Protein AF-A0A0R0J526-F1 (afdb_monomer)

Sequence (511 aa):
MEQKQQSIDPFKGKTRLPSFAIPERYELHLIPDLSACTFSVTVQISLTINASTEFLVLNALELVIQNTHFTNSQGQHIPHDVVVDNDDEILVLVFHEFSGILNEHPRGFYKCYMATDILFPEWNTWNKFLLVEIHHARSVIEIFYAVSYKKGSAVIRMLQGYLGDKSLSTYMRRYPAQNAKTEDLWNVLSQVSGVLFNIMMNTWTRKAGYPVIHVELKDSILEFKQSQFLLSGQHGKWVVPITLSIGSYERQKKFLLETSQGRVDISLINICELIQSIGDDLNSNEKKYEVNSQENIWVKVNDDQRGILDDGNALCQACEQSLSSLLMLKDVYRKEIDYVIVSKLIDVCYDVLKITTDAIPDSVNELKQYFISLLMCSAEQLGWDSISGEDHSISLLRGEVFQALATFDHAKTQQDALCRFQILLDGRNTSLLPANIRRVAYIAVMRNTTTENRTGLESLLSFYRSCIASSADPNVVIEVLNLLLSDAIPDQDIIYVLAGISNEGSETAWR

Nearest PDB structures (foldseek):
  3mdj-assembly1_A  TM=6.196E-01  e=5.704E-14  Homo sapiens
  6m8p-assembly1_A  TM=6.417E-01  e=3.015E-13  Homo sapiens
  7z28-assembly1_A  TM=6.368E-01  e=1.142E-12  Homo sapiens
  4jbs-assembly1_A  TM=6.033E-01  e=9.904E-13  Homo sapiens
  8jkt-assembly1_A  TM=7.278E-01  e=1.820E-09  Felis catus

Secondary structure (DSSP, 8-state):
--------TTTTT-SS--TTEEEEEEEEEEEEETTTTEEEEEEEEEEEE-S-EEEEEEE-SS-------EEETTEEE--SEEEEETTTTEEEEEEEEE----------S-HHHHHHHHH-GGG-GGG-------SSTTHHHHHT-HHHHHHHHHHHHHHHHHH-HHHHHHHHHHSTTS---HHHHHHHHHHHHSS-HHHHHHHHHHSSSEEEEEEEEETTEEEEEEEEE-TT-------EEEEEEESEEEEEEEEEE-SSEEEEESHHHHHHHHHHHHHHHTTS--------TTS---EEES--TTTHHHHHHHHHHTTSS-HHHHHHHHGGGTT---HHHHHHHHHHHHHHHHHHHHH-GGGHHHHHHHHHHHHHHHHHHH-SSPPTT--HHHHHHHHHHHHHHHHTT-HHHHHHHHHHHHHHHTTS-GGGS-HHHHHHHHHHHHHT--SS--HHHHHHHHH--TTTT--S-HHHHHHHHHHHTSTTS-HHHHHHHHTT--TTTHHHHH-

Organism: Glycine max (NCBI:txid3847)

Radius of gyration: 31.48 Å; Cα contacts (8 Å, |Δi|>4): 571; chains: 1; bounding box: 84×90×73 Å

Solvent-accessible surface area (backbone atoms only — not comparable to full-atom values): 30437 Å² total; per-residue (Å²): 139,80,81,77,76,82,71,67,68,92,55,64,89,53,95,61,74,66,82,38,57,42,79,76,47,79,48,78,50,77,49,77,37,81,89,76,74,47,68,49,72,50,77,48,75,44,65,48,56,78,48,80,50,42,65,49,69,44,83,33,73,97,62,84,82,87,81,83,82,46,73,58,98,92,44,79,48,72,62,79,41,81,44,76,39,76,89,73,28,28,31,40,34,32,42,76,90,50,81,71,84,83,83,91,77,97,81,80,89,68,62,71,63,54,48,46,37,68,77,40,55,89,67,59,67,86,82,75,79,83,88,72,93,72,95,46,82,77,51,55,60,64,68,70,32,68,64,55,55,54,51,50,49,53,53,52,49,53,47,36,72,74,69,37,66,67,40,58,53,50,42,55,71,71,49,65,97,49,92,72,55,76,65,57,55,32,53,42,42,18,68,72,68,74,46,75,36,60,69,32,49,47,36,68,72,73,43,85,64,48,79,41,79,47,77,46,82,53,98,61,28,40,39,37,38,56,42,36,47,48,96,83,64,62,89,62,81,52,50,40,81,42,40,37,23,52,66,40,86,84,44,65,51,75,52,72,38,72,51,63,53,47,77,46,67,54,70,56,52,66,53,59,48,54,52,50,54,49,66,68,44,75,82,56,83,93,73,88,80,78,78,71,92,73,69,77,76,47,76,42,71,58,87,45,88,72,48,52,64,57,52,40,49,52,34,29,76,62,69,75,38,52,66,67,60,46,53,60,58,50,63,77,50,28,79,49,75,53,44,72,55,49,52,50,52,50,52,52,50,51,55,50,49,62,53,34,48,76,77,42,54,92,49,43,67,63,49,28,54,50,53,43,64,41,46,46,55,35,48,68,73,55,49,93,66,89,59,91,89,61,56,69,57,56,54,51,37,38,21,53,50,50,31,50,32,27,75,49,63,36,66,69,54,28,52,54,24,40,52,45,44,51,42,43,74,69,70,74,45,68,82,75,51,47,81,60,45,39,62,26,23,46,38,22,33,20,54,67,26,36,87,90,43,49,68,42,55,59,55,32,70,78,75,54,67,47,43,64,24,28,15,60,33,52,67,51,36,52,52,44,53,53,39,60,77,35,90,83,42,58,78,89,49,45,64,49,22,62,72,25,48,24,81,73,21,44,67,60,72,71,105

Foldseek 3Di:
DDPPPPDPVVCPPDLDFDPQKAWFDKDKDWADDPVVRDIDMDIDTDIDGNDWDQKDKDFAEPDDDDDDWDADPVGIDDFPDWDQDNVSRMIIGGHPGDDDDDDDDDDGDDVVVVVCCVVCVVVVPPPDDADDRDPDPVCVVVCVDVVVVVLVVVVVVQLCLQQNDPQVVQLCVVAPVHHDDPVSSQVSNCVSPVDNVVQQVCLSNVDPFDWDWDWDDDPQKTKIAIAGDDLVGDGGDHFHWKWKDKLDPVQTDIDTPRDRMDMDRCVCSVVVVVVVVCVVCVVPDDDDDDDPPPSPTDMDISDDPLCPLVVLLSCCVSVVDPPVVSLVVLLVCLQPQQLSNVLSVLVSLVVVLLVCCVVPVVCNLVSLVSSLSSLVNNQVVLDQADDPPDDPSSLLSNLSSLQSCLLSPVPVSLVLLCVLVVCVVVVNDPNSQPPSNPLSSLLSLQCPDEPVRNVSLVVCLVPHLLQQQNYLHLVSNVVNVVCLVDPSDPVVRSVSNVVNHRSSNPVSVVD

InterPro domains:
  IPR014782 Peptidase M1, membrane alanine aminopeptidase [PF01433] (131-204)
  IPR024571 ERAP1-like C-terminal domain [PF11838] (304-510)
  IPR027268 Peptidase M4/M1, CTD superfamily [G3DSA:1.10.390.10] (115-213)
  IPR042097 Aminopeptidase N-like , N-terminal domain superfamliy [G3DSA:2.60.40.1730] (22-114)
  IPR042097 Aminopeptidase N-like , N-terminal domain superfamliy [SSF63737] (15-117)
  IPR045357 Aminopeptidase N-like , N-terminal domain [PF17900] (23-101)
  IPR050344 Peptidase M1 family aminopeptidases [PTHR11533] (113-510)

Mean predicted aligned error: 17.17 Å

pLDDT: mean 77.77, std 17.38, range [25.97, 97.88]

Structure (mmCIF, N/CA/C/O backbone):
data_AF-A0A0R0J526-F1
#
_entry.id   AF-A0A0R0J526-F1
#
loop_
_atom_site.group_PDB
_atom_site.id
_atom_site.type_symbol
_atom_site.label_atom_id
_atom_site.label_alt_id
_atom_site.label_comp_id
_atom_site.label_asym_id
_atom_site.label_entity_id
_atom_site.label_seq_id
_atom_site.pdbx_PDB_ins_code
_atom_site.Cartn_x
_atom_site.Cartn_y
_atom_site.Cartn_z
_atom_site.occupancy
_atom_site.B_iso_or_equiv
_atom_site.auth_seq_id
_atom_site.auth_comp_id
_atom_site.auth_asym_id
_atom_site.auth_atom_id
_atom_site.pdbx_PDB_model_num
ATOM 1 N N . MET A 1 1 ? 52.282 -49.436 -7.202 1.00 31.41 1 MET A N 1
ATOM 2 C CA . MET A 1 1 ? 50.812 -49.314 -7.140 1.00 31.41 1 MET A CA 1
ATOM 3 C C . MET A 1 1 ? 50.513 -48.061 -6.343 1.00 31.41 1 MET A C 1
ATOM 5 O O . MET A 1 1 ? 50.428 -48.136 -5.129 1.00 31.41 1 MET A O 1
ATOM 9 N N . GLU A 1 2 ? 50.459 -46.908 -7.001 1.00 29.14 2 GLU A N 1
ATOM 10 C CA . GLU A 1 2 ? 49.906 -45.698 -6.389 1.00 29.14 2 GLU A CA 1
ATOM 11 C C . GLU A 1 2 ? 48.419 -45.688 -6.735 1.00 29.14 2 GLU A C 1
ATOM 13 O O . GLU A 1 2 ? 48.050 -45.636 -7.910 1.00 29.14 2 GLU A O 1
ATOM 18 N N . GLN A 1 3 ? 47.569 -45.856 -5.722 1.00 30.56 3 GLN A N 1
ATOM 19 C CA . GLN A 1 3 ? 46.133 -45.645 -5.856 1.00 30.56 3 GLN A CA 1
ATOM 20 C C . GLN A 1 3 ? 45.932 -44.174 -6.228 1.00 30.56 3 GLN A C 1
ATOM 22 O O . GLN A 1 3 ? 46.185 -43.288 -5.416 1.00 30.56 3 GLN A O 1
ATOM 27 N N . LYS A 1 4 ? 45.521 -43.904 -7.471 1.00 34.00 4 LYS A N 1
ATOM 28 C CA . LYS A 1 4 ? 45.002 -42.590 -7.855 1.00 34.00 4 LYS A CA 1
ATOM 29 C C . LYS A 1 4 ? 43.767 -42.328 -6.991 1.00 34.00 4 LYS A C 1
ATOM 31 O O . LYS A 1 4 ? 42.704 -42.859 -7.292 1.00 34.00 4 LYS A O 1
ATOM 36 N N . GLN A 1 5 ? 43.911 -41.533 -5.935 1.00 40.28 5 GLN A N 1
ATOM 37 C CA . GLN A 1 5 ? 42.780 -40.855 -5.306 1.00 40.28 5 GLN A CA 1
ATOM 38 C C . GLN A 1 5 ? 42.069 -40.066 -6.408 1.00 40.28 5 GLN A C 1
ATOM 40 O O . GLN A 1 5 ? 42.640 -39.138 -6.985 1.00 40.28 5 GLN A O 1
ATOM 45 N N . GLN A 1 6 ? 40.871 -40.507 -6.794 1.00 51.69 6 GLN A N 1
ATOM 46 C CA . GLN A 1 6 ? 40.037 -39.772 -7.737 1.00 51.69 6 GLN A CA 1
ATOM 47 C C . GLN A 1 6 ? 39.638 -38.459 -7.056 1.00 51.69 6 GLN A C 1
ATOM 49 O O . GLN A 1 6 ? 38.950 -38.458 -6.041 1.00 51.69 6 GLN A O 1
ATOM 54 N N . SER A 1 7 ? 40.159 -37.349 -7.573 1.00 60.75 7 SER A N 1
ATOM 55 C CA . SER A 1 7 ? 40.008 -36.032 -6.961 1.00 60.75 7 SER A CA 1
ATOM 56 C C . SER A 1 7 ? 38.583 -35.491 -7.120 1.00 60.75 7 SER A C 1
ATOM 58 O O . SER A 1 7 ? 38.039 -35.497 -8.225 1.00 60.75 7 SER A O 1
ATOM 60 N N . ILE A 1 8 ? 38.006 -34.970 -6.031 1.00 71.06 8 ILE A N 1
ATOM 61 C CA . ILE A 1 8 ? 36.714 -34.255 -5.996 1.00 71.06 8 ILE A CA 1
ATOM 62 C C . ILE A 1 8 ? 36.763 -32.859 -6.653 1.00 71.06 8 ILE A C 1
ATOM 64 O O . ILE A 1 8 ? 35.737 -32.182 -6.735 1.00 71.06 8 ILE A O 1
ATOM 68 N N . ASP A 1 9 ? 37.925 -32.438 -7.170 1.00 74.56 9 ASP A N 1
ATOM 69 C CA . ASP A 1 9 ? 38.143 -31.145 -7.842 1.00 74.56 9 ASP A CA 1
ATOM 70 C C . ASP A 1 9 ? 37.068 -30.736 -8.871 1.00 74.56 9 ASP A C 1
ATOM 72 O O . ASP A 1 9 ? 36.768 -29.544 -8.950 1.00 74.56 9 ASP A O 1
ATOM 76 N N . PRO A 1 10 ? 36.433 -31.642 -9.652 1.00 79.44 10 PRO A N 1
ATOM 77 C CA . PRO A 1 10 ? 35.395 -31.246 -10.607 1.00 79.44 10 PRO A CA 1
ATOM 78 C C . PRO A 1 10 ? 34.154 -30.593 -9.979 1.00 79.44 10 PRO A C 1
ATOM 80 O O . PRO A 1 10 ? 33.361 -29.982 -10.714 1.00 79.44 10 PRO A O 1
ATOM 83 N N . PHE A 1 11 ? 33.960 -30.752 -8.667 1.00 79.62 11 PHE A N 1
ATOM 84 C CA . PHE A 1 11 ? 32.782 -30.293 -7.930 1.00 79.62 11 PHE A CA 1
ATOM 85 C C . PHE A 1 11 ? 33.061 -29.110 -6.996 1.00 79.62 11 PHE A C 1
ATOM 87 O O . PHE A 1 11 ? 32.110 -28.421 -6.634 1.00 79.62 11 PHE A O 1
ATOM 94 N N . LYS A 1 12 ? 34.330 -28.823 -6.670 1.00 76.88 12 LYS A N 1
ATOM 95 C CA . LYS A 1 12 ? 34.687 -27.712 -5.778 1.00 76.88 12 LYS A CA 1
ATOM 96 C C . LYS A 1 12 ? 34.257 -26.354 -6.333 1.00 76.88 12 LYS A C 1
ATOM 98 O O . LYS A 1 12 ? 34.403 -26.088 -7.531 1.00 76.88 12 LYS A O 1
ATOM 103 N N . GLY A 1 13 ? 33.730 -25.490 -5.467 1.00 76.12 13 GLY A N 1
ATOM 104 C CA . GLY A 1 13 ? 33.257 -24.147 -5.808 1.00 76.12 13 GLY A CA 1
ATOM 105 C C . GLY A 1 13 ? 32.035 -24.103 -6.732 1.00 76.12 13 GLY A C 1
ATOM 106 O O . GLY A 1 13 ? 31.696 -23.034 -7.251 1.00 76.12 13 GLY A O 1
ATOM 107 N N . LYS A 1 14 ? 31.369 -25.237 -6.994 1.00 72.75 14 LYS A N 1
ATOM 108 C CA . LYS A 1 14 ? 30.142 -25.265 -7.799 1.00 72.75 14 LYS A CA 1
ATOM 109 C C . LYS A 1 14 ? 28.917 -25.122 -6.910 1.00 72.75 14 LYS A C 1
ATOM 111 O O . LYS A 1 14 ? 28.613 -25.983 -6.102 1.00 72.75 14 LYS A O 1
ATOM 116 N N . THR A 1 15 ? 28.130 -24.085 -7.171 1.00 63.69 15 THR A N 1
ATOM 117 C CA . THR A 1 15 ? 26.903 -23.771 -6.418 1.00 63.69 15 THR A CA 1
ATOM 118 C C . THR A 1 15 ? 25.729 -24.715 -6.687 1.00 63.69 15 THR A C 1
ATOM 120 O O . THR A 1 15 ? 24.688 -24.610 -6.043 1.00 63.69 15 THR A O 1
ATOM 123 N N . ARG A 1 16 ? 25.839 -25.612 -7.675 1.00 68.25 16 ARG A N 1
ATOM 124 C CA . ARG A 1 16 ? 24.786 -26.569 -8.028 1.00 68.25 16 ARG A CA 1
ATOM 125 C C . ARG A 1 16 ? 25.336 -27.978 -8.084 1.00 68.25 16 ARG A C 1
ATOM 127 O O . ARG A 1 16 ? 26.367 -28.216 -8.715 1.00 68.25 16 ARG A O 1
ATOM 134 N N . LEU A 1 17 ? 24.556 -28.902 -7.528 1.00 77.69 17 LEU A N 1
ATOM 135 C CA . LEU A 1 17 ? 24.779 -30.325 -7.713 1.00 77.69 17 LEU A CA 1
ATOM 136 C C . LEU A 1 17 ? 24.746 -30.677 -9.211 1.00 77.69 17 LEU A C 1
ATOM 138 O O . LEU A 1 17 ? 23.978 -30.079 -9.977 1.00 77.69 17 LEU A O 1
ATOM 142 N N . PRO A 1 18 ? 25.570 -31.635 -9.655 1.00 81.31 18 PRO A N 1
ATOM 143 C CA . PRO A 1 18 ? 25.566 -32.083 -11.036 1.00 81.31 18 PRO A CA 1
ATOM 144 C C . PRO A 1 18 ? 24.205 -32.645 -11.457 1.00 81.31 18 PRO A C 1
ATOM 146 O O . PRO A 1 18 ? 23.564 -33.393 -10.726 1.00 81.31 18 PRO A O 1
ATOM 149 N N . SER A 1 19 ? 23.790 -32.356 -12.688 1.00 81.19 19 SER A N 1
ATOM 150 C CA . SER A 1 19 ? 22.477 -32.759 -13.208 1.00 81.19 19 SER A CA 1
ATOM 151 C C . SER A 1 19 ? 22.370 -34.238 -13.599 1.00 81.19 19 SER A C 1
ATOM 153 O O . SER A 1 19 ? 21.354 -34.642 -14.161 1.00 81.19 19 SER A O 1
ATOM 155 N N . PHE A 1 20 ? 23.416 -35.041 -13.385 1.00 82.88 20 PHE A N 1
ATOM 156 C CA . PHE A 1 20 ? 23.390 -36.465 -13.722 1.00 82.88 20 PHE A CA 1
ATOM 157 C C . PHE A 1 20 ? 22.536 -37.285 -12.751 1.00 82.88 20 PHE A C 1
ATOM 159 O O . PHE A 1 20 ? 22.096 -38.361 -13.137 1.00 82.88 20 PHE A O 1
ATOM 166 N N . ALA A 1 21 ? 22.270 -36.780 -11.541 1.00 83.12 21 ALA A N 1
ATOM 167 C CA . ALA A 1 21 ? 21.425 -37.422 -10.541 1.00 83.12 21 ALA A CA 1
ATOM 168 C C . ALA A 1 21 ? 20.282 -36.484 -10.152 1.00 83.12 21 ALA A C 1
ATOM 170 O O . ALA A 1 21 ? 20.510 -35.394 -9.630 1.00 83.12 21 ALA A O 1
ATOM 171 N N . ILE A 1 22 ? 19.050 -36.905 -10.420 1.00 83.44 22 ILE A N 1
ATOM 172 C CA . ILE A 1 22 ? 17.846 -36.121 -10.150 1.00 83.44 22 ILE A CA 1
ATOM 173 C C . ILE A 1 22 ? 17.092 -36.780 -8.994 1.00 83.44 22 ILE A C 1
ATOM 175 O O . ILE A 1 22 ? 16.621 -37.905 -9.159 1.00 83.44 22 ILE A O 1
ATOM 179 N N . PRO A 1 23 ? 16.965 -36.126 -7.829 1.00 83.75 23 PRO A N 1
ATOM 180 C CA . PRO A 1 23 ? 16.183 -36.667 -6.729 1.00 83.75 23 PRO A CA 1
ATOM 181 C C . PRO A 1 23 ? 14.684 -36.586 -7.044 1.00 83.75 23 PRO A C 1
ATOM 183 O O . PRO A 1 23 ? 14.177 -35.552 -7.473 1.00 83.75 23 PRO A O 1
ATOM 186 N N . GLU A 1 24 ? 13.968 -37.678 -6.799 1.00 84.06 24 GLU A N 1
ATOM 187 C CA . GLU A 1 24 ? 12.529 -37.808 -7.055 1.00 84.06 24 GLU A CA 1
ATOM 188 C C . GLU A 1 24 ? 11.702 -37.808 -5.769 1.00 84.06 24 GLU A C 1
ATOM 190 O O . GLU A 1 24 ? 10.579 -37.304 -5.742 1.00 84.06 24 GLU A O 1
ATOM 195 N N . ARG A 1 25 ? 12.245 -38.379 -4.687 1.00 80.81 25 ARG A N 1
ATOM 196 C CA . ARG A 1 25 ? 11.553 -38.484 -3.399 1.00 80.81 25 ARG A CA 1
ATOM 197 C C . ARG A 1 25 ? 12.541 -38.507 -2.246 1.00 80.81 25 ARG A C 1
ATOM 199 O O . ARG A 1 25 ? 13.545 -39.210 -2.305 1.00 80.81 25 ARG A O 1
ATOM 206 N N . TYR A 1 26 ? 12.191 -37.793 -1.182 1.00 85.69 26 TYR A N 1
ATOM 207 C CA . TYR A 1 26 ? 12.878 -37.836 0.102 1.00 85.69 26 TYR A CA 1
ATOM 208 C C . TYR A 1 26 ? 11.953 -38.437 1.155 1.00 85.69 26 TYR A C 1
ATOM 210 O O . TYR A 1 26 ? 10.789 -38.050 1.258 1.00 85.69 26 TYR A O 1
ATOM 218 N N . GLU A 1 27 ? 12.483 -39.348 1.959 1.00 81.62 27 GLU A N 1
ATOM 219 C CA . GLU A 1 27 ? 11.863 -39.809 3.198 1.00 81.62 27 GLU A CA 1
ATOM 220 C C . GLU A 1 27 ? 12.825 -39.501 4.339 1.00 81.62 27 GLU A C 1
ATOM 222 O O . GLU A 1 27 ? 13.971 -39.953 4.331 1.00 81.62 27 GLU A O 1
ATOM 227 N N . LEU A 1 28 ? 12.379 -38.675 5.286 1.00 85.19 28 LEU A N 1
ATOM 228 C CA . LEU A 1 28 ? 13.190 -38.228 6.412 1.00 85.19 28 LEU A CA 1
ATOM 229 C C . LEU A 1 28 ? 12.578 -38.723 7.717 1.00 85.19 28 LEU A C 1
ATOM 231 O O . LEU A 1 28 ? 11.384 -38.549 7.954 1.00 85.19 28 LEU A O 1
ATOM 235 N N . HIS A 1 29 ? 13.418 -39.278 8.584 1.00 79.62 29 HIS A N 1
ATOM 236 C CA . HIS A 1 29 ? 13.070 -39.601 9.960 1.00 79.62 29 HIS A CA 1
ATOM 237 C C . HIS A 1 29 ? 14.043 -38.884 10.899 1.00 79.62 29 HIS A C 1
ATOM 239 O O . HIS A 1 29 ? 15.215 -39.254 10.978 1.00 79.62 29 HIS A O 1
ATOM 245 N N . LEU A 1 30 ? 13.560 -37.836 11.569 1.00 82.38 30 LEU A N 1
ATOM 246 C CA . LEU A 1 30 ? 14.330 -36.941 12.438 1.00 82.38 30 LEU A CA 1
ATOM 247 C C . LEU A 1 30 ? 14.008 -37.222 13.910 1.00 82.38 30 LEU A C 1
ATOM 249 O O . LEU A 1 30 ? 12.841 -37.259 14.292 1.00 82.38 30 LEU A O 1
ATOM 253 N N . ILE A 1 31 ? 15.040 -37.369 14.736 1.00 83.12 31 ILE A N 1
ATOM 254 C CA . ILE A 1 31 ? 14.940 -37.509 16.191 1.00 83.12 31 ILE A CA 1
ATOM 255 C C . ILE A 1 31 ? 15.734 -36.354 16.820 1.00 83.12 31 ILE A C 1
ATOM 257 O O . ILE A 1 31 ? 16.966 -36.424 16.857 1.00 83.12 31 ILE A O 1
ATOM 261 N N . PRO A 1 32 ? 15.073 -35.269 17.261 1.00 81.56 32 PRO A N 1
ATOM 262 C CA . PRO A 1 32 ? 15.747 -34.139 17.891 1.00 81.56 32 PRO A CA 1
ATOM 263 C C . PRO A 1 32 ? 16.138 -34.448 19.344 1.00 81.56 32 PRO A C 1
ATOM 265 O O . PRO A 1 32 ? 15.354 -35.025 20.095 1.00 81.56 32 PRO A O 1
ATOM 268 N N . ASP A 1 33 ? 17.321 -33.993 19.757 1.00 83.94 33 ASP A N 1
ATOM 269 C CA . ASP A 1 33 ? 17.747 -33.887 21.154 1.00 83.94 33 ASP A CA 1
ATOM 270 C C . ASP A 1 33 ? 17.908 -32.404 21.505 1.00 83.94 33 ASP A C 1
ATOM 272 O O . ASP A 1 33 ? 18.915 -31.758 21.200 1.00 83.94 33 ASP A O 1
ATOM 276 N N . LEU A 1 34 ? 16.879 -31.860 22.155 1.00 79.75 34 LEU A N 1
ATOM 277 C CA . LEU A 1 34 ? 16.826 -30.450 22.538 1.00 79.75 34 LEU A CA 1
ATOM 278 C C . LEU A 1 34 ? 17.841 -30.095 23.629 1.00 79.75 34 LEU A C 1
ATOM 280 O O . LEU A 1 34 ? 18.225 -28.936 23.736 1.00 79.75 34 LEU A O 1
ATOM 284 N N . SER A 1 35 ? 18.276 -31.068 24.436 1.00 82.00 35 SER A N 1
ATOM 285 C CA . SER A 1 35 ? 19.247 -30.827 25.508 1.00 82.00 35 SER A CA 1
ATOM 286 C C . SER A 1 35 ? 20.665 -30.680 24.962 1.00 82.00 35 SER A C 1
ATOM 288 O O . SER A 1 35 ? 21.431 -29.846 25.439 1.00 82.00 35 SER A O 1
ATOM 290 N N . ALA A 1 36 ? 20.985 -31.448 23.920 1.00 83.69 36 ALA A N 1
ATOM 291 C CA . ALA A 1 36 ? 22.255 -31.367 23.214 1.00 83.69 36 ALA A CA 1
ATOM 292 C C . ALA A 1 36 ? 22.249 -30.341 22.066 1.00 83.69 36 ALA A C 1
ATOM 294 O O . ALA A 1 36 ? 23.304 -30.085 21.493 1.00 83.69 36 ALA A O 1
ATOM 295 N N . CYS A 1 37 ? 21.089 -29.775 21.709 1.00 81.50 37 CYS A N 1
ATOM 296 C CA . CYS A 1 37 ? 20.893 -28.989 20.485 1.00 81.50 37 CYS A CA 1
ATOM 297 C C . CYS A 1 37 ? 21.364 -29.738 19.221 1.00 81.50 37 CYS A C 1
ATOM 299 O O . CYS A 1 37 ? 21.958 -29.146 18.323 1.00 81.50 37 CYS A O 1
ATOM 301 N N . THR A 1 38 ? 21.106 -31.047 19.150 1.00 86.50 38 THR A N 1
ATOM 302 C CA . THR A 1 38 ? 21.464 -31.895 17.999 1.00 86.50 38 THR A CA 1
ATOM 303 C C . THR A 1 38 ? 20.253 -32.677 17.501 1.00 86.50 38 THR A C 1
ATOM 305 O O . THR A 1 38 ? 19.189 -32.678 18.119 1.00 86.50 38 THR A O 1
ATOM 308 N N . PHE A 1 39 ? 20.387 -33.346 16.360 1.00 83.38 39 PHE A N 1
ATOM 309 C CA . PHE A 1 39 ? 19.389 -34.291 15.877 1.00 83.38 39 PHE A CA 1
ATOM 310 C C . PHE A 1 39 ? 20.074 -35.505 15.255 1.00 83.38 39 PHE A C 1
ATOM 312 O O . PHE A 1 39 ? 21.156 -35.407 14.683 1.00 83.38 39 PHE A O 1
ATOM 319 N N . SER A 1 40 ? 19.418 -36.657 15.348 1.00 84.31 40 SER A N 1
ATOM 320 C CA . SER A 1 40 ? 19.757 -37.838 14.556 1.00 84.31 40 SER A CA 1
ATOM 321 C C . SER A 1 40 ? 18.771 -37.957 13.405 1.00 84.31 40 SER A C 1
ATOM 323 O O . SER A 1 40 ? 17.566 -37.806 13.607 1.00 84.31 40 SER A O 1
ATOM 325 N N . VAL A 1 41 ? 19.262 -38.220 12.195 1.00 84.25 41 VAL A N 1
ATOM 326 C CA . VAL A 1 41 ? 18.414 -38.324 11.005 1.00 84.25 41 VAL A CA 1
ATOM 327 C C . VAL A 1 41 ? 18.724 -39.577 10.205 1.00 84.25 41 VAL A C 1
ATOM 329 O O . VAL A 1 41 ? 19.880 -39.950 10.030 1.00 84.25 41 VAL A O 1
ATOM 332 N N . THR A 1 42 ? 17.680 -40.213 9.683 1.00 87.12 42 THR A N 1
ATOM 333 C CA . THR A 1 42 ? 17.792 -41.133 8.548 1.00 87.12 42 THR A CA 1
ATOM 334 C C . THR A 1 42 ? 17.124 -40.486 7.345 1.00 87.12 42 THR A C 1
ATOM 336 O O . THR A 1 42 ? 15.975 -40.053 7.438 1.00 87.12 42 THR A O 1
ATOM 339 N N . VAL A 1 43 ? 17.854 -40.395 6.233 1.00 85.19 43 VAL A N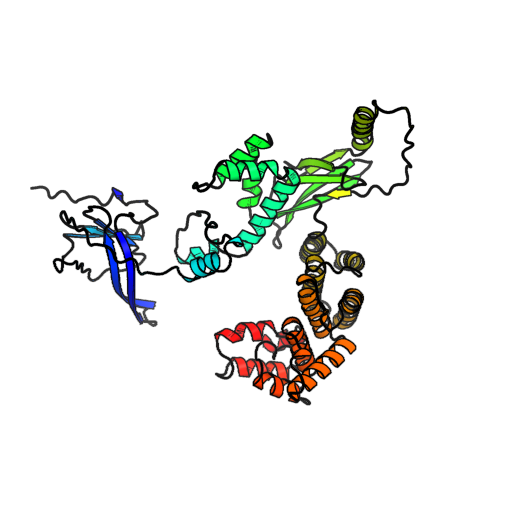 1
ATOM 340 C CA . VAL A 1 43 ? 17.361 -39.835 4.971 1.00 85.19 43 VAL A CA 1
ATOM 341 C C . VAL A 1 43 ? 17.449 -40.908 3.899 1.00 85.19 43 VAL A C 1
ATOM 343 O O . VAL A 1 43 ? 18.531 -41.422 3.622 1.00 85.19 43 VAL A O 1
ATOM 346 N N . GLN A 1 44 ? 16.319 -41.223 3.274 1.00 87.94 44 GLN A N 1
ATOM 347 C CA . GLN A 1 44 ? 16.260 -42.074 2.093 1.00 87.94 44 GLN A CA 1
ATOM 348 C C . GLN A 1 44 ? 15.895 -41.219 0.880 1.00 87.94 44 GLN A C 1
ATOM 350 O O . GLN A 1 44 ? 14.858 -40.556 0.861 1.00 87.94 44 GLN A O 1
ATOM 355 N N . ILE A 1 45 ? 16.765 -41.231 -0.130 1.00 86.69 45 ILE A N 1
ATOM 356 C CA . ILE A 1 45 ? 16.616 -40.436 -1.351 1.00 86.69 45 ILE A CA 1
ATOM 357 C C . ILE A 1 45 ? 16.398 -41.399 -2.514 1.00 86.69 45 ILE A C 1
ATOM 359 O O . ILE A 1 45 ? 17.281 -42.185 -2.848 1.00 86.69 45 ILE A O 1
ATOM 363 N N . SER A 1 46 ? 15.223 -41.339 -3.133 1.00 87.75 46 SER A N 1
ATOM 364 C CA . SER A 1 46 ? 14.987 -41.980 -4.429 1.00 87.75 46 SER A CA 1
ATOM 365 C C . SER A 1 46 ? 15.458 -41.026 -5.515 1.00 87.75 46 SER A C 1
ATOM 367 O O . SER A 1 46 ? 15.074 -39.856 -5.499 1.00 87.75 46 SER A O 1
ATOM 369 N N . LEU A 1 47 ? 16.303 -41.498 -6.425 1.00 85.88 47 LEU A N 1
ATOM 370 C CA . LEU A 1 47 ? 16.938 -40.668 -7.442 1.00 85.88 47 LEU A CA 1
ATOM 371 C C . LEU A 1 47 ? 17.041 -41.400 -8.776 1.00 85.88 47 LEU A C 1
ATOM 373 O O . LEU A 1 47 ? 17.203 -42.620 -8.813 1.00 85.88 47 LEU A O 1
ATOM 377 N N . THR A 1 48 ? 17.013 -40.624 -9.853 1.00 85.12 48 THR A N 1
ATOM 378 C CA . THR A 1 48 ? 17.170 -41.096 -11.227 1.00 85.12 48 THR A CA 1
ATOM 379 C C . THR A 1 48 ? 18.495 -40.606 -11.791 1.00 85.12 48 THR A C 1
ATOM 381 O O . THR A 1 48 ? 18.813 -39.416 -11.730 1.00 85.12 48 THR A O 1
ATOM 384 N N . ILE A 1 49 ? 19.278 -41.535 -12.339 1.00 84.69 49 ILE A N 1
ATOM 385 C CA . ILE A 1 49 ? 20.559 -41.244 -12.983 1.00 84.69 49 ILE A CA 1
ATOM 386 C C . ILE A 1 49 ? 20.339 -41.102 -14.492 1.00 84.69 49 ILE A C 1
ATOM 388 O O . ILE A 1 49 ? 19.990 -42.070 -15.162 1.00 84.69 49 ILE A O 1
ATOM 392 N N . ASN A 1 50 ? 20.555 -39.901 -15.030 1.00 84.25 50 ASN A N 1
ATOM 393 C CA . ASN A 1 50 ? 20.292 -39.577 -16.441 1.00 84.25 50 ASN A CA 1
ATOM 394 C C . ASN A 1 50 ? 21.541 -39.587 -17.332 1.00 84.25 50 ASN A C 1
ATOM 396 O O . ASN A 1 50 ? 21.431 -39.475 -18.553 1.00 84.25 50 ASN A O 1
ATOM 400 N N . ALA A 1 51 ? 22.731 -39.691 -16.745 1.00 80.31 51 ALA A N 1
ATOM 401 C CA . ALA A 1 51 ? 23.989 -39.788 -17.472 1.00 80.31 51 ALA A CA 1
ATOM 402 C C . ALA A 1 51 ? 24.956 -40.699 -16.713 1.00 80.31 51 ALA A C 1
ATOM 404 O O . ALA A 1 51 ? 24.955 -40.707 -15.483 1.00 80.31 51 ALA A O 1
ATOM 405 N N . SER A 1 52 ? 25.787 -41.444 -17.447 1.00 81.81 52 SER A N 1
ATOM 406 C CA . SER A 1 52 ? 26.829 -42.288 -16.853 1.00 81.81 52 SER A CA 1
ATOM 407 C C . SER A 1 52 ? 27.745 -41.440 -15.971 1.00 81.81 52 SER A C 1
ATOM 409 O O . SER A 1 52 ? 28.251 -40.409 -16.417 1.00 81.81 52 SER A O 1
ATOM 411 N N . THR A 1 53 ? 27.942 -41.860 -14.724 1.00 83.94 53 THR A N 1
ATOM 412 C CA . THR A 1 53 ? 28.725 -41.125 -13.726 1.00 83.94 53 THR A CA 1
ATOM 413 C C . THR A 1 53 ? 29.327 -42.094 -12.713 1.00 83.94 53 THR A C 1
ATOM 415 O O . THR A 1 53 ? 28.726 -43.115 -12.387 1.00 83.94 53 THR A O 1
ATOM 418 N N . GLU A 1 54 ? 30.508 -41.755 -12.204 1.00 84.38 54 GLU A N 1
ATOM 419 C CA . GLU A 1 54 ? 31.160 -42.442 -11.079 1.00 84.38 54 GLU A CA 1
ATOM 420 C C . GLU A 1 54 ? 30.853 -41.761 -9.736 1.00 84.38 54 GLU A C 1
ATOM 422 O O . GLU A 1 54 ? 31.255 -42.238 -8.681 1.00 84.38 54 GLU A O 1
ATOM 427 N N . PHE A 1 55 ? 30.135 -40.637 -9.759 1.00 87.38 55 PHE A N 1
ATOM 428 C CA . PHE A 1 55 ? 29.929 -39.786 -8.594 1.00 87.38 55 PHE A CA 1
ATOM 429 C C . PHE A 1 55 ? 28.446 -39.598 -8.310 1.00 87.38 55 PHE A C 1
ATOM 431 O O . PHE A 1 55 ? 27.656 -39.378 -9.231 1.00 87.38 55 PHE A O 1
ATOM 438 N N . LEU A 1 56 ? 28.090 -39.584 -7.028 1.00 87.56 56 LEU A N 1
ATOM 439 C CA . LEU A 1 56 ? 26.849 -39.002 -6.536 1.00 87.56 56 LEU A CA 1
ATOM 440 C C . LEU A 1 56 ? 27.206 -37.857 -5.592 1.00 87.56 56 LEU A C 1
ATOM 442 O O . LEU A 1 56 ? 27.846 -38.083 -4.570 1.00 87.56 56 LEU A O 1
ATOM 446 N N . VAL A 1 57 ? 26.804 -36.637 -5.942 1.00 88.94 57 VAL A N 1
ATOM 447 C CA . VAL A 1 57 ? 27.061 -35.449 -5.122 1.00 88.94 57 VAL A CA 1
ATOM 448 C C . VAL A 1 57 ? 25.752 -35.023 -4.472 1.00 88.94 57 VAL A C 1
ATOM 450 O O . VAL A 1 57 ? 24.733 -34.886 -5.149 1.00 88.94 57 VAL A O 1
ATOM 453 N N . LEU A 1 58 ? 25.785 -34.840 -3.161 1.00 86.50 58 LEU A N 1
ATOM 454 C CA . LEU A 1 58 ? 24.666 -34.466 -2.307 1.00 86.50 58 LEU A CA 1
ATOM 455 C C . LEU A 1 58 ? 25.070 -33.232 -1.499 1.00 86.50 58 LEU A C 1
ATOM 457 O O . LEU A 1 58 ? 26.249 -33.041 -1.224 1.00 86.50 58 LEU A O 1
ATOM 461 N N . ASN A 1 59 ? 24.108 -32.414 -1.081 1.00 83.31 59 ASN A N 1
ATOM 462 C CA . ASN A 1 59 ? 24.399 -31.340 -0.130 1.00 83.31 59 ASN A CA 1
ATOM 463 C C . ASN A 1 59 ? 24.536 -31.930 1.279 1.00 83.31 59 ASN A C 1
ATOM 465 O O . ASN A 1 59 ? 23.716 -32.758 1.685 1.00 83.31 59 ASN A O 1
ATOM 469 N N . ALA A 1 60 ? 25.539 -31.481 2.024 1.00 81.31 60 ALA A N 1
ATOM 470 C CA . ALA A 1 60 ? 25.796 -31.866 3.402 1.00 81.31 60 ALA A CA 1
ATOM 471 C C . ALA A 1 60 ? 26.356 -30.665 4.179 1.00 81.31 60 ALA A C 1
ATOM 473 O O . ALA A 1 60 ? 27.562 -30.452 4.231 1.00 81.31 60 ALA A O 1
ATOM 474 N N . LEU A 1 61 ? 25.461 -29.891 4.797 1.00 78.56 61 LEU A N 1
ATOM 475 C CA . LEU A 1 61 ? 25.814 -28.760 5.656 1.00 78.56 61 LEU A CA 1
ATOM 476 C C . LEU A 1 61 ? 25.710 -29.166 7.126 1.00 78.56 61 LEU A C 1
ATOM 478 O O . LEU A 1 61 ? 24.629 -29.542 7.573 1.00 78.56 61 LEU A O 1
ATOM 482 N N . GLU A 1 62 ? 26.822 -29.080 7.862 1.00 76.44 62 GLU A N 1
ATOM 483 C CA . GLU A 1 62 ? 26.897 -29.407 9.299 1.00 76.44 62 GLU A CA 1
ATOM 484 C C . GLU A 1 62 ? 26.404 -30.831 9.633 1.00 76.44 62 GLU A C 1
ATOM 486 O O . GLU A 1 62 ? 26.004 -31.132 10.758 1.00 76.44 62 GLU A O 1
ATOM 491 N N . LEU A 1 63 ? 26.442 -31.741 8.653 1.00 81.12 63 LEU A N 1
ATOM 492 C CA . LEU A 1 63 ? 26.022 -33.128 8.821 1.00 81.12 63 LEU A CA 1
ATOM 493 C C . LEU A 1 63 ? 27.229 -34.034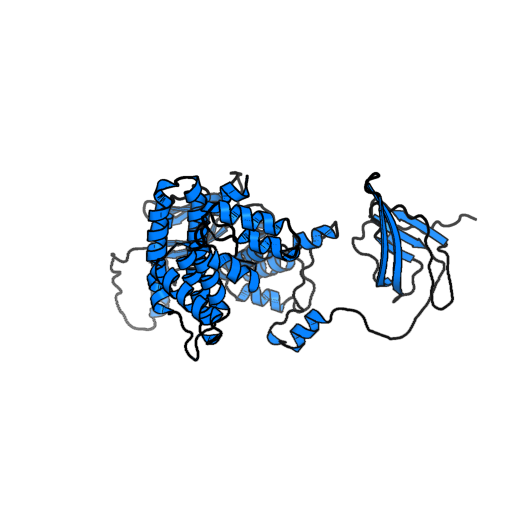 9.044 1.00 81.12 63 LEU A C 1
ATOM 495 O O . LEU A 1 63 ? 28.131 -34.119 8.213 1.00 81.12 63 LEU A O 1
ATOM 499 N N . VAL A 1 64 ? 27.194 -34.799 10.133 1.00 79.88 64 VAL A N 1
ATOM 500 C CA . VAL A 1 64 ? 28.122 -35.913 10.343 1.00 79.88 64 VAL A CA 1
ATOM 501 C C . VAL A 1 64 ? 27.504 -37.173 9.749 1.00 79.88 64 VAL A C 1
ATOM 503 O O . VAL A 1 64 ? 26.548 -37.735 10.285 1.00 79.88 64 VAL A O 1
ATOM 506 N N . ILE A 1 65 ? 28.047 -37.620 8.621 1.00 82.56 65 ILE A N 1
ATOM 507 C CA . ILE A 1 65 ? 27.543 -38.790 7.902 1.00 82.56 65 ILE A CA 1
ATOM 508 C C . ILE A 1 65 ? 28.070 -40.064 8.566 1.00 82.56 65 ILE A C 1
ATOM 510 O O . ILE A 1 65 ? 29.258 -40.361 8.495 1.00 82.56 65 ILE A O 1
ATOM 514 N N . GLN A 1 66 ? 27.184 -40.820 9.221 1.00 80.75 66 GLN A N 1
ATOM 515 C CA . GLN A 1 66 ? 27.560 -42.060 9.914 1.00 80.75 66 GLN A CA 1
ATOM 516 C C . GLN A 1 66 ? 27.629 -43.264 8.973 1.00 80.75 66 GLN A C 1
ATOM 518 O O . GLN A 1 66 ? 28.601 -44.008 9.001 1.00 80.75 66 GLN A O 1
ATOM 523 N N . ASN A 1 67 ? 26.595 -43.456 8.153 1.00 83.62 67 ASN A N 1
ATOM 524 C CA . ASN A 1 67 ? 26.471 -44.582 7.233 1.00 83.62 67 ASN A CA 1
ATOM 525 C C . ASN A 1 67 ? 25.844 -44.111 5.922 1.00 83.62 67 ASN A C 1
ATOM 527 O O . ASN A 1 67 ? 24.926 -43.291 5.922 1.00 83.62 67 ASN A O 1
ATOM 531 N N . THR A 1 68 ? 26.310 -44.671 4.808 1.00 84.56 68 THR A N 1
ATOM 532 C CA . THR A 1 68 ? 25.718 -44.466 3.484 1.00 84.56 68 THR A CA 1
ATOM 533 C C . THR A 1 68 ? 25.460 -45.818 2.835 1.00 84.56 68 THR A C 1
ATOM 535 O O . THR A 1 68 ? 26.271 -46.740 2.913 1.00 84.56 68 THR A O 1
ATOM 538 N N . HIS A 1 69 ? 24.298 -45.951 2.204 1.00 81.38 69 HIS A N 1
ATOM 539 C CA . HIS A 1 69 ? 23.921 -47.151 1.471 1.00 81.38 69 HIS A CA 1
ATOM 540 C C . HIS A 1 69 ? 23.307 -46.733 0.146 1.00 81.38 69 HIS A C 1
ATOM 542 O O . HIS A 1 69 ? 22.421 -45.880 0.113 1.00 81.38 69 HIS A O 1
ATOM 548 N N . PHE A 1 70 ? 23.762 -47.348 -0.939 1.00 85.31 70 PHE A N 1
ATOM 549 C CA . PHE A 1 70 ? 23.184 -47.150 -2.256 1.00 85.31 70 PHE A CA 1
ATOM 550 C C . PHE A 1 70 ? 22.522 -48.448 -2.708 1.00 85.31 70 PHE A C 1
ATOM 552 O O . PHE A 1 70 ? 23.071 -49.531 -2.528 1.00 85.31 70 PHE A O 1
ATOM 559 N N . THR A 1 71 ? 21.328 -48.362 -3.282 1.00 83.19 71 THR A N 1
ATOM 560 C CA . THR A 1 71 ? 20.634 -49.521 -3.854 1.00 83.19 71 THR A CA 1
ATOM 561 C C . THR A 1 71 ? 20.100 -49.143 -5.224 1.00 83.19 71 THR A C 1
ATOM 563 O O . THR A 1 71 ? 19.575 -48.049 -5.413 1.00 83.19 71 THR A O 1
ATOM 566 N N . ASN A 1 72 ? 20.257 -50.038 -6.193 1.00 82.44 72 ASN A N 1
ATOM 567 C CA . ASN A 1 72 ? 19.638 -49.928 -7.507 1.00 82.44 72 ASN A CA 1
ATOM 568 C C . ASN A 1 72 ? 18.898 -51.235 -7.837 1.00 82.44 72 ASN A C 1
ATOM 570 O O . ASN A 1 72 ? 18.801 -52.144 -7.013 1.00 82.44 72 ASN A O 1
ATOM 574 N N . SER A 1 73 ? 18.389 -51.350 -9.061 1.00 76.50 73 SER A N 1
ATOM 575 C CA . SER A 1 73 ? 17.688 -52.551 -9.536 1.00 76.50 73 SER A CA 1
ATOM 576 C C . SER A 1 73 ? 18.527 -53.832 -9.540 1.00 76.50 73 SER A C 1
ATOM 578 O O . SER A 1 73 ? 17.960 -54.921 -9.556 1.00 76.50 73 SER A O 1
ATOM 580 N N . GLN A 1 74 ? 19.858 -53.722 -9.532 1.00 75.19 74 GLN A N 1
ATOM 581 C CA . GLN A 1 74 ? 20.785 -54.854 -9.489 1.00 75.19 74 GLN A CA 1
ATOM 582 C C . GLN A 1 74 ? 21.160 -55.258 -8.055 1.00 75.19 74 GLN A C 1
ATOM 584 O O . GLN A 1 74 ? 21.794 -56.294 -7.867 1.00 75.19 74 GLN A O 1
ATOM 589 N N . GLY A 1 75 ? 20.770 -54.472 -7.047 1.00 78.31 75 GLY A N 1
ATOM 590 C CA . GLY A 1 75 ? 21.016 -54.757 -5.637 1.00 78.31 75 GLY A CA 1
ATOM 591 C C . GLY A 1 75 ? 21.662 -53.596 -4.886 1.00 78.31 75 GLY A C 1
ATOM 592 O O . GLY A 1 75 ? 21.616 -52.439 -5.308 1.00 78.31 75 GLY A O 1
ATOM 593 N N . GLN A 1 76 ? 22.235 -53.917 -3.728 1.00 82.19 76 GLN A N 1
ATOM 594 C CA . GLN A 1 76 ? 22.909 -52.960 -2.858 1.00 82.19 76 GLN A CA 1
ATOM 595 C C . GLN A 1 76 ? 24.374 -52.791 -3.263 1.00 82.19 76 GLN A C 1
ATOM 597 O O . GLN A 1 76 ? 25.079 -53.774 -3.475 1.00 82.19 76 GLN A O 1
ATOM 602 N N . HIS A 1 77 ? 24.831 -51.543 -3.310 1.00 79.50 77 HIS A N 1
ATOM 603 C CA . HIS A 1 77 ? 26.203 -51.155 -3.614 1.00 79.50 77 HIS A CA 1
ATOM 604 C C . HIS A 1 77 ? 26.758 -50.295 -2.485 1.00 79.50 77 HIS A C 1
ATOM 606 O O . HIS A 1 77 ? 26.042 -49.511 -1.856 1.00 79.50 77 HIS A O 1
ATOM 612 N N . ILE A 1 78 ? 28.053 -50.447 -2.239 1.00 79.50 78 ILE A N 1
ATOM 613 C CA . ILE A 1 78 ? 28.787 -49.666 -1.247 1.00 79.50 78 ILE A CA 1
ATOM 614 C C . ILE A 1 78 ? 29.690 -48.705 -2.026 1.00 79.50 78 ILE A C 1
ATOM 616 O O . ILE A 1 78 ? 30.405 -49.171 -2.919 1.00 79.50 78 ILE A O 1
ATOM 620 N N . PRO A 1 79 ? 29.649 -47.391 -1.742 1.00 82.75 79 PRO A N 1
ATOM 621 C CA . PRO A 1 79 ? 30.591 -46.449 -2.331 1.00 82.75 79 PRO A CA 1
ATOM 622 C C . PRO A 1 79 ? 32.030 -46.891 -2.051 1.00 82.75 79 PRO A C 1
ATOM 624 O O . PRO A 1 79 ? 32.351 -47.309 -0.940 1.00 82.75 79 PRO A O 1
ATOM 627 N N . HIS A 1 80 ? 32.895 -46.793 -3.056 1.00 79.44 80 HIS A N 1
ATOM 628 C CA . HIS A 1 80 ? 34.331 -46.999 -2.891 1.00 79.44 80 HIS A CA 1
ATOM 629 C C . HIS A 1 80 ? 34.931 -45.939 -1.960 1.00 79.44 80 HIS A C 1
ATOM 631 O O . HIS A 1 80 ? 35.824 -46.242 -1.174 1.00 79.44 80 HIS A O 1
ATOM 637 N N . ASP A 1 81 ? 34.443 -44.702 -2.059 1.00 82.94 81 ASP A N 1
ATOM 638 C CA . ASP A 1 81 ? 34.863 -43.601 -1.199 1.00 82.94 81 ASP A CA 1
ATOM 639 C C . ASP A 1 81 ? 33.673 -42.704 -0.835 1.00 82.94 81 ASP A C 1
ATOM 641 O O . ASP A 1 81 ? 32.693 -42.605 -1.582 1.00 82.94 81 ASP A O 1
ATOM 645 N N . VAL A 1 82 ? 33.762 -42.069 0.330 1.00 85.44 82 VAL A N 1
ATOM 646 C CA . VAL A 1 82 ? 32.745 -41.175 0.892 1.00 85.44 82 VAL A CA 1
ATOM 647 C C . VAL A 1 82 ? 33.465 -39.933 1.393 1.00 85.44 82 VAL A C 1
ATOM 649 O O . VAL A 1 82 ? 34.076 -39.943 2.460 1.00 85.44 82 VAL A O 1
ATOM 652 N N . VAL A 1 83 ? 33.395 -38.856 0.617 1.00 86.06 83 VAL A N 1
ATOM 653 C CA . VAL A 1 83 ? 34.120 -37.616 0.898 1.00 86.06 83 VAL A CA 1
ATOM 654 C C . VAL A 1 83 ? 33.131 -36.539 1.316 1.00 86.06 83 VAL A C 1
ATOM 656 O O . VAL A 1 83 ? 32.199 -36.235 0.576 1.00 86.06 83 VAL A O 1
ATOM 659 N N . VAL A 1 84 ? 33.333 -35.955 2.495 1.00 84.12 84 VAL A N 1
ATOM 660 C CA . VAL A 1 84 ? 32.580 -34.782 2.960 1.00 84.12 84 VAL A CA 1
ATOM 661 C C . VAL A 1 84 ? 33.480 -33.561 2.825 1.00 84.12 84 VAL A C 1
ATOM 663 O O . VAL A 1 84 ? 34.562 -33.524 3.411 1.00 84.12 84 VAL A O 1
ATOM 666 N N . ASP A 1 85 ? 33.034 -32.576 2.054 1.00 82.56 85 ASP A N 1
ATOM 667 C CA . ASP A 1 85 ? 33.670 -31.272 1.934 1.00 82.56 85 ASP A CA 1
ATOM 668 C C . ASP A 1 85 ? 32.817 -30.245 2.681 1.00 82.56 85 ASP A C 1
ATOM 670 O O . ASP A 1 85 ? 31.723 -29.891 2.243 1.00 82.56 85 ASP A O 1
ATOM 674 N N . ASN A 1 86 ? 33.304 -29.807 3.842 1.00 79.56 86 ASN A N 1
ATOM 675 C CA . ASN A 1 86 ? 32.587 -28.844 4.676 1.00 79.56 86 ASN A CA 1
ATOM 676 C C . ASN A 1 86 ? 32.694 -27.410 4.143 1.00 79.56 86 ASN A C 1
ATOM 678 O O . ASN A 1 86 ? 31.843 -26.598 4.487 1.00 79.56 86 ASN A O 1
ATOM 682 N N . ASP A 1 87 ? 33.712 -27.095 3.331 1.00 81.19 87 ASP A N 1
ATOM 683 C CA . ASP A 1 87 ? 33.885 -25.747 2.778 1.00 81.19 87 ASP A CA 1
ATOM 684 C C . ASP A 1 87 ? 32.879 -25.504 1.645 1.00 81.19 87 ASP A C 1
ATOM 686 O O . ASP A 1 87 ? 32.312 -24.418 1.533 1.00 81.19 87 ASP A O 1
ATOM 690 N N . ASP A 1 88 ? 32.642 -26.530 0.823 1.00 79.81 88 ASP A N 1
ATOM 691 C CA . ASP A 1 88 ? 31.653 -26.508 -0.262 1.00 79.81 88 ASP A CA 1
ATOM 692 C C . ASP A 1 88 ? 30.272 -27.057 0.162 1.00 79.81 88 ASP A C 1
ATOM 694 O O . ASP A 1 88 ? 29.345 -27.070 -0.646 1.00 79.81 88 ASP A O 1
ATOM 698 N N . GLU A 1 89 ? 30.116 -27.496 1.417 1.00 84.62 89 GLU A N 1
ATOM 699 C CA . GLU A 1 89 ? 28.878 -28.059 1.986 1.00 84.62 89 GLU A CA 1
ATOM 700 C C . GLU A 1 89 ? 28.326 -29.265 1.188 1.00 84.62 89 GLU A C 1
ATOM 702 O O . GLU A 1 89 ? 27.112 -29.409 0.990 1.00 84.62 89 GLU A O 1
ATOM 707 N N . ILE A 1 90 ? 29.209 -30.154 0.713 1.00 83.62 90 ILE A N 1
ATOM 708 C CA . ILE A 1 90 ? 28.856 -31.306 -0.135 1.00 83.62 90 ILE A CA 1
ATOM 709 C C . ILE A 1 90 ? 29.357 -32.647 0.410 1.00 83.62 90 ILE A C 1
ATOM 711 O O . ILE A 1 90 ? 30.422 -32.772 1.006 1.00 83.62 90 ILE A O 1
ATOM 715 N N . LEU A 1 91 ? 28.590 -33.692 0.118 1.00 85.06 91 LEU A N 1
ATOM 716 C CA . LEU A 1 91 ? 28.941 -35.098 0.271 1.00 85.06 91 LEU A CA 1
ATOM 717 C C . LEU A 1 91 ? 29.090 -35.715 -1.123 1.00 85.06 91 LEU A C 1
ATOM 719 O O . LEU A 1 91 ? 28.143 -35.714 -1.908 1.00 85.06 91 LEU A O 1
ATOM 723 N N . VAL A 1 92 ? 30.254 -36.284 -1.418 1.00 88.12 92 VAL A N 1
ATOM 724 C CA . VAL A 1 92 ? 30.549 -36.991 -2.668 1.00 88.12 92 VAL A CA 1
ATOM 725 C C . VAL A 1 92 ? 30.705 -38.481 -2.376 1.00 88.12 92 VAL A C 1
ATOM 727 O O . VAL A 1 92 ? 31.611 -38.894 -1.656 1.00 88.12 92 VAL A O 1
ATOM 730 N N . LEU A 1 93 ? 29.831 -39.297 -2.961 1.00 87.50 93 LEU A N 1
ATOM 731 C CA . LEU A 1 93 ? 29.966 -40.752 -2.985 1.00 87.50 93 LEU A CA 1
ATOM 732 C C . LEU A 1 93 ? 30.630 -41.158 -4.299 1.00 87.50 93 LEU A C 1
ATOM 734 O O . LEU A 1 93 ? 30.128 -40.812 -5.371 1.00 87.50 93 LEU A O 1
ATOM 738 N N . VAL A 1 94 ? 31.735 -41.893 -4.214 1.00 85.81 94 VAL A N 1
ATOM 739 C CA . VAL A 1 94 ? 32.507 -42.359 -5.373 1.00 85.81 94 VAL A CA 1
ATOM 740 C C . VAL A 1 94 ? 32.235 -43.843 -5.594 1.00 85.81 94 VAL A C 1
ATOM 742 O O . VAL A 1 94 ? 32.370 -44.647 -4.674 1.00 85.81 94 VAL A O 1
ATOM 745 N N . PHE A 1 95 ? 31.867 -44.221 -6.813 1.00 79.88 95 PHE A N 1
ATOM 746 C CA . PHE A 1 95 ? 31.595 -45.593 -7.240 1.00 79.88 95 PHE A CA 1
ATOM 747 C C . PHE A 1 95 ? 32.519 -45.973 -8.404 1.00 79.88 95 PHE A C 1
ATOM 749 O O . PHE A 1 95 ? 32.957 -45.113 -9.161 1.00 79.88 95 PHE A O 1
ATOM 756 N N . HIS A 1 96 ? 32.785 -47.266 -8.596 1.00 66.56 96 HIS A N 1
ATOM 757 C CA . HIS A 1 96 ? 33.367 -47.742 -9.857 1.00 66.56 96 HIS A CA 1
ATOM 758 C C . HIS A 1 96 ? 32.302 -47.781 -10.958 1.00 66.56 96 HIS A C 1
ATOM 760 O O . HIS A 1 96 ? 31.158 -48.095 -10.646 1.00 66.56 96 HIS A O 1
ATOM 766 N N . GLU A 1 97 ? 32.689 -47.467 -12.204 1.00 49.66 97 GLU A N 1
ATOM 767 C CA . GLU A 1 97 ? 31.867 -47.440 -13.432 1.00 49.66 97 GLU A CA 1
ATOM 768 C C . GLU A 1 97 ? 30.504 -48.161 -13.315 1.00 49.66 97 GLU A C 1
ATOM 770 O O . GLU A 1 97 ? 30.393 -49.378 -13.474 1.00 49.66 97 GLU A O 1
ATOM 775 N N . PHE A 1 98 ? 29.441 -47.388 -13.060 1.00 46.41 98 PHE A N 1
ATOM 776 C CA . PHE A 1 98 ? 28.059 -47.858 -13.122 1.00 46.41 98 PHE A CA 1
ATOM 777 C C . PHE A 1 98 ? 27.340 -47.190 -14.292 1.00 46.41 98 PHE A C 1
ATOM 779 O O . PHE A 1 98 ? 27.227 -45.967 -14.372 1.00 46.41 98 PHE A O 1
ATOM 786 N N . SER A 1 99 ? 26.803 -48.017 -15.188 1.00 36.41 99 SER A N 1
ATOM 787 C CA . SER A 1 99 ? 25.838 -47.602 -16.204 1.00 36.41 99 SER A CA 1
ATOM 788 C C . SER A 1 99 ? 24.499 -48.266 -15.895 1.00 36.41 99 SER A C 1
ATOM 790 O O . SER A 1 99 ? 24.394 -49.484 -15.759 1.00 36.41 99 SER A O 1
ATOM 792 N N . GLY A 1 100 ? 23.464 -47.452 -15.719 1.00 36.09 100 GLY A N 1
ATOM 793 C CA . GLY A 1 100 ? 22.113 -47.915 -15.440 1.00 36.09 100 GLY A CA 1
ATOM 794 C C . GLY A 1 100 ? 21.115 -46.975 -16.092 1.00 36.09 100 GLY A C 1
ATOM 795 O O . GLY A 1 100 ? 21.194 -45.766 -15.911 1.00 36.09 100 GLY A O 1
ATOM 796 N N . ILE A 1 101 ? 20.199 -47.544 -16.869 1.00 33.84 101 ILE A N 1
ATOM 797 C CA . ILE A 1 101 ? 19.068 -46.856 -17.490 1.00 33.84 101 ILE A CA 1
ATOM 798 C C . ILE A 1 101 ? 17.828 -47.607 -17.017 1.00 33.84 101 ILE A C 1
ATOM 800 O O . ILE A 1 101 ? 17.749 -48.822 -17.199 1.00 33.84 101 ILE A O 1
ATOM 804 N N . LEU A 1 102 ? 16.880 -46.909 -16.392 1.00 33.88 102 LEU A N 1
ATOM 805 C CA . LEU A 1 102 ? 15.600 -47.484 -15.978 1.00 33.88 102 LEU A CA 1
ATOM 806 C C . LEU A 1 102 ? 14.444 -46.528 -16.290 1.00 33.88 102 LEU A C 1
ATOM 808 O O . LEU A 1 102 ? 14.030 -45.703 -15.491 1.00 33.88 102 LEU A O 1
ATOM 812 N N . ASN A 1 103 ? 14.008 -46.654 -17.538 1.00 31.67 103 ASN A N 1
ATOM 813 C CA . ASN A 1 103 ? 12.647 -46.731 -18.066 1.00 31.67 103 ASN A CA 1
ATOM 814 C C . ASN A 1 103 ? 11.512 -46.021 -17.290 1.00 31.67 103 ASN A C 1
ATOM 816 O O . ASN A 1 103 ? 11.045 -46.480 -16.253 1.00 31.67 103 ASN A O 1
ATOM 820 N N . GLU A 1 104 ? 11.027 -44.956 -17.936 1.00 30.17 104 GLU A N 1
ATOM 821 C CA . GLU A 1 104 ? 9.685 -44.352 -17.980 1.00 30.17 104 GLU A CA 1
ATOM 822 C C . GLU A 1 104 ? 8.639 -44.730 -16.916 1.00 30.17 104 GLU A C 1
ATOM 824 O O . GLU A 1 104 ? 7.812 -45.602 -17.156 1.00 30.17 104 GLU A O 1
ATOM 829 N N . HIS A 1 105 ? 8.513 -43.922 -15.855 1.00 26.30 105 HIS A N 1
ATOM 830 C CA . HIS A 1 105 ? 7.211 -43.587 -15.251 1.00 26.30 105 HIS A CA 1
ATOM 831 C C . HIS A 1 105 ? 7.230 -42.169 -14.636 1.00 26.30 105 HIS A C 1
ATOM 833 O O . HIS A 1 105 ? 7.595 -41.998 -13.476 1.00 26.30 105 HIS A O 1
ATOM 839 N N . PRO A 1 106 ? 6.795 -41.128 -15.373 1.00 32.06 106 PRO A N 1
ATOM 840 C CA . PRO A 1 106 ? 6.759 -39.762 -14.863 1.00 32.06 106 PRO A CA 1
ATOM 841 C C . PRO A 1 106 ? 5.514 -39.566 -13.993 1.00 32.06 106 PRO A C 1
ATOM 843 O O . PRO A 1 106 ? 4.410 -39.354 -14.501 1.00 32.06 106 PRO A O 1
ATOM 846 N N . ARG A 1 107 ? 5.661 -39.642 -12.668 1.00 27.62 107 ARG A N 1
ATOM 847 C CA . ARG A 1 107 ? 4.613 -39.230 -11.719 1.00 27.62 107 ARG A CA 1
ATOM 848 C C . ARG A 1 107 ? 5.232 -38.595 -10.478 1.00 27.62 107 ARG A C 1
ATOM 850 O O . ARG A 1 107 ? 5.428 -39.261 -9.472 1.00 27.62 107 ARG A O 1
ATOM 857 N N . GLY A 1 108 ? 5.476 -37.288 -10.527 1.00 25.97 108 GLY A N 1
ATOM 858 C CA . GLY A 1 108 ? 5.939 -36.549 -9.354 1.00 25.97 108 GLY A CA 1
ATOM 859 C C . GLY A 1 108 ? 5.828 -35.039 -9.513 1.00 25.97 108 GLY A C 1
ATOM 860 O O . GLY A 1 108 ? 6.590 -34.446 -10.257 1.00 25.97 108 GLY A O 1
ATOM 861 N N . PHE A 1 109 ? 4.845 -34.469 -8.807 1.00 26.53 109 PHE A N 1
ATOM 862 C CA . PHE A 1 109 ? 4.792 -33.113 -8.245 1.00 26.53 109 PHE A CA 1
ATOM 863 C C . PHE A 1 109 ? 5.194 -31.914 -9.117 1.00 26.53 109 PHE A C 1
ATOM 865 O O . PHE A 1 109 ? 6.359 -31.589 -9.165 1.00 26.53 109 PHE A O 1
ATOM 872 N N . TYR A 1 110 ? 4.206 -31.199 -9.681 1.00 31.00 110 TYR A N 1
ATOM 873 C CA . TYR A 1 110 ? 4.076 -29.715 -9.691 1.00 31.00 110 TYR A CA 1
ATOM 874 C C . TYR A 1 110 ? 2.659 -29.308 -10.174 1.00 31.00 110 TYR A C 1
ATOM 876 O O . TYR A 1 110 ? 2.454 -28.366 -10.938 1.00 31.00 110 TYR A O 1
ATOM 884 N N . LYS A 1 111 ? 1.630 -30.068 -9.764 1.00 31.95 111 LYS A N 1
ATOM 885 C CA . LYS A 1 111 ? 0.285 -29.978 -10.359 1.00 31.95 111 LYS A CA 1
ATOM 886 C C . LYS A 1 111 ? -0.525 -28.746 -9.944 1.00 31.95 111 LYS A C 1
ATOM 888 O O . LYS A 1 111 ? -1.485 -28.436 -10.634 1.00 31.95 111 LYS A O 1
ATOM 893 N N . CYS A 1 112 ? -0.171 -28.039 -8.870 1.00 35.81 112 CYS A N 1
ATOM 894 C CA . CYS A 1 112 ? -0.918 -26.845 -8.458 1.00 35.81 112 CYS A CA 1
ATOM 895 C C . CYS A 1 112 ? -0.757 -25.693 -9.462 1.00 35.81 112 CYS A C 1
ATOM 897 O O . CYS A 1 112 ? -1.758 -25.121 -9.872 1.00 35.81 112 CYS A O 1
ATOM 899 N N . TYR A 1 113 ? 0.458 -25.422 -9.943 1.00 41.31 113 TYR A N 1
ATOM 900 C CA . TYR A 1 113 ? 0.692 -24.338 -10.906 1.00 41.31 113 TYR A CA 1
ATOM 901 C C . TYR A 1 113 ? 0.295 -24.715 -12.341 1.00 41.31 113 TYR A C 1
ATOM 903 O O . TYR A 1 113 ? -0.255 -23.883 -13.055 1.00 41.31 113 TYR A O 1
ATOM 911 N N . MET A 1 114 ? 0.452 -25.988 -12.739 1.00 37.78 114 MET A N 1
ATOM 912 C CA . MET A 1 114 ? -0.079 -26.474 -14.023 1.00 37.78 114 MET A CA 1
ATOM 913 C C . MET A 1 114 ? -1.614 -26.465 -14.046 1.00 37.78 114 MET A C 1
ATOM 915 O O . MET A 1 114 ? -2.196 -26.145 -15.074 1.00 37.78 114 MET A O 1
ATOM 919 N N . ALA A 1 115 ? -2.290 -26.788 -12.936 1.00 49.56 115 ALA A N 1
ATOM 920 C CA . ALA A 1 115 ? -3.745 -26.665 -12.868 1.00 49.56 115 ALA A CA 1
ATOM 921 C C . ALA A 1 115 ? -4.187 -25.205 -13.031 1.00 49.56 115 ALA A C 1
ATOM 923 O O . ALA A 1 115 ? -5.142 -24.961 -13.756 1.00 49.56 115 ALA A O 1
ATOM 924 N N . THR A 1 116 ? -3.473 -24.245 -12.435 1.00 53.12 116 THR A N 1
ATOM 925 C CA . THR A 1 116 ? -3.767 -22.816 -12.613 1.00 53.12 116 THR A CA 1
ATOM 926 C C . THR A 1 116 ? -3.573 -22.364 -14.060 1.00 53.12 116 THR A C 1
ATOM 928 O O . THR A 1 116 ? -4.467 -21.717 -14.586 1.00 53.12 116 THR A O 1
ATOM 931 N N . ASP A 1 117 ? -2.491 -22.758 -14.739 1.00 57.75 117 ASP A N 1
ATOM 932 C CA . ASP A 1 117 ? -2.281 -22.409 -16.158 1.00 57.75 117 ASP A CA 1
ATOM 933 C C . ASP A 1 117 ? -3.206 -23.193 -17.118 1.00 57.75 117 ASP A C 1
ATOM 935 O O . ASP A 1 117 ? -3.460 -22.740 -18.229 1.00 57.75 117 ASP A O 1
ATOM 939 N N . ILE A 1 118 ? -3.754 -24.349 -16.718 1.00 54.66 118 ILE A N 1
ATOM 940 C CA . ILE A 1 118 ? -4.798 -25.052 -17.491 1.00 54.66 118 ILE A CA 1
ATOM 941 C C . ILE A 1 118 ? -6.172 -24.405 -17.285 1.00 54.66 118 ILE A C 1
ATOM 943 O O . ILE A 1 118 ? -6.951 -24.314 -18.231 1.00 54.66 118 ILE A O 1
ATOM 947 N N . LEU A 1 119 ? -6.491 -23.997 -16.054 1.00 63.84 119 LEU A N 1
ATOM 948 C CA . LEU A 1 119 ? -7.770 -23.368 -15.719 1.00 63.84 119 LEU A CA 1
ATOM 949 C C . LEU A 1 119 ? -7.824 -21.903 -16.174 1.00 63.84 119 LEU A C 1
ATOM 951 O O . LEU A 1 119 ? -8.898 -21.435 -16.536 1.00 63.84 119 LEU A O 1
ATOM 955 N N . PHE A 1 120 ? -6.680 -21.214 -16.179 1.00 68.81 120 PHE A N 1
ATOM 956 C CA . PHE A 1 120 ? -6.525 -19.795 -16.507 1.00 68.81 120 PHE A CA 1
ATOM 957 C C . PHE A 1 120 ? -5.252 -19.560 -17.350 1.00 68.81 120 PHE A C 1
ATOM 959 O O . PHE A 1 120 ? -4.303 -18.920 -16.883 1.00 68.81 120 PHE A O 1
ATOM 966 N N . PRO A 1 121 ? -5.176 -20.080 -18.590 1.00 58.09 121 PRO A N 1
ATOM 967 C CA . PRO A 1 121 ? -3.996 -19.942 -19.455 1.00 58.09 121 PRO A CA 1
ATOM 968 C C . PRO A 1 121 ? -3.595 -18.485 -19.731 1.00 58.09 121 PRO A C 1
ATOM 970 O O . PRO A 1 121 ? -2.423 -18.199 -19.977 1.00 58.09 121 PRO A O 1
ATOM 973 N N . GLU A 1 122 ? -4.530 -17.539 -19.632 1.00 60.47 122 GLU A N 1
ATOM 974 C CA . GLU A 1 122 ? -4.267 -16.102 -19.708 1.00 60.47 122 GLU A CA 1
ATOM 975 C C . GLU A 1 122 ? -3.380 -15.562 -18.568 1.00 60.47 122 GLU A C 1
ATOM 977 O O . GLU A 1 122 ? -2.766 -14.506 -18.729 1.00 60.47 122 GLU A O 1
ATOM 982 N N . TRP A 1 123 ? -3.274 -16.259 -17.429 1.00 67.12 123 TRP A N 1
ATOM 983 C CA . TRP A 1 123 ? -2.484 -15.791 -16.282 1.00 67.12 123 TRP A CA 1
ATOM 984 C C . TRP A 1 123 ? -0.978 -16.022 -16.454 1.00 67.12 123 TRP A C 1
ATOM 986 O O . TRP A 1 123 ? -0.191 -15.331 -15.798 1.00 67.12 123 TRP A O 1
ATOM 996 N N . ASN A 1 124 ? -0.575 -16.934 -17.354 1.00 52.50 124 ASN A N 1
ATOM 997 C CA . ASN A 1 124 ? 0.816 -17.200 -17.747 1.00 52.50 124 ASN A CA 1
ATOM 998 C C . ASN A 1 124 ? 1.769 -17.252 -16.534 1.00 52.50 124 ASN A C 1
ATOM 1000 O O . ASN A 1 124 ? 2.778 -16.536 -16.467 1.00 52.50 124 ASN A O 1
ATOM 1004 N N . THR A 1 125 ? 1.399 -18.040 -15.521 1.00 53.53 125 THR A N 1
ATOM 1005 C CA . THR A 1 125 ? 2.100 -18.048 -14.229 1.00 53.53 125 THR A CA 1
ATOM 1006 C C . THR A 1 125 ? 3.440 -18.776 -14.292 1.00 53.53 125 THR A C 1
ATOM 1008 O O . THR A 1 125 ? 4.350 -18.426 -13.539 1.00 53.53 125 THR A O 1
ATOM 1011 N N . TRP A 1 126 ? 3.609 -19.710 -15.236 1.00 43.31 126 TRP A N 1
ATOM 1012 C CA . TRP A 1 126 ? 4.810 -20.537 -15.382 1.00 43.31 126 TRP A CA 1
ATOM 1013 C C . TRP A 1 126 ? 6.110 -19.763 -15.672 1.00 43.31 126 TRP A C 1
ATOM 1015 O O . TRP A 1 126 ? 7.185 -20.158 -15.225 1.00 43.31 126 TRP A O 1
ATOM 1025 N N . ASN A 1 127 ? 6.047 -18.632 -16.380 1.00 35.19 127 ASN A N 1
ATOM 1026 C CA . ASN A 1 127 ? 7.238 -17.976 -16.942 1.00 35.19 127 ASN A CA 1
ATOM 1027 C C . ASN A 1 127 ? 7.928 -16.942 -16.022 1.00 35.19 127 ASN A C 1
ATOM 1029 O O . ASN A 1 127 ? 8.617 -16.047 -16.511 1.00 35.19 127 ASN A O 1
ATOM 1033 N N . LYS A 1 128 ? 7.770 -17.025 -14.694 1.00 37.38 128 LYS A N 1
ATOM 1034 C CA . LYS A 1 128 ? 8.294 -16.014 -13.751 1.00 37.38 128 LYS A CA 1
ATOM 1035 C C . LYS A 1 128 ? 9.338 -16.573 -12.780 1.00 37.38 128 LYS A C 1
ATOM 1037 O O . LYS A 1 128 ? 9.101 -16.605 -11.579 1.00 37.38 128 LYS A O 1
ATOM 1042 N N . PHE A 1 129 ? 10.525 -16.934 -13.270 1.00 33.28 129 PHE A N 1
ATOM 1043 C CA . PHE A 1 129 ? 11.669 -17.212 -12.390 1.00 33.28 129 PHE A CA 1
ATOM 1044 C C . PHE A 1 129 ? 12.916 -16.447 -12.852 1.00 33.28 129 PHE A C 1
ATOM 1046 O O . PHE A 1 129 ? 13.464 -16.712 -13.918 1.00 33.28 129 PHE A O 1
ATOM 1053 N N . LEU A 1 130 ? 13.355 -15.480 -12.038 1.00 32.72 130 LEU A N 1
ATOM 1054 C CA . LEU A 1 130 ? 14.649 -14.805 -12.164 1.00 32.72 130 LEU A CA 1
ATOM 1055 C C . LEU A 1 130 ? 15.670 -15.523 -11.271 1.00 32.72 130 LEU A C 1
ATOM 1057 O O . LEU A 1 130 ? 15.385 -15.833 -10.117 1.00 32.72 130 LEU A O 1
ATOM 1061 N N . LEU A 1 131 ? 16.857 -15.787 -11.820 1.00 34.88 131 LEU A N 1
ATOM 1062 C CA . LEU A 1 131 ? 17.978 -16.414 -11.118 1.00 34.88 131 LEU A CA 1
ATOM 1063 C C . LEU A 1 131 ? 18.667 -15.393 -10.204 1.00 34.88 131 LEU A C 1
ATOM 1065 O O . LEU A 1 131 ? 19.219 -14.405 -10.685 1.00 34.88 131 LEU A O 1
ATOM 1069 N N . VAL A 1 132 ? 18.674 -15.665 -8.901 1.00 43.34 132 VAL A N 1
ATOM 1070 C CA . VAL A 1 132 ? 19.490 -14.966 -7.897 1.00 43.34 132 VAL A CA 1
ATOM 1071 C C . VAL A 1 132 ? 20.362 -16.009 -7.201 1.00 43.34 132 VAL A C 1
ATOM 1073 O O . VAL A 1 132 ? 19.940 -17.149 -7.016 1.00 43.34 132 VAL A O 1
ATOM 1076 N N . GLU A 1 133 ? 21.598 -15.639 -6.887 1.00 43.62 133 GLU A N 1
ATOM 1077 C CA . GLU A 1 133 ? 22.565 -16.487 -6.188 1.00 43.62 133 GLU A CA 1
ATOM 1078 C C . GLU A 1 133 ? 22.137 -16.657 -4.722 1.00 43.62 133 GLU A C 1
ATOM 1080 O O . GLU A 1 133 ? 21.854 -15.672 -4.041 1.00 43.62 133 GLU A O 1
ATOM 1085 N N . ILE A 1 134 ? 22.013 -17.905 -4.261 1.00 43.19 134 ILE A N 1
ATOM 1086 C CA . ILE A 1 134 ? 21.505 -18.247 -2.925 1.00 43.19 134 ILE A CA 1
ATOM 1087 C C . ILE A 1 134 ? 22.562 -19.095 -2.230 1.00 43.19 134 ILE A C 1
ATOM 1089 O O . ILE A 1 134 ? 22.862 -20.186 -2.704 1.00 43.19 134 ILE A O 1
ATOM 1093 N N . HIS A 1 135 ? 23.104 -18.605 -1.118 1.00 46.66 135 HIS A N 1
ATOM 1094 C CA . HIS A 1 135 ? 24.092 -19.351 -0.334 1.00 46.66 135 HIS A CA 1
ATOM 1095 C C . HIS A 1 135 ? 23.438 -20.381 0.602 1.00 46.66 135 HIS A C 1
ATOM 1097 O O . HIS A 1 135 ? 24.017 -21.427 0.846 1.00 46.66 135 HIS A O 1
ATOM 1103 N N . HIS A 1 136 ? 22.202 -20.140 1.068 1.00 47.84 136 HIS A N 1
ATOM 1104 C CA . HIS A 1 136 ? 21.501 -21.044 1.988 1.00 47.84 136 HIS A CA 1
ATOM 1105 C C . HIS A 1 136 ? 20.035 -21.259 1.598 1.00 47.84 136 HIS A C 1
ATOM 1107 O O . HIS A 1 136 ? 19.319 -20.308 1.286 1.00 47.84 136 HIS A O 1
ATOM 1113 N N . ALA A 1 137 ? 19.540 -22.497 1.702 1.00 52.25 137 ALA A N 1
ATOM 1114 C CA . ALA A 1 137 ? 18.160 -22.848 1.339 1.00 52.25 137 ALA A CA 1
ATOM 1115 C C . ALA A 1 137 ? 17.093 -22.020 2.090 1.00 52.25 137 ALA A C 1
ATOM 1117 O O . ALA A 1 137 ? 16.055 -21.694 1.516 1.00 52.25 137 ALA A O 1
ATOM 1118 N N . ARG A 1 138 ? 17.353 -21.601 3.342 1.00 55.69 138 ARG A N 1
ATOM 1119 C CA . ARG A 1 138 ? 16.439 -20.711 4.091 1.00 55.69 138 ARG A CA 1
ATOM 1120 C C . ARG A 1 138 ? 16.296 -19.321 3.462 1.00 55.69 138 ARG A C 1
ATOM 1122 O O . ARG A 1 138 ? 15.226 -18.725 3.537 1.00 55.69 138 ARG A O 1
ATOM 1129 N N . SER A 1 139 ? 17.345 -18.829 2.803 1.00 52.44 139 SER A N 1
ATOM 1130 C CA . SER A 1 139 ? 17.367 -17.509 2.163 1.00 52.44 139 SER A CA 1
ATOM 1131 C C . SER A 1 139 ? 16.603 -17.483 0.839 1.00 52.44 139 SER A C 1
ATOM 1133 O O . SER A 1 139 ? 16.380 -16.415 0.276 1.00 52.44 139 SER A O 1
ATOM 1135 N N . VAL A 1 140 ? 16.120 -18.636 0.356 1.00 56.31 140 VAL A N 1
ATOM 1136 C CA . VAL A 1 140 ? 15.199 -18.693 -0.789 1.00 56.31 140 VAL A CA 1
ATOM 1137 C C . VAL A 1 140 ? 13.946 -17.860 -0.502 1.00 56.31 140 VAL A C 1
ATOM 1139 O O . VAL A 1 140 ? 13.535 -17.066 -1.346 1.00 56.31 140 VAL A O 1
ATOM 1142 N N . ILE A 1 141 ? 13.373 -17.978 0.703 1.00 56.66 141 ILE A N 1
ATOM 1143 C CA . ILE A 1 141 ? 12.174 -17.218 1.098 1.00 56.66 141 ILE A CA 1
ATOM 1144 C C . ILE A 1 141 ? 12.472 -15.709 1.143 1.00 56.66 141 ILE A C 1
ATOM 1146 O O . ILE A 1 141 ? 11.624 -14.904 0.762 1.00 56.66 141 ILE A O 1
ATOM 1150 N N . GLU A 1 142 ? 13.688 -15.318 1.540 1.00 59.09 142 GLU A N 1
ATOM 1151 C CA . GLU A 1 142 ? 14.123 -13.913 1.605 1.00 59.09 142 GLU A CA 1
ATOM 1152 C C . GLU A 1 142 ? 14.210 -13.269 0.212 1.00 59.09 142 GLU A C 1
ATOM 1154 O O . GLU A 1 142 ? 13.892 -12.091 0.047 1.00 59.09 142 GLU A O 1
ATOM 1159 N N . ILE A 1 143 ? 14.567 -14.035 -0.823 1.00 61.62 143 ILE A N 1
ATOM 1160 C CA . ILE A 1 143 ? 14.608 -13.529 -2.205 1.00 61.62 143 ILE A CA 1
ATOM 1161 C C . ILE A 1 143 ? 13.195 -13.296 -2.747 1.00 61.62 143 ILE A C 1
ATOM 1163 O O . ILE A 1 143 ? 12.961 -12.314 -3.458 1.00 61.62 143 ILE A O 1
ATOM 1167 N N . PHE A 1 144 ? 12.236 -14.142 -2.362 1.00 62.59 144 PHE A N 1
ATOM 1168 C CA . PHE A 1 144 ? 10.823 -13.996 -2.724 1.00 62.59 144 PHE A CA 1
ATOM 1169 C C . PHE A 1 144 ? 10.047 -13.036 -1.813 1.00 62.59 144 PHE A C 1
ATOM 1171 O O . PHE A 1 144 ? 8.818 -12.969 -1.882 1.00 62.59 144 PHE A O 1
ATOM 1178 N N . TYR A 1 145 ? 10.738 -12.257 -0.980 1.00 64.06 145 TYR A N 1
ATOM 1179 C CA . TYR A 1 145 ? 10.081 -11.310 -0.094 1.00 64.06 145 TYR A CA 1
ATOM 1180 C C . TYR A 1 145 ? 9.327 -10.233 -0.886 1.00 64.06 145 TYR A C 1
ATOM 1182 O O . TYR A 1 145 ? 9.811 -9.700 -1.889 1.00 64.06 145 TYR A O 1
ATOM 1190 N N . ALA A 1 146 ? 8.136 -9.859 -0.411 1.00 67.06 146 ALA A N 1
ATOM 1191 C CA . ALA A 1 146 ? 7.254 -8.916 -1.103 1.00 67.06 146 ALA A CA 1
ATOM 1192 C C . ALA A 1 146 ? 7.918 -7.552 -1.388 1.00 67.06 146 ALA A C 1
ATOM 1194 O O . ALA A 1 146 ? 7.582 -6.891 -2.371 1.00 67.06 146 ALA A O 1
ATOM 1195 N N . VAL A 1 147 ? 8.888 -7.138 -0.564 1.00 68.69 147 VAL A N 1
ATOM 1196 C CA . VAL A 1 147 ? 9.650 -5.891 -0.758 1.00 68.69 147 VAL A CA 1
ATOM 1197 C C . VAL A 1 147 ? 10.457 -5.919 -2.058 1.00 68.69 147 VAL A C 1
ATOM 1199 O O . VAL A 1 147 ? 10.482 -4.909 -2.758 1.00 68.69 147 VAL A O 1
ATOM 1202 N N . SER A 1 148 ? 11.053 -7.058 -2.428 1.00 69.94 148 SER A N 1
ATOM 1203 C CA . SER A 1 148 ? 11.817 -7.207 -3.675 1.00 69.94 148 SER A CA 1
ATOM 1204 C C . SER A 1 148 ? 10.933 -6.950 -4.896 1.00 69.94 148 SER A C 1
ATOM 1206 O O . SER A 1 148 ? 11.311 -6.193 -5.791 1.00 69.94 148 SER A O 1
ATOM 1208 N N . TYR A 1 149 ? 9.713 -7.497 -4.894 1.00 72.94 149 TYR A N 1
ATOM 1209 C CA . TYR A 1 149 ? 8.733 -7.288 -5.961 1.00 72.94 149 TYR A CA 1
ATOM 1210 C C . TYR A 1 149 ? 8.186 -5.859 -5.987 1.00 72.94 149 TYR A C 1
ATOM 1212 O O . TYR A 1 149 ? 8.121 -5.257 -7.059 1.00 72.94 149 TYR A O 1
ATOM 1220 N N . LYS A 1 150 ? 7.837 -5.285 -4.826 1.00 74.25 150 LYS A N 1
ATOM 1221 C CA . LYS A 1 150 ? 7.356 -3.895 -4.732 1.00 74.25 150 LYS A CA 1
ATOM 1222 C C . LYS A 1 150 ? 8.419 -2.904 -5.221 1.00 74.25 150 LYS A C 1
ATOM 1224 O O . LYS A 1 150 ? 8.124 -2.061 -6.066 1.00 74.25 150 LYS A O 1
ATOM 1229 N N . LYS A 1 151 ? 9.671 -3.060 -4.774 1.00 78.56 151 LYS A N 1
ATOM 1230 C CA . LYS A 1 151 ? 10.812 -2.242 -5.216 1.00 78.56 151 LYS A CA 1
ATOM 1231 C C . LYS A 1 151 ? 11.097 -2.433 -6.705 1.00 78.56 151 LYS A C 1
ATOM 1233 O O . LYS A 1 151 ? 11.255 -1.452 -7.426 1.00 78.56 151 LYS A O 1
ATOM 1238 N N . GLY A 1 152 ? 11.142 -3.682 -7.172 1.00 80.00 152 GLY A N 1
ATOM 1239 C CA . GLY A 1 152 ? 11.361 -4.007 -8.582 1.00 80.00 152 GLY A CA 1
ATOM 1240 C C . GLY A 1 152 ? 10.303 -3.381 -9.492 1.00 80.00 152 GLY A C 1
ATOM 1241 O O . GLY A 1 152 ? 10.652 -2.754 -10.489 1.00 80.00 152 GLY A O 1
ATOM 1242 N N . SER A 1 153 ? 9.027 -3.469 -9.107 1.00 79.06 153 SER A N 1
ATOM 1243 C CA . SER A 1 153 ? 7.907 -2.851 -9.827 1.00 79.06 153 SER A CA 1
ATOM 1244 C C . SER A 1 153 ? 8.038 -1.326 -9.898 1.00 79.06 153 SER A C 1
ATOM 1246 O O . SER A 1 153 ? 7.963 -0.754 -10.986 1.00 79.06 153 SER A O 1
ATOM 1248 N N . ALA A 1 154 ? 8.328 -0.667 -8.770 1.00 81.38 154 ALA A N 1
ATOM 1249 C CA . ALA A 1 154 ? 8.528 0.783 -8.725 1.00 81.38 154 ALA A CA 1
ATOM 1250 C C . ALA A 1 154 ? 9.690 1.235 -9.629 1.00 81.38 154 ALA A C 1
ATOM 1252 O O . ALA A 1 154 ? 9.558 2.191 -10.392 1.00 81.38 154 ALA A O 1
ATOM 1253 N N . VAL A 1 155 ? 10.806 0.501 -9.607 1.00 83.62 155 VAL A N 1
ATOM 1254 C CA . VAL A 1 155 ? 11.971 0.762 -10.462 1.00 83.62 155 VAL A CA 1
ATOM 1255 C C . VAL A 1 155 ? 11.646 0.584 -11.949 1.00 83.62 155 VAL A C 1
ATOM 1257 O O . VAL A 1 155 ? 12.017 1.429 -12.763 1.00 83.62 155 VAL A O 1
ATOM 1260 N N . ILE A 1 156 ? 10.943 -0.488 -12.323 1.00 83.19 156 ILE A N 1
ATOM 1261 C CA . ILE A 1 156 ? 10.535 -0.727 -13.715 1.00 83.19 156 ILE A CA 1
ATOM 1262 C C . ILE A 1 156 ? 9.590 0.380 -14.187 1.00 83.19 156 ILE A C 1
ATOM 1264 O O . ILE A 1 156 ? 9.771 0.903 -15.286 1.00 83.19 156 ILE A O 1
ATOM 1268 N N . ARG A 1 157 ? 8.631 0.788 -13.351 1.00 81.19 157 ARG A N 1
ATOM 1269 C CA . ARG A 1 157 ? 7.700 1.877 -13.667 1.00 81.19 157 ARG A CA 1
ATOM 1270 C C . ARG A 1 157 ? 8.411 3.221 -13.821 1.00 81.19 157 ARG A C 1
ATOM 1272 O O . ARG A 1 157 ? 8.120 3.947 -14.766 1.00 81.19 157 ARG A O 1
ATOM 1279 N N . MET A 1 158 ? 9.384 3.527 -12.962 1.00 85.00 158 MET A N 1
ATOM 1280 C CA . MET A 1 158 ? 10.244 4.709 -13.102 1.00 85.00 158 MET A CA 1
ATOM 1281 C C . MET A 1 158 ? 10.972 4.710 -14.457 1.00 85.00 158 MET A C 1
ATOM 1283 O O . MET A 1 158 ? 10.983 5.721 -15.162 1.00 85.00 158 MET A O 1
ATOM 1287 N N . LEU A 1 159 ? 11.550 3.570 -14.849 1.00 83.56 159 LEU A N 1
ATOM 1288 C CA . LEU A 1 159 ? 12.227 3.416 -16.139 1.00 83.56 159 LEU A CA 1
ATOM 1289 C C . LEU A 1 159 ? 11.263 3.540 -17.321 1.00 83.56 159 LEU A C 1
ATOM 1291 O O . LEU A 1 159 ? 11.607 4.184 -18.308 1.00 83.56 159 LEU A O 1
ATOM 1295 N N . GLN A 1 160 ? 10.063 2.968 -17.219 1.00 82.12 160 GLN A N 1
ATOM 1296 C CA . GLN A 1 160 ? 9.016 3.085 -18.231 1.00 82.12 160 GLN A CA 1
ATOM 1297 C C . GLN A 1 160 ? 8.559 4.540 -18.394 1.00 82.12 160 GLN A C 1
ATOM 1299 O O . GLN A 1 160 ? 8.482 5.025 -19.518 1.00 82.12 160 GLN A O 1
ATOM 1304 N N . GLY A 1 161 ? 8.326 5.268 -17.298 1.00 81.12 161 GLY A N 1
ATOM 1305 C CA . GLY A 1 161 ? 7.961 6.686 -17.348 1.00 81.12 161 GLY A CA 1
ATOM 1306 C C . GLY A 1 161 ? 9.054 7.550 -17.986 1.00 81.12 161 GLY A C 1
ATOM 1307 O O . GLY A 1 161 ? 8.769 8.431 -18.801 1.00 81.12 161 GLY A O 1
ATOM 1308 N N . TYR A 1 162 ? 10.323 7.257 -17.687 1.00 85.38 162 TYR A N 1
ATOM 1309 C CA . TYR A 1 162 ? 11.456 7.999 -18.235 1.00 85.38 162 TYR A CA 1
ATOM 1310 C C . TYR A 1 162 ? 11.730 7.664 -19.712 1.00 85.38 162 TYR A C 1
ATOM 1312 O O . TYR A 1 162 ? 11.793 8.572 -20.543 1.00 85.38 162 TYR A O 1
ATOM 1320 N N . LEU A 1 163 ? 11.832 6.379 -20.062 1.00 83.44 163 LEU A N 1
ATOM 1321 C CA . LEU A 1 163 ? 12.262 5.907 -21.385 1.00 83.44 163 LEU A CA 1
ATOM 1322 C C . LEU A 1 163 ? 11.125 5.595 -22.370 1.00 83.44 163 LEU A C 1
ATOM 1324 O O . LEU A 1 163 ? 11.368 5.496 -23.573 1.00 83.44 163 LEU A O 1
ATOM 1328 N N . GLY A 1 164 ? 9.906 5.386 -21.879 1.00 81.19 164 GLY A N 1
ATOM 1329 C CA . GLY A 1 164 ? 8.787 4.837 -22.646 1.00 81.19 164 GLY A CA 1
ATOM 1330 C C . GLY A 1 164 ? 8.866 3.318 -22.878 1.00 81.19 164 GLY A C 1
ATOM 1331 O O . GLY A 1 164 ? 9.867 2.652 -22.595 1.00 81.19 164 GLY A O 1
ATOM 1332 N N . ASP A 1 165 ? 7.798 2.765 -23.459 1.00 77.75 165 ASP A N 1
ATOM 1333 C CA . ASP A 1 165 ? 7.570 1.312 -23.587 1.00 77.75 165 ASP A CA 1
ATOM 1334 C C . ASP A 1 165 ? 8.521 0.593 -24.558 1.00 77.75 165 ASP A C 1
ATOM 1336 O O . ASP A 1 165 ? 8.726 -0.627 -24.487 1.00 77.75 165 ASP A O 1
ATOM 1340 N N . LYS A 1 166 ? 9.131 1.335 -25.490 1.00 78.38 166 LYS A N 1
ATOM 1341 C CA . LYS A 1 166 ? 10.015 0.770 -26.524 1.00 78.38 166 LYS A CA 1
ATOM 1342 C C . LYS A 1 166 ? 11.227 0.051 -25.921 1.00 78.38 166 LYS A C 1
ATOM 1344 O O . LYS A 1 166 ? 11.669 -0.963 -26.456 1.00 78.38 166 LYS A O 1
ATOM 1349 N N . SER A 1 167 ? 11.735 0.529 -24.792 1.00 79.00 167 SER A N 1
ATOM 1350 C CA . SER A 1 167 ? 12.950 0.003 -24.158 1.00 79.00 167 SER A CA 1
ATOM 1351 C C . SER A 1 167 ? 12.727 -1.385 -23.556 1.00 79.00 167 SER A C 1
ATOM 1353 O O . SER A 1 167 ? 13.466 -2.324 -23.856 1.00 79.00 167 SER A O 1
ATOM 1355 N N . LEU A 1 168 ? 11.656 -1.539 -22.770 1.00 82.50 168 LEU A N 1
ATOM 1356 C CA . LEU A 1 168 ? 11.290 -2.818 -22.155 1.00 82.50 168 LEU A CA 1
ATOM 1357 C C . LEU A 1 168 ? 10.833 -3.830 -23.207 1.00 82.50 168 LEU A C 1
ATOM 1359 O O . LEU A 1 168 ? 11.260 -4.982 -23.179 1.00 82.50 168 LEU A O 1
ATOM 1363 N N . SER A 1 169 ? 10.037 -3.402 -24.191 1.00 84.56 169 SER A N 1
ATOM 1364 C CA . SER A 1 169 ? 9.622 -4.288 -25.286 1.00 84.56 169 SER A CA 1
ATOM 1365 C C . SER A 1 169 ? 10.808 -4.795 -26.117 1.00 84.56 169 SER A C 1
ATOM 1367 O O . SER A 1 169 ? 10.814 -5.959 -26.519 1.00 84.56 169 SER A O 1
ATOM 1369 N N . THR A 1 170 ? 11.846 -3.976 -26.320 1.00 86.56 170 THR A N 1
ATOM 1370 C CA . THR A 1 170 ? 13.084 -4.397 -26.999 1.00 86.56 170 THR A CA 1
ATOM 1371 C C . THR A 1 170 ? 13.826 -5.470 -26.205 1.00 86.56 170 THR A C 1
ATOM 1373 O O . THR A 1 170 ? 14.255 -6.466 -26.788 1.00 86.56 170 THR A O 1
ATOM 1376 N N . TYR A 1 171 ? 13.935 -5.317 -24.883 1.00 84.12 171 TYR A N 1
ATOM 1377 C CA . TYR A 1 171 ? 14.535 -6.337 -24.019 1.00 84.12 171 TYR A CA 1
ATOM 1378 C C . TYR A 1 171 ? 13.768 -7.662 -24.092 1.00 84.12 171 TYR A C 1
ATOM 1380 O O . TYR A 1 171 ? 14.362 -8.699 -24.390 1.00 84.12 171 TYR A O 1
ATOM 1388 N N . MET A 1 172 ? 12.443 -7.617 -23.933 1.00 85.44 172 MET A N 1
ATOM 1389 C CA . MET A 1 172 ? 11.590 -8.812 -23.971 1.00 85.44 172 MET A CA 1
ATOM 1390 C C . MET A 1 172 ? 11.663 -9.536 -25.324 1.00 85.44 172 MET A C 1
ATOM 1392 O O . MET A 1 172 ? 11.655 -10.763 -25.375 1.00 85.44 172 MET A O 1
ATOM 1396 N N . ARG A 1 173 ? 11.789 -8.792 -26.432 1.00 86.75 173 ARG A N 1
ATOM 1397 C CA . ARG A 1 173 ? 11.974 -9.363 -27.779 1.00 86.75 173 ARG A CA 1
ATOM 1398 C C . ARG A 1 173 ? 13.362 -9.960 -28.010 1.00 86.75 173 ARG A C 1
ATOM 1400 O O . ARG A 1 173 ? 13.500 -10.803 -28.890 1.00 86.75 173 ARG A O 1
ATOM 1407 N N . ARG A 1 174 ? 14.384 -9.526 -27.265 1.00 84.56 174 ARG A N 1
ATOM 1408 C CA . ARG A 1 174 ? 15.770 -9.999 -27.414 1.00 84.56 174 ARG A CA 1
ATOM 1409 C C . ARG A 1 174 ? 16.078 -11.232 -26.569 1.00 84.56 174 ARG A C 1
ATOM 1411 O O . ARG A 1 174 ? 16.877 -12.060 -26.999 1.00 84.56 174 ARG A O 1
ATOM 1418 N N . TYR A 1 175 ? 15.415 -11.374 -25.424 1.00 80.44 175 TYR A N 1
ATOM 1419 C CA . TYR A 1 175 ? 15.585 -12.505 -24.508 1.00 80.44 175 TYR A CA 1
ATOM 1420 C C . TYR A 1 175 ? 14.321 -13.385 -24.367 1.00 80.44 175 TYR A C 1
ATOM 1422 O O . TYR A 1 175 ? 13.975 -13.772 -23.250 1.00 80.44 175 TYR A O 1
ATOM 1430 N N . PRO A 1 176 ? 13.601 -13.740 -25.455 1.00 77.25 176 PRO A N 1
ATOM 1431 C CA . PRO A 1 176 ? 12.437 -14.611 -25.340 1.00 77.25 176 PRO A CA 1
ATOM 1432 C C . PRO A 1 176 ? 12.887 -16.014 -24.926 1.00 77.25 176 PRO A C 1
ATOM 1434 O O . PRO A 1 176 ? 13.743 -16.600 -25.588 1.00 77.25 176 PRO A O 1
ATOM 1437 N N . ALA A 1 177 ? 12.315 -16.540 -23.838 1.00 70.19 177 ALA A N 1
ATOM 1438 C CA . ALA A 1 177 ? 12.609 -17.877 -23.303 1.00 70.19 177 ALA A CA 1
ATOM 1439 C C . ALA A 1 177 ? 14.112 -18.172 -23.086 1.00 70.19 177 ALA A C 1
ATOM 1441 O O . ALA A 1 177 ? 14.531 -19.328 -23.056 1.00 70.19 177 ALA A O 1
ATOM 1442 N N . GLN A 1 178 ? 14.932 -17.128 -22.951 1.00 70.50 178 GLN A N 1
ATOM 1443 C CA . GLN A 1 178 ? 16.361 -17.233 -22.684 1.00 70.50 178 GLN A CA 1
ATOM 1444 C C . GLN A 1 178 ? 16.638 -16.914 -21.219 1.00 70.50 178 GLN A C 1
ATOM 1446 O O . GLN A 1 178 ? 15.907 -16.163 -20.575 1.00 70.50 178 GLN A O 1
ATOM 1451 N N . ASN A 1 179 ? 17.742 -17.450 -20.705 1.00 72.62 179 ASN A N 1
ATOM 1452 C CA . ASN A 1 179 ? 18.265 -17.013 -19.420 1.00 72.62 179 ASN A CA 1
ATOM 1453 C C . ASN A 1 179 ? 18.847 -15.606 -19.578 1.00 72.62 179 ASN A C 1
ATOM 1455 O O . ASN A 1 179 ? 19.611 -15.354 -20.510 1.00 72.62 179 ASN A O 1
ATOM 1459 N N . ALA A 1 180 ? 18.521 -14.715 -18.649 1.00 71.50 180 ALA A N 1
ATOM 1460 C CA . ALA A 1 180 ? 19.081 -13.375 -18.590 1.00 71.50 180 ALA A CA 1
ATOM 1461 C C . ALA A 1 180 ? 19.631 -13.099 -17.190 1.00 71.50 180 ALA A C 1
ATOM 1463 O O . ALA A 1 180 ? 19.121 -13.607 -16.188 1.00 71.50 180 ALA A O 1
ATOM 1464 N N . LYS A 1 181 ? 20.676 -12.280 -17.127 1.00 76.62 181 LYS A N 1
ATOM 1465 C CA . LYS A 1 181 ? 21.218 -11.704 -15.896 1.00 76.62 181 LYS A CA 1
ATOM 1466 C C . LYS A 1 181 ? 20.798 -10.240 -15.798 1.00 76.62 181 LYS A C 1
ATOM 1468 O O . LYS A 1 181 ? 20.419 -9.625 -16.790 1.00 76.62 181 LYS A O 1
ATOM 1473 N N . THR A 1 182 ? 20.912 -9.648 -14.614 1.00 78.62 182 THR A N 1
ATOM 1474 C CA . THR A 1 182 ? 20.543 -8.240 -14.379 1.00 78.62 182 THR A CA 1
ATOM 1475 C C . THR A 1 182 ? 21.220 -7.278 -15.369 1.00 78.62 182 THR A C 1
ATOM 1477 O O . THR A 1 182 ? 20.572 -6.379 -15.899 1.00 78.62 182 THR A O 1
ATOM 1480 N N . GLU A 1 183 ? 22.496 -7.514 -15.687 1.00 82.62 183 GLU A N 1
ATOM 1481 C CA . GLU A 1 183 ? 23.273 -6.697 -16.633 1.00 82.62 183 GLU A CA 1
ATOM 1482 C C . GLU A 1 183 ? 22.731 -6.753 -18.075 1.00 82.62 183 GLU A C 1
ATOM 1484 O O . GLU A 1 183 ? 22.853 -5.780 -18.816 1.00 82.62 183 GLU A O 1
ATOM 1489 N N . ASP A 1 184 ? 22.085 -7.853 -18.486 1.00 85.00 184 ASP A N 1
ATOM 1490 C CA . ASP A 1 184 ? 21.486 -7.967 -19.823 1.00 85.00 184 ASP A CA 1
ATOM 1491 C C . ASP A 1 184 ? 20.370 -6.935 -20.026 1.00 85.00 184 ASP A C 1
ATOM 1493 O O . ASP A 1 184 ? 20.286 -6.296 -21.078 1.00 85.00 184 ASP A O 1
ATOM 1497 N N . LEU A 1 185 ? 19.539 -6.724 -18.997 1.00 84.75 185 LEU A N 1
ATOM 1498 C CA . LEU A 1 185 ? 18.484 -5.712 -19.023 1.00 84.75 185 LEU A CA 1
ATOM 1499 C C . LEU A 1 185 ? 19.082 -4.310 -19.150 1.00 84.75 185 LEU A C 1
ATOM 1501 O O . LEU A 1 185 ? 18.693 -3.544 -20.033 1.00 84.75 185 LEU A O 1
ATOM 1505 N N . TRP A 1 186 ? 20.058 -3.978 -18.308 1.00 87.56 186 TRP A N 1
ATOM 1506 C CA . TRP A 1 186 ? 20.690 -2.659 -18.315 1.00 87.56 186 TRP A CA 1
ATOM 1507 C C . TRP A 1 186 ? 21.413 -2.347 -19.620 1.00 87.56 186 TRP A C 1
ATOM 1509 O O . TRP A 1 186 ? 21.342 -1.212 -20.096 1.00 87.56 186 TRP A O 1
ATOM 1519 N N . ASN A 1 187 ? 22.052 -3.340 -20.237 1.00 88.12 187 ASN A N 1
ATOM 1520 C CA . ASN A 1 187 ? 22.712 -3.180 -21.528 1.00 88.12 187 ASN A CA 1
ATOM 1521 C C . ASN A 1 187 ? 21.708 -2.855 -22.640 1.00 88.12 187 ASN A C 1
ATOM 1523 O O . ASN A 1 187 ? 21.955 -1.948 -23.436 1.00 88.12 187 ASN A O 1
ATOM 1527 N N . VAL A 1 188 ? 20.548 -3.524 -22.670 1.00 87.31 188 VAL A N 1
ATOM 1528 C CA . VAL A 1 188 ? 19.492 -3.200 -23.644 1.00 87.31 188 VAL A CA 1
ATOM 1529 C C . VAL A 1 188 ? 18.924 -1.803 -23.406 1.00 87.31 188 VAL A C 1
ATOM 1531 O O . VAL A 1 188 ? 18.797 -1.032 -24.358 1.00 87.31 188 VAL A O 1
ATOM 1534 N N . LEU A 1 189 ? 18.625 -1.440 -22.155 1.00 87.25 189 LEU A N 1
ATOM 1535 C CA . LEU A 1 189 ? 18.121 -0.099 -21.841 1.00 87.25 189 LEU A CA 1
ATOM 1536 C C . LEU A 1 189 ? 19.141 0.990 -22.203 1.00 87.25 189 LEU A C 1
ATOM 1538 O O . LEU A 1 189 ? 18.761 2.020 -22.762 1.00 87.25 189 LEU A O 1
ATOM 1542 N N . SER A 1 190 ? 20.432 0.747 -21.959 1.00 88.50 190 SER A N 1
ATOM 1543 C CA . SER A 1 190 ? 21.507 1.675 -22.329 1.00 88.50 190 SER A CA 1
ATOM 1544 C C . SER A 1 190 ? 21.627 1.841 -23.843 1.00 88.50 190 SER A C 1
ATOM 1546 O O . SER A 1 190 ? 21.765 2.957 -24.333 1.00 88.50 190 SER A O 1
ATOM 1548 N N . GLN A 1 191 ? 21.505 0.745 -24.599 1.00 86.31 191 GLN A N 1
ATOM 1549 C CA . GLN A 1 191 ? 21.561 0.769 -26.061 1.00 86.31 191 GLN A CA 1
ATOM 1550 C C . GLN A 1 191 ? 20.407 1.575 -26.677 1.00 86.31 191 GLN A C 1
ATOM 1552 O O . GLN A 1 191 ? 20.624 2.315 -27.632 1.00 86.31 191 GLN A O 1
ATOM 1557 N N . VAL A 1 192 ? 19.184 1.425 -26.156 1.00 84.06 192 VAL A N 1
ATOM 1558 C CA . VAL A 1 192 ? 17.990 2.097 -26.704 1.00 84.06 192 VAL A CA 1
ATOM 1559 C C . VAL A 1 192 ? 17.972 3.590 -26.371 1.00 84.06 192 VAL A C 1
ATOM 1561 O O . VAL A 1 192 ? 17.534 4.399 -27.184 1.00 84.06 192 VAL A O 1
ATOM 1564 N N . SER A 1 193 ? 18.433 3.954 -25.177 1.00 80.00 193 SER A N 1
ATOM 1565 C CA . SER A 1 193 ? 18.351 5.323 -24.656 1.00 80.00 193 SER A CA 1
ATOM 1566 C C . SER A 1 193 ? 19.587 6.183 -24.922 1.00 80.00 193 SER A C 1
ATOM 1568 O O . SER A 1 193 ? 19.490 7.405 -24.866 1.00 80.00 193 SER A O 1
ATOM 1570 N N . GLY A 1 194 ? 20.754 5.566 -25.134 1.00 79.31 194 GLY A N 1
ATOM 1571 C CA . GLY A 1 194 ? 22.049 6.252 -25.129 1.00 79.31 194 GLY A CA 1
ATOM 1572 C C . GLY A 1 194 ? 22.556 6.651 -23.733 1.00 79.31 194 GLY A C 1
ATOM 1573 O O . GLY A 1 194 ? 23.629 7.239 -23.624 1.00 79.31 194 GLY A O 1
ATOM 1574 N N . VAL A 1 195 ? 21.821 6.331 -22.662 1.00 78.88 195 VAL A N 1
ATOM 1575 C CA . VAL A 1 195 ? 22.185 6.627 -21.266 1.00 78.88 195 VAL A CA 1
ATOM 1576 C C . VAL A 1 195 ? 22.883 5.417 -20.642 1.00 78.88 195 VAL A C 1
ATOM 1578 O O . VAL A 1 195 ? 22.431 4.288 -20.799 1.00 78.88 195 VAL A O 1
ATOM 1581 N N . LEU A 1 196 ? 23.959 5.624 -19.876 1.00 77.00 196 LEU A N 1
ATOM 1582 C CA . LEU A 1 196 ? 24.660 4.543 -19.167 1.00 77.00 196 LEU A CA 1
ATOM 1583 C C . LEU A 1 196 ? 23.866 4.048 -17.939 1.00 77.00 196 LEU A C 1
ATOM 1585 O O . LEU A 1 196 ? 24.160 4.405 -16.794 1.00 77.00 196 LEU A O 1
ATOM 1589 N N . PHE A 1 197 ? 22.877 3.177 -18.165 1.00 79.94 197 PHE A N 1
ATOM 1590 C CA . PHE A 1 197 ? 21.976 2.682 -17.117 1.00 79.94 197 PHE A CA 1
ATOM 1591 C C . PHE A 1 197 ? 22.650 1.790 -16.075 1.00 79.94 197 PHE A C 1
ATOM 1593 O O . PHE A 1 197 ? 22.172 1.745 -14.947 1.00 79.94 197 PHE A O 1
ATOM 1600 N N . ASN A 1 198 ? 23.773 1.136 -16.387 1.00 79.62 198 ASN A N 1
ATOM 1601 C CA . ASN A 1 198 ? 24.482 0.281 -15.423 1.00 79.62 198 ASN A CA 1
ATOM 1602 C C . ASN A 1 198 ? 24.834 1.034 -14.129 1.00 79.62 198 ASN A C 1
ATOM 1604 O O . ASN A 1 198 ? 24.576 0.557 -13.024 1.00 79.62 198 ASN A O 1
ATOM 1608 N N . ILE A 1 199 ? 25.381 2.247 -14.248 1.00 80.69 199 ILE A N 1
ATOM 1609 C CA . ILE A 1 199 ? 25.790 3.059 -13.091 1.00 80.69 199 ILE A CA 1
ATOM 1610 C C . ILE A 1 199 ? 24.558 3.505 -12.301 1.00 80.69 199 ILE A C 1
ATOM 1612 O O . ILE A 1 199 ? 24.497 3.343 -11.081 1.00 80.69 199 ILE A O 1
ATOM 1616 N N . MET A 1 200 ? 23.555 4.017 -13.011 1.00 85.44 200 MET A N 1
ATOM 1617 C CA . MET A 1 200 ? 22.302 4.478 -12.432 1.00 85.44 200 MET A CA 1
ATOM 1618 C C . MET A 1 200 ? 21.585 3.355 -11.683 1.00 85.44 200 MET A C 1
ATOM 1620 O O . MET A 1 200 ? 21.307 3.479 -10.491 1.00 85.44 200 MET A O 1
ATOM 1624 N N . MET A 1 201 ? 21.340 2.226 -12.340 1.00 86.44 201 MET A N 1
ATOM 1625 C CA . MET A 1 201 ? 20.550 1.129 -11.793 1.00 86.44 201 MET A CA 1
ATOM 1626 C C . MET A 1 201 ? 21.245 0.391 -10.663 1.00 86.44 201 MET A C 1
ATOM 1628 O O . MET A 1 201 ? 20.564 -0.077 -9.748 1.00 86.44 201 MET A O 1
ATOM 1632 N N . ASN A 1 202 ? 22.578 0.371 -10.636 1.00 83.56 202 ASN A N 1
ATOM 1633 C CA . ASN A 1 202 ? 23.312 -0.101 -9.467 1.00 83.56 202 ASN A CA 1
ATOM 1634 C C . ASN A 1 202 ? 22.994 0.734 -8.216 1.00 83.56 202 ASN A C 1
ATOM 1636 O O . ASN A 1 202 ? 22.866 0.166 -7.131 1.00 83.56 202 ASN A O 1
ATOM 1640 N N . THR A 1 203 ? 22.780 2.053 -8.339 1.00 85.06 203 THR A N 1
ATOM 1641 C CA . THR A 1 203 ? 22.363 2.869 -7.182 1.00 85.06 203 THR A CA 1
ATOM 1642 C C . THR A 1 203 ? 20.958 2.517 -6.691 1.00 85.06 203 THR A C 1
ATOM 1644 O O . THR A 1 203 ? 20.751 2.426 -5.485 1.00 85.06 203 THR A O 1
ATOM 1647 N N . TRP A 1 204 ? 20.015 2.232 -7.591 1.00 85.94 204 TRP A N 1
ATOM 1648 C CA . TRP A 1 204 ? 18.637 1.873 -7.231 1.00 85.94 204 TRP A CA 1
ATOM 1649 C C . TRP A 1 204 ? 18.501 0.452 -6.680 1.00 85.94 204 TRP A C 1
ATOM 1651 O O . TRP A 1 204 ? 17.723 0.211 -5.758 1.00 85.94 204 TRP A O 1
ATOM 1661 N N . THR A 1 205 ? 19.253 -0.504 -7.222 1.00 83.19 205 THR A N 1
ATOM 1662 C CA . THR A 1 205 ? 19.089 -1.927 -6.888 1.00 83.19 205 THR A CA 1
ATOM 1663 C C . THR A 1 205 ? 19.945 -2.371 -5.709 1.00 83.19 205 THR A C 1
ATOM 1665 O O . THR A 1 205 ? 19.461 -3.155 -4.897 1.00 83.19 205 THR A O 1
ATOM 1668 N N . ARG A 1 206 ? 21.169 -1.841 -5.560 1.00 79.75 206 ARG A N 1
ATOM 1669 C CA . ARG A 1 206 ? 22.141 -2.319 -4.557 1.00 79.75 206 ARG A CA 1
ATOM 1670 C C . ARG A 1 206 ? 22.242 -1.460 -3.298 1.00 79.75 206 ARG A C 1
ATOM 1672 O O . ARG A 1 206 ? 22.769 -1.937 -2.299 1.00 79.75 206 ARG A O 1
ATOM 1679 N N . LYS A 1 207 ? 21.776 -0.206 -3.319 1.00 78.25 207 LYS A N 1
ATOM 1680 C CA . LYS A 1 207 ? 21.806 0.664 -2.131 1.00 78.25 207 LYS A CA 1
ATOM 1681 C C . LYS A 1 207 ? 20.514 0.546 -1.323 1.00 78.25 207 LYS A C 1
ATOM 1683 O O . LYS A 1 207 ? 19.430 0.361 -1.884 1.00 78.25 207 LYS A O 1
ATOM 1688 N N . ALA A 1 208 ? 20.653 0.670 -0.005 1.00 80.25 208 ALA A N 1
ATOM 1689 C CA . ALA A 1 208 ? 19.536 0.796 0.922 1.00 80.25 208 ALA A CA 1
ATOM 1690 C C . ALA A 1 208 ? 18.952 2.219 0.894 1.00 80.25 208 ALA A C 1
ATOM 1692 O O . ALA A 1 208 ? 19.676 3.193 0.671 1.00 80.25 208 ALA A O 1
ATOM 1693 N N . GLY A 1 209 ? 17.652 2.337 1.160 1.00 81.19 209 GLY A N 1
ATOM 1694 C CA . GLY A 1 209 ? 16.922 3.605 1.087 1.00 81.19 209 GLY A CA 1
ATOM 1695 C C . GLY A 1 209 ? 16.649 4.072 -0.346 1.00 81.19 209 GLY A C 1
ATOM 1696 O O . GLY A 1 209 ? 16.886 3.345 -1.313 1.00 81.19 209 GLY A O 1
ATOM 1697 N N . TYR A 1 210 ? 16.142 5.298 -0.459 1.00 84.75 210 TYR A N 1
ATOM 1698 C CA . TYR A 1 210 ? 15.719 5.930 -1.715 1.00 84.75 210 TYR A CA 1
ATOM 1699 C C . TYR A 1 210 ? 16.051 7.429 -1.692 1.00 84.75 210 TYR A C 1
ATOM 1701 O O . TYR A 1 210 ? 16.260 7.968 -0.610 1.00 84.75 210 TYR A O 1
ATOM 1709 N N . PRO A 1 211 ? 16.131 8.130 -2.832 1.00 87.88 211 PRO A N 1
ATOM 1710 C CA . PRO A 1 211 ? 16.341 9.576 -2.829 1.00 87.88 211 PRO A CA 1
ATOM 1711 C C . PRO A 1 211 ? 15.046 10.346 -2.512 1.00 87.88 211 PRO A C 1
ATOM 1713 O O . PRO A 1 211 ? 14.011 10.075 -3.113 1.00 87.88 211 PRO A O 1
ATOM 1716 N N . VAL A 1 212 ? 15.122 11.362 -1.649 1.00 87.25 212 VAL A N 1
ATOM 1717 C CA . VAL A 1 212 ? 14.126 12.446 -1.551 1.00 87.25 212 VAL A CA 1
ATOM 1718 C C . VAL A 1 212 ? 14.614 13.613 -2.392 1.00 87.25 212 VAL A C 1
ATOM 1720 O O . VAL A 1 212 ? 15.750 14.061 -2.220 1.00 87.25 212 VAL A O 1
ATOM 1723 N N . ILE A 1 213 ? 13.770 14.120 -3.288 1.00 88.88 213 ILE A N 1
ATOM 1724 C CA . ILE A 1 213 ? 14.092 15.270 -4.135 1.00 88.88 213 ILE A CA 1
ATOM 1725 C C . ILE A 1 213 ? 13.364 16.504 -3.616 1.00 88.88 213 ILE A C 1
ATOM 1727 O O . ILE A 1 213 ? 12.145 16.604 -3.702 1.00 88.88 213 ILE A O 1
ATOM 1731 N N . HIS A 1 214 ? 14.137 17.464 -3.126 1.00 88.69 214 HIS A N 1
ATOM 1732 C CA . HIS A 1 214 ? 13.656 18.791 -2.775 1.00 88.69 214 HIS A CA 1
ATOM 1733 C C . HIS A 1 214 ? 13.760 19.687 -4.000 1.00 88.69 214 HIS A C 1
ATOM 1735 O O . HIS A 1 214 ? 14.823 19.744 -4.627 1.00 88.69 214 HIS A O 1
ATOM 1741 N N . VAL A 1 215 ? 12.669 20.373 -4.332 1.00 89.44 215 VAL A N 1
ATOM 1742 C CA . VAL A 1 215 ? 12.612 21.301 -5.461 1.00 89.44 215 VAL A CA 1
ATOM 1743 C C . VAL A 1 215 ? 12.136 22.656 -4.979 1.00 89.44 215 VAL A C 1
ATOM 1745 O O . VAL A 1 215 ? 11.094 22.759 -4.340 1.00 89.44 215 VAL A O 1
ATOM 1748 N N . GLU A 1 216 ? 12.903 23.691 -5.299 1.00 89.44 216 GLU A N 1
ATOM 1749 C CA . GLU A 1 216 ? 12.608 25.072 -4.932 1.00 89.44 216 GLU A CA 1
ATOM 1750 C C . GLU A 1 216 ? 12.676 25.960 -6.177 1.00 89.44 216 GLU A C 1
ATOM 1752 O O . GLU A 1 216 ? 13.590 25.826 -6.990 1.00 89.44 216 GLU A O 1
ATOM 1757 N N . LEU A 1 217 ? 11.710 26.865 -6.337 1.00 85.75 217 LEU A N 1
ATOM 1758 C CA . LEU A 1 217 ? 11.695 27.846 -7.420 1.00 85.75 217 LEU A CA 1
ATOM 1759 C C . LEU A 1 217 ? 12.282 29.172 -6.921 1.00 85.75 217 LEU A C 1
ATOM 1761 O O . LEU A 1 217 ? 11.684 29.824 -6.068 1.00 85.75 217 LEU A O 1
ATOM 1765 N N . LYS A 1 218 ? 13.416 29.591 -7.490 1.00 87.75 218 LYS A N 1
ATOM 1766 C CA . LYS A 1 218 ? 14.050 30.896 -7.245 1.00 87.75 218 LYS A CA 1
ATOM 1767 C C . LYS A 1 218 ? 14.279 31.614 -8.564 1.00 87.75 218 LYS A C 1
ATOM 1769 O O . LYS A 1 218 ? 14.973 31.081 -9.420 1.00 87.75 218 LYS A O 1
ATOM 1774 N N . ASP A 1 219 ? 13.703 32.801 -8.740 1.00 85.81 219 ASP A N 1
ATOM 1775 C CA . ASP A 1 219 ? 13.949 33.660 -9.910 1.00 85.81 219 ASP A CA 1
ATOM 1776 C C . ASP A 1 219 ? 13.823 32.930 -11.270 1.00 85.81 219 ASP A C 1
ATOM 1778 O O . ASP A 1 219 ? 14.644 33.100 -12.165 1.00 85.81 219 ASP A O 1
ATOM 1782 N N . SER A 1 220 ? 12.784 32.099 -11.440 1.00 83.94 220 SER A N 1
ATOM 1783 C CA . SER A 1 220 ? 12.563 31.236 -12.628 1.00 83.94 220 SER A CA 1
ATOM 1784 C C . SER A 1 220 ? 13.557 30.075 -12.811 1.00 83.94 220 SER A C 1
ATOM 1786 O O . SER A 1 220 ? 13.603 29.440 -13.864 1.00 83.94 220 SER A O 1
ATOM 1788 N N . ILE A 1 221 ? 14.331 29.742 -11.783 1.00 88.88 221 ILE A N 1
ATOM 1789 C CA . ILE A 1 221 ? 15.218 28.581 -11.752 1.00 88.88 221 ILE A CA 1
ATOM 1790 C C . ILE A 1 221 ? 14.672 27.582 -10.737 1.00 88.88 221 ILE A C 1
ATOM 1792 O O . ILE A 1 221 ? 14.503 27.898 -9.561 1.00 88.88 221 ILE A O 1
ATOM 1796 N N . LEU A 1 222 ? 14.420 26.355 -11.189 1.00 91.19 222 LEU A N 1
ATOM 1797 C CA . LEU A 1 222 ? 14.143 25.230 -10.306 1.00 91.19 222 LEU A CA 1
ATOM 1798 C C . LEU A 1 222 ? 15.465 24.642 -9.819 1.00 91.19 222 LEU A C 1
ATOM 1800 O O . LEU A 1 222 ? 16.243 24.101 -10.611 1.00 91.19 222 LEU A O 1
ATOM 1804 N N . GLU A 1 223 ? 15.716 24.750 -8.520 1.00 93.88 223 GLU A N 1
ATOM 1805 C CA . GLU A 1 223 ? 16.843 24.121 -7.842 1.00 93.88 223 GLU A CA 1
ATOM 1806 C C . GLU A 1 223 ? 16.415 22.767 -7.277 1.00 93.88 223 GLU A C 1
ATOM 1808 O O . GLU A 1 223 ? 15.458 22.673 -6.515 1.00 93.88 223 GLU A O 1
ATOM 1813 N N . PHE A 1 224 ? 17.145 21.716 -7.641 1.00 93.75 224 PHE A N 1
ATOM 1814 C CA . PHE A 1 224 ? 16.931 20.351 -7.176 1.00 93.75 224 PHE A CA 1
ATOM 1815 C C . PHE A 1 224 ? 18.016 19.995 -6.169 1.00 93.75 224 PHE A C 1
ATOM 1817 O O . PHE A 1 224 ? 19.199 20.229 -6.428 1.00 93.75 224 PHE A O 1
ATOM 1824 N N . LYS A 1 225 ? 17.641 19.368 -5.055 1.00 92.25 225 LYS A N 1
ATOM 1825 C CA . LYS A 1 225 ? 18.573 18.811 -4.069 1.00 92.25 225 LYS A CA 1
ATOM 1826 C C . LYS A 1 225 ? 18.101 17.427 -3.643 1.00 92.25 225 LYS A C 1
ATOM 1828 O O . LYS A 1 225 ? 16.964 17.279 -3.209 1.00 92.25 225 LYS A O 1
ATOM 1833 N N . GLN A 1 226 ? 18.979 16.428 -3.733 1.00 90.56 226 GLN A N 1
ATOM 1834 C CA . GLN A 1 226 ? 18.682 15.087 -3.224 1.00 90.56 226 GLN A CA 1
ATOM 1835 C C . GLN A 1 226 ? 19.227 14.868 -1.809 1.00 90.56 226 GLN A C 1
ATOM 1837 O O . GLN A 1 226 ? 20.349 15.277 -1.490 1.00 90.56 226 GLN A O 1
ATOM 1842 N N . SER A 1 227 ? 18.450 14.168 -0.990 1.00 87.88 227 SER A N 1
ATOM 1843 C CA . SER A 1 227 ? 18.867 13.546 0.272 1.00 87.88 227 SER A CA 1
ATOM 1844 C C . SER A 1 227 ? 18.476 12.065 0.269 1.00 87.88 227 SER A C 1
ATOM 1846 O O . SER A 1 227 ? 17.684 11.628 -0.561 1.00 87.88 227 SER A O 1
ATOM 1848 N N . GLN A 1 228 ? 19.064 11.258 1.153 1.00 86.75 228 GLN A N 1
ATOM 1849 C CA . GLN A 1 228 ? 18.672 9.857 1.310 1.00 86.75 228 GLN A CA 1
ATOM 1850 C C . GLN A 1 228 ? 17.491 9.756 2.275 1.00 86.75 228 GLN A C 1
ATOM 1852 O O . GLN A 1 228 ? 17.604 10.146 3.432 1.00 86.75 228 GLN A O 1
ATOM 1857 N N . PHE A 1 229 ? 16.403 9.149 1.815 1.00 81.75 229 PHE A N 1
ATOM 1858 C CA . PHE A 1 229 ? 15.322 8.654 2.647 1.00 81.75 229 PHE A CA 1
ATOM 1859 C C . PHE A 1 229 ? 15.784 7.399 3.392 1.00 81.75 229 PHE A C 1
ATOM 1861 O O . PHE A 1 229 ? 15.907 6.310 2.818 1.00 81.75 229 PHE A O 1
ATOM 1868 N N . LEU A 1 230 ? 16.047 7.565 4.681 1.00 75.56 230 LEU A N 1
ATOM 1869 C CA . LEU A 1 230 ? 16.174 6.501 5.666 1.00 75.56 230 LEU A CA 1
ATOM 1870 C C . LEU A 1 230 ? 15.599 7.033 6.970 1.00 75.56 230 LEU A C 1
ATOM 1872 O O . LEU A 1 230 ? 15.988 8.118 7.394 1.00 75.56 230 LEU A O 1
ATOM 1876 N N . LEU A 1 231 ? 14.801 6.224 7.666 1.00 65.62 231 LEU A N 1
ATOM 1877 C CA . LEU A 1 231 ? 14.349 6.557 9.022 1.00 65.62 231 LEU A CA 1
ATOM 1878 C C . LEU A 1 231 ? 15.532 6.783 9.996 1.00 65.62 231 LEU A C 1
ATOM 1880 O O . LEU A 1 231 ? 15.361 7.421 11.025 1.00 65.62 231 LEU A O 1
ATOM 1884 N N . SER A 1 232 ? 16.739 6.295 9.663 1.00 65.00 232 SER A N 1
ATOM 1885 C CA . SER A 1 232 ? 17.967 6.432 10.462 1.00 65.00 232 SER A CA 1
ATOM 1886 C C . SER A 1 232 ? 18.983 7.481 9.962 1.00 65.00 232 SER A C 1
ATOM 1888 O O . SER A 1 232 ? 20.025 7.636 10.594 1.00 65.00 232 SER A O 1
ATOM 1890 N N . GLY A 1 233 ? 18.752 8.160 8.828 1.00 53.22 233 GLY A N 1
ATOM 1891 C CA . GLY A 1 233 ? 19.543 9.337 8.409 1.00 53.22 233 GLY A CA 1
ATOM 1892 C C . GLY A 1 233 ? 20.975 9.140 7.859 1.00 53.22 233 GLY A C 1
ATOM 1893 O O . GLY A 1 233 ? 21.842 9.959 8.151 1.00 53.22 233 GLY A O 1
ATOM 1894 N N . GLN A 1 234 ? 21.273 8.108 7.051 1.00 60.81 234 GLN A N 1
ATOM 1895 C CA . GLN A 1 234 ? 22.579 8.025 6.350 1.00 60.81 234 GLN A CA 1
ATOM 1896 C C . GLN A 1 234 ? 22.647 8.911 5.086 1.00 60.81 234 GLN A C 1
ATOM 1898 O O . GLN A 1 234 ? 21.652 9.495 4.660 1.00 60.81 234 GLN A O 1
ATOM 1903 N N . HIS A 1 235 ? 23.836 9.010 4.470 1.00 67.44 235 HIS A N 1
ATOM 1904 C CA . HIS A 1 235 ? 24.060 9.757 3.228 1.00 67.44 235 HIS A CA 1
ATOM 1905 C C . HIS A 1 235 ? 24.314 8.838 2.025 1.00 67.44 235 HIS A C 1
ATOM 1907 O O . HIS A 1 235 ? 25.399 8.282 1.846 1.00 67.44 235 HIS A O 1
ATOM 1913 N N . GLY A 1 236 ? 23.319 8.751 1.148 1.00 75.56 236 GLY A N 1
ATOM 1914 C CA . GLY A 1 236 ? 23.359 8.051 -0.129 1.00 75.56 236 GLY A CA 1
ATOM 1915 C C . GLY A 1 236 ? 23.219 9.026 -1.294 1.00 75.56 236 GLY A C 1
ATOM 1916 O O . GLY A 1 236 ? 22.730 10.143 -1.138 1.00 75.56 236 GLY A O 1
ATOM 1917 N N . LYS A 1 2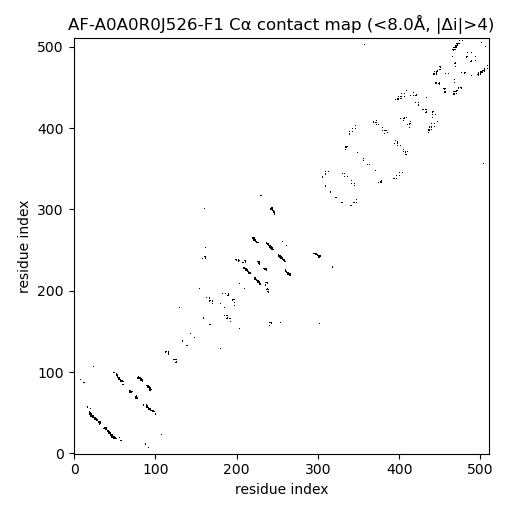37 ? 23.676 8.601 -2.473 1.00 83.81 237 LYS A N 1
ATOM 1918 C CA . LYS A 1 237 ? 23.516 9.340 -3.732 1.00 83.81 237 LYS A CA 1
ATOM 1919 C C . LYS A 1 237 ? 23.022 8.398 -4.816 1.00 83.81 237 LYS A C 1
ATOM 1921 O O . LYS A 1 237 ? 23.571 7.292 -4.960 1.00 83.81 237 LYS A O 1
ATOM 1926 N N . TRP A 1 238 ? 22.048 8.871 -5.579 1.00 88.88 238 TRP A N 1
ATOM 1927 C CA . TRP A 1 238 ? 21.465 8.186 -6.726 1.00 88.88 238 TRP A CA 1
ATOM 1928 C C . TRP A 1 238 ? 21.611 9.044 -7.967 1.00 88.88 238 TRP A C 1
ATOM 1930 O O . TRP A 1 238 ? 21.622 10.272 -7.888 1.00 88.88 238 TRP A O 1
ATOM 1940 N N . VAL A 1 239 ? 21.683 8.379 -9.113 1.00 90.38 239 VAL A N 1
ATOM 1941 C CA . VAL A 1 239 ? 21.375 9.030 -10.383 1.00 90.38 239 VAL A CA 1
ATOM 1942 C C . VAL A 1 239 ? 19.866 8.914 -10.557 1.00 90.38 239 VAL A C 1
ATOM 1944 O O . VAL A 1 239 ? 19.337 7.803 -10.652 1.00 90.38 239 VAL A O 1
ATOM 1947 N N . VAL A 1 240 ? 19.163 10.044 -10.518 1.00 91.25 240 VAL A N 1
ATOM 1948 C CA . VAL A 1 240 ? 17.693 10.069 -10.478 1.00 91.25 240 VAL A CA 1
ATOM 1949 C C . VAL A 1 240 ? 17.149 10.540 -11.825 1.00 91.25 240 VAL A C 1
ATOM 1951 O O . VAL A 1 240 ? 17.536 11.620 -12.274 1.00 91.25 240 VAL A O 1
ATOM 1954 N N . PRO A 1 241 ? 16.263 9.776 -12.488 1.00 90.62 241 PRO A N 1
ATOM 1955 C CA . PRO A 1 241 ? 15.575 10.264 -13.670 1.00 90.62 241 PRO A CA 1
ATOM 1956 C C . PRO A 1 241 ? 14.496 11.250 -13.232 1.00 90.62 241 PRO A C 1
ATOM 1958 O O . PRO A 1 241 ? 13.642 10.924 -12.406 1.00 90.62 241 PRO A O 1
ATOM 1961 N N . ILE A 1 242 ? 14.543 12.454 -13.786 1.00 90.38 242 ILE A N 1
ATOM 1962 C CA . ILE A 1 242 ? 13.570 13.506 -13.526 1.00 90.38 242 ILE A CA 1
ATOM 1963 C C . ILE A 1 242 ? 12.744 13.723 -14.789 1.00 90.38 242 ILE A C 1
ATOM 1965 O O . ILE A 1 242 ? 13.291 14.010 -15.853 1.00 90.38 242 ILE A O 1
ATOM 1969 N N . THR A 1 243 ? 11.428 13.600 -14.654 1.00 88.00 243 THR A N 1
ATOM 1970 C CA . THR A 1 243 ? 10.423 14.020 -15.633 1.00 88.00 243 THR A CA 1
ATOM 1971 C C . THR A 1 243 ? 9.665 15.196 -15.039 1.00 88.00 243 THR A C 1
ATOM 1973 O O . THR A 1 243 ? 8.935 15.042 -14.064 1.00 88.00 243 THR A O 1
ATOM 1976 N N . LEU A 1 244 ? 9.876 16.380 -15.598 1.00 86.81 244 LEU A N 1
ATOM 1977 C CA . LEU A 1 244 ? 9.326 17.637 -15.112 1.00 86.81 244 LEU A CA 1
ATOM 1978 C C . LEU A 1 244 ? 8.148 18.061 -15.991 1.00 86.81 244 LEU A C 1
ATOM 1980 O O . LEU A 1 244 ? 8.376 18.417 -17.141 1.00 86.81 244 LEU A O 1
ATOM 1984 N N . SER A 1 245 ? 6.925 18.039 -15.461 1.00 83.19 245 SER A N 1
ATOM 1985 C CA . SER A 1 245 ? 5.733 18.590 -16.126 1.00 83.19 245 SER A CA 1
ATOM 1986 C C . SER A 1 245 ? 5.514 20.039 -15.695 1.00 83.19 245 SER A C 1
ATOM 1988 O O . SER A 1 245 ? 5.588 20.322 -14.496 1.00 83.19 245 SER A O 1
ATOM 1990 N N . ILE A 1 246 ? 5.268 20.950 -16.640 1.00 78.38 246 ILE A N 1
ATOM 1991 C CA . ILE A 1 246 ? 5.153 22.395 -16.370 1.00 78.38 246 ILE A CA 1
ATOM 1992 C C . ILE A 1 246 ? 3.868 22.942 -16.991 1.00 78.38 246 ILE A C 1
ATOM 1994 O O . ILE A 1 246 ? 3.745 23.026 -18.212 1.00 78.38 246 ILE A O 1
ATOM 1998 N N . GLY A 1 247 ? 2.899 23.316 -16.154 1.00 72.62 247 GLY A N 1
ATOM 1999 C CA . GLY A 1 247 ? 1.595 23.862 -16.558 1.00 72.62 247 GLY A CA 1
ATOM 2000 C C . GLY A 1 247 ? 0.648 22.860 -17.239 1.00 72.62 247 GLY A C 1
ATOM 2001 O O . GLY A 1 247 ? -0.568 23.002 -17.138 1.00 72.62 247 GLY A O 1
ATOM 2002 N N . SER A 1 248 ? 1.181 21.818 -17.879 1.00 73.19 248 SER A N 1
ATOM 2003 C CA . SER A 1 248 ? 0.451 20.699 -18.477 1.00 73.19 248 SER A CA 1
ATOM 2004 C C . SER A 1 248 ? 1.260 19.407 -18.344 1.00 73.19 248 SER A C 1
ATOM 2006 O O . SER A 1 248 ? 2.491 19.435 -18.360 1.00 73.19 248 SER A O 1
ATOM 2008 N N . TYR A 1 249 ? 0.573 18.264 -18.261 1.00 75.06 249 TYR A N 1
ATOM 2009 C CA . TYR A 1 249 ? 1.199 16.938 -18.304 1.00 75.06 249 TYR A CA 1
ATOM 2010 C C . TYR A 1 249 ? 1.805 16.604 -19.671 1.00 75.06 249 TYR A C 1
ATOM 2012 O O . TYR A 1 249 ? 2.664 15.731 -19.751 1.00 75.06 249 TYR A O 1
ATOM 2020 N N . GLU A 1 250 ? 1.389 17.294 -20.734 1.00 75.62 250 GLU A N 1
ATOM 2021 C CA . GLU A 1 250 ? 1.950 17.128 -22.080 1.00 75.62 250 GLU A CA 1
ATOM 2022 C C . GLU A 1 250 ? 3.278 17.884 -22.246 1.00 75.62 250 GLU A C 1
ATOM 2024 O O . GLU A 1 250 ? 4.136 17.465 -23.021 1.00 75.62 250 GLU A O 1
ATOM 2029 N N . ARG A 1 251 ? 3.485 18.960 -21.471 1.00 77.12 251 ARG A N 1
ATOM 2030 C CA . ARG A 1 251 ? 4.717 19.763 -21.480 1.00 77.12 251 ARG A CA 1
ATOM 2031 C C . ARG A 1 251 ? 5.726 19.188 -20.499 1.00 77.12 251 ARG A C 1
ATOM 2033 O O . ARG A 1 251 ? 5.724 19.543 -19.317 1.00 77.12 251 ARG A O 1
ATOM 2040 N N . GLN A 1 252 ? 6.575 18.282 -20.986 1.00 82.69 252 GLN A N 1
ATOM 2041 C CA . GLN A 1 252 ? 7.536 17.553 -20.158 1.00 82.69 252 GLN A CA 1
ATOM 2042 C C . GLN A 1 252 ? 8.994 17.810 -20.544 1.00 82.69 252 GLN A C 1
ATOM 2044 O O . GLN A 1 252 ? 9.393 17.651 -21.694 1.00 82.69 252 GLN A O 1
ATOM 2049 N N . LYS A 1 253 ? 9.842 18.062 -19.542 1.00 85.69 253 LYS A N 1
ATOM 2050 C CA . LYS A 1 253 ? 11.305 18.048 -19.674 1.00 85.69 253 LYS A CA 1
ATOM 2051 C C . LYS A 1 253 ? 11.901 16.875 -18.905 1.00 85.69 253 LYS A C 1
ATOM 2053 O O . LYS A 1 253 ? 11.734 16.772 -17.692 1.00 85.69 253 LYS A O 1
ATOM 2058 N N . LYS A 1 254 ? 12.639 16.010 -19.603 1.00 87.06 254 LYS A N 1
ATOM 2059 C CA . LYS A 1 254 ? 13.316 14.843 -19.020 1.00 87.06 254 LYS A CA 1
ATOM 2060 C C . LYS A 1 254 ? 14.821 15.078 -18.905 1.00 87.06 254 LYS A C 1
ATOM 2062 O O . LYS A 1 254 ? 15.444 15.518 -19.866 1.00 87.06 254 LYS A O 1
ATOM 2067 N N . PHE A 1 255 ? 15.413 14.780 -17.750 1.00 89.62 255 PHE A N 1
ATOM 2068 C CA . PHE A 1 255 ? 16.866 14.842 -17.532 1.00 89.62 255 PHE A CA 1
ATOM 2069 C C . PHE A 1 255 ? 17.304 13.903 -16.397 1.00 89.62 255 PHE A C 1
ATOM 2071 O O . PHE A 1 255 ? 16.468 13.389 -15.657 1.00 89.62 255 PHE A O 1
ATOM 2078 N N . LEU A 1 256 ? 18.610 13.657 -16.269 1.00 90.94 256 LEU A N 1
ATOM 2079 C CA . LEU A 1 256 ? 19.179 12.903 -15.149 1.00 90.94 256 LEU A CA 1
ATOM 2080 C C . LEU A 1 256 ? 19.762 13.864 -14.115 1.00 90.94 256 LEU A C 1
ATOM 2082 O O . LEU A 1 256 ? 20.581 14.723 -14.439 1.00 90.94 256 LEU A O 1
ATOM 2086 N N . LEU A 1 257 ? 19.373 13.695 -12.855 1.00 91.31 257 LEU A N 1
ATOM 2087 C CA . LEU A 1 257 ? 20.039 14.318 -11.721 1.00 91.31 257 LEU A CA 1
ATOM 2088 C C . LEU A 1 257 ? 21.193 13.409 -11.281 1.00 91.31 257 LEU A C 1
ATOM 2090 O O . LEU A 1 257 ? 21.010 12.486 -10.490 1.00 91.31 257 LEU A O 1
ATOM 2094 N N . GLU A 1 258 ? 22.375 13.642 -11.849 1.00 88.44 258 GLU A N 1
ATOM 2095 C CA . GLU A 1 258 ? 23.565 12.801 -11.632 1.00 88.44 258 GLU A CA 1
ATOM 2096 C C . GLU A 1 258 ? 24.315 13.123 -10.332 1.00 88.44 258 GLU A C 1
ATOM 2098 O O . GLU A 1 258 ? 25.029 12.279 -9.789 1.00 88.44 258 GLU A O 1
ATOM 2103 N N . THR A 1 259 ? 24.159 14.347 -9.818 1.00 89.25 259 THR A N 1
ATOM 2104 C CA . THR A 1 259 ? 24.831 14.812 -8.597 1.00 89.25 259 THR A CA 1
ATOM 2105 C C . THR A 1 259 ? 23.832 15.120 -7.483 1.00 89.25 259 THR A C 1
ATOM 2107 O O . THR A 1 259 ? 22.620 15.001 -7.655 1.00 89.25 259 THR A O 1
ATOM 2110 N N . SER A 1 260 ? 24.323 15.533 -6.309 1.00 88.00 260 SER A N 1
ATOM 2111 C CA . SER A 1 260 ? 23.459 15.891 -5.178 1.00 88.00 260 SER A CA 1
ATOM 2112 C C . SER A 1 260 ? 22.538 17.084 -5.454 1.00 88.00 260 SER A C 1
ATOM 2114 O O . SER A 1 260 ? 21.594 17.297 -4.697 1.00 88.00 260 SER A O 1
ATOM 2116 N N . GLN A 1 261 ? 22.839 17.883 -6.482 1.00 92.56 261 GLN A N 1
ATOM 2117 C CA . GLN A 1 261 ? 22.111 19.099 -6.820 1.00 92.56 261 GLN A CA 1
ATOM 2118 C C . GLN A 1 261 ? 21.977 19.269 -8.338 1.00 92.56 261 GLN A C 1
ATOM 2120 O O . GLN A 1 261 ? 22.760 18.719 -9.113 1.00 92.56 261 GLN A O 1
ATOM 2125 N N . GLY A 1 262 ? 20.986 20.041 -8.768 1.00 93.12 262 GLY A N 1
ATOM 2126 C CA . GLY A 1 262 ? 20.755 20.359 -10.174 1.00 93.12 262 GLY A CA 1
ATOM 2127 C C . GLY A 1 262 ? 19.973 21.656 -10.322 1.00 93.12 262 GLY A C 1
ATOM 2128 O O . GLY A 1 262 ? 19.338 22.111 -9.373 1.00 93.12 262 GLY A O 1
ATOM 2129 N N . ARG A 1 263 ? 20.031 22.268 -11.505 1.00 92.38 263 ARG A N 1
ATOM 2130 C CA . ARG A 1 263 ? 19.297 23.499 -11.815 1.00 92.38 263 ARG A CA 1
ATOM 2131 C C . ARG A 1 263 ? 18.655 23.404 -13.188 1.00 92.38 263 ARG A C 1
ATOM 2133 O O . ARG A 1 263 ? 19.301 22.962 -14.137 1.00 92.38 263 ARG A O 1
ATOM 2140 N N . VAL A 1 264 ? 17.406 23.844 -13.289 1.00 89.31 264 VAL A N 1
ATOM 2141 C CA . VAL A 1 264 ? 16.675 23.943 -14.555 1.00 89.31 264 VAL A CA 1
ATOM 2142 C C . VAL A 1 264 ? 16.052 25.326 -14.657 1.00 89.31 264 VAL A C 1
ATOM 2144 O O . VAL A 1 264 ? 15.197 25.682 -13.854 1.00 89.31 264 VAL A O 1
ATOM 2147 N N . ASP A 1 265 ? 16.469 26.090 -15.662 1.00 87.25 265 ASP A N 1
ATOM 2148 C CA . ASP A 1 265 ? 15.830 27.355 -16.019 1.00 87.25 265 ASP A CA 1
ATOM 2149 C C . ASP A 1 265 ? 14.531 27.075 -16.792 1.00 87.25 265 ASP A C 1
ATOM 2151 O O . ASP A 1 265 ? 14.558 26.422 -17.845 1.00 87.25 265 ASP A O 1
ATOM 2155 N N . ILE A 1 266 ? 13.395 27.522 -16.246 1.00 81.38 266 ILE A N 1
ATOM 2156 C CA . ILE A 1 266 ? 12.071 27.326 -16.857 1.00 81.38 266 ILE A CA 1
ATOM 2157 C C . ILE A 1 266 ? 11.690 28.458 -17.814 1.00 81.38 266 ILE A C 1
ATOM 2159 O O . ILE A 1 266 ? 10.797 28.267 -18.638 1.00 81.38 266 ILE A O 1
ATOM 2163 N N . SER A 1 267 ? 12.387 29.601 -17.780 1.00 75.12 267 SER A N 1
ATOM 2164 C CA . SER A 1 267 ? 12.134 30.713 -18.709 1.00 75.12 267 SER A CA 1
ATOM 2165 C C . SER A 1 267 ? 12.413 30.311 -20.162 1.00 75.12 267 SER A C 1
ATOM 2167 O O . SER A 1 267 ? 11.692 30.701 -21.081 1.00 75.12 267 SER A O 1
ATOM 2169 N N . LEU A 1 268 ? 13.403 29.436 -20.358 1.00 65.19 268 LEU A N 1
ATOM 2170 C CA . LEU A 1 268 ? 13.782 28.894 -21.661 1.00 65.19 268 LEU A CA 1
ATOM 2171 C C . LEU A 1 268 ? 12.767 27.889 -22.215 1.00 65.19 268 LEU A C 1
ATOM 2173 O O . LEU A 1 268 ? 12.707 27.696 -23.427 1.00 65.19 268 LEU A O 1
ATOM 2177 N N . ILE A 1 269 ? 11.969 27.244 -21.360 1.00 63.62 269 ILE A N 1
ATOM 2178 C CA . ILE A 1 269 ? 11.016 26.211 -21.794 1.00 63.62 269 ILE A CA 1
ATOM 2179 C C . ILE A 1 269 ? 9.865 26.853 -22.574 1.00 63.62 269 ILE A C 1
ATOM 2181 O O . ILE A 1 269 ? 9.504 26.350 -23.637 1.00 63.62 269 ILE A O 1
ATOM 2185 N N . ASN A 1 270 ? 9.409 28.037 -22.144 1.00 57.66 270 ASN A N 1
ATOM 2186 C CA . ASN A 1 270 ? 8.441 28.834 -22.903 1.00 57.66 270 ASN A CA 1
ATOM 2187 C C . ASN A 1 270 ? 8.953 29.205 -24.309 1.00 57.66 270 ASN A C 1
ATOM 2189 O O . ASN A 1 270 ? 8.155 29.327 -25.233 1.00 57.66 270 ASN A O 1
ATOM 2193 N N . ILE A 1 271 ? 10.270 29.374 -24.494 1.00 50.22 271 ILE A N 1
ATOM 2194 C CA . ILE A 1 271 ? 10.872 29.768 -25.779 1.00 50.22 271 ILE A CA 1
ATOM 2195 C C . ILE A 1 271 ? 11.081 28.552 -26.692 1.00 50.22 271 ILE A C 1
ATOM 2197 O O . ILE A 1 271 ? 10.736 28.601 -27.872 1.00 50.22 271 ILE A O 1
ATOM 2201 N N . CYS A 1 272 ? 11.635 27.456 -26.163 1.00 50.28 272 CYS A N 1
ATOM 2202 C CA . CYS A 1 272 ? 11.962 26.269 -26.957 1.00 50.28 272 CYS A CA 1
ATOM 2203 C C . CYS A 1 272 ? 10.721 25.590 -27.563 1.00 50.28 272 CYS A C 1
ATOM 2205 O O . CYS A 1 272 ? 10.797 25.104 -28.690 1.00 50.28 272 CYS A O 1
ATOM 2207 N N . GLU A 1 273 ? 9.580 25.580 -26.866 1.00 50.22 273 GLU A N 1
ATOM 2208 C CA . GLU A 1 273 ? 8.347 24.956 -27.375 1.00 50.22 273 GLU A CA 1
ATOM 2209 C C . GLU A 1 273 ? 7.481 25.903 -28.217 1.00 50.22 273 GLU A C 1
ATOM 2211 O O . GLU A 1 273 ? 6.793 25.442 -29.130 1.00 50.22 273 GLU A O 1
ATOM 2216 N N . LEU A 1 274 ? 7.574 27.227 -28.022 1.00 36.72 274 LEU A N 1
ATOM 2217 C CA . LEU A 1 274 ? 7.018 28.177 -28.993 1.00 36.72 274 LEU A CA 1
ATOM 2218 C C . LEU A 1 274 ? 7.637 27.928 -30.379 1.00 36.72 274 LEU A C 1
ATOM 2220 O O . LEU A 1 274 ? 6.938 27.955 -31.382 1.00 36.72 274 LEU A O 1
ATOM 2224 N N . ILE A 1 275 ? 8.928 27.583 -30.440 1.00 42.72 275 ILE A N 1
ATOM 2225 C CA . ILE A 1 275 ? 9.602 27.219 -31.694 1.00 42.72 275 ILE A CA 1
ATOM 2226 C C . ILE A 1 275 ? 9.114 25.865 -32.242 1.00 42.72 275 ILE A C 1
ATOM 2228 O O . ILE A 1 275 ? 8.958 25.742 -33.454 1.00 42.72 275 ILE A O 1
ATOM 2232 N N . GLN A 1 276 ? 8.851 24.862 -31.393 1.00 51.38 276 GLN A N 1
ATOM 2233 C CA . GLN A 1 276 ? 8.338 23.557 -31.848 1.00 51.38 276 GLN A CA 1
ATOM 2234 C C . GLN A 1 276 ? 6.897 23.647 -32.361 1.00 51.38 276 GLN A C 1
ATOM 2236 O O . GLN A 1 276 ? 6.619 23.160 -33.451 1.00 51.38 276 GLN A O 1
ATOM 2241 N N . SER A 1 277 ? 6.013 24.347 -31.642 1.00 44.19 277 SER A N 1
ATOM 2242 C CA . SER A 1 277 ? 4.641 24.592 -32.106 1.00 44.19 277 SER A CA 1
ATOM 2243 C C . SER A 1 277 ? 4.612 25.415 -33.396 1.00 44.19 277 SER A C 1
ATOM 2245 O O . SER A 1 277 ? 3.884 25.054 -34.310 1.00 44.19 277 SER A O 1
ATOM 2247 N N . ILE A 1 278 ? 5.463 26.443 -33.540 1.00 40.12 278 ILE A N 1
ATOM 2248 C CA . ILE A 1 278 ? 5.623 27.171 -34.814 1.00 40.12 278 ILE A CA 1
ATOM 2249 C C . ILE A 1 278 ? 6.142 26.244 -35.926 1.00 40.12 278 ILE A C 1
ATOM 2251 O O . ILE A 1 278 ? 5.714 26.369 -37.071 1.00 40.12 278 ILE A O 1
ATOM 2255 N N . GLY A 1 279 ? 7.051 25.316 -35.613 1.00 47.84 279 GLY A N 1
ATOM 2256 C CA . GLY A 1 279 ? 7.575 24.341 -36.571 1.00 47.84 279 GLY A CA 1
ATOM 2257 C C . GLY A 1 279 ? 6.498 23.418 -37.147 1.00 47.84 279 GLY A C 1
ATOM 2258 O O . GLY A 1 279 ? 6.530 23.134 -38.344 1.00 47.84 279 GLY A O 1
ATOM 2259 N N . ASP A 1 280 ? 5.527 23.020 -36.324 1.00 49.16 280 ASP A N 1
ATOM 2260 C CA . ASP A 1 280 ? 4.404 22.181 -36.750 1.00 49.16 280 ASP A CA 1
ATOM 2261 C C . ASP A 1 280 ? 3.277 22.997 -37.422 1.00 49.16 280 ASP A C 1
ATOM 2263 O O . ASP A 1 280 ? 2.674 22.525 -38.389 1.00 49.16 280 ASP A O 1
ATOM 2267 N N . ASP A 1 281 ? 3.039 24.245 -36.994 1.00 41.97 281 ASP A N 1
ATOM 2268 C CA . ASP A 1 281 ? 1.970 25.113 -37.528 1.00 41.97 281 ASP A CA 1
ATOM 2269 C C . ASP A 1 281 ? 2.356 25.909 -38.789 1.00 41.97 281 ASP A C 1
ATOM 2271 O O . ASP A 1 281 ? 1.492 26.525 -39.419 1.00 41.97 281 ASP A O 1
ATOM 2275 N N . LEU A 1 282 ? 3.617 25.877 -39.244 1.00 40.41 282 LEU A N 1
ATOM 2276 C CA . LEU A 1 282 ? 4.025 26.522 -40.507 1.00 40.41 282 LEU A CA 1
ATOM 2277 C C . LEU A 1 282 ? 3.333 25.943 -41.761 1.00 40.41 282 LEU A C 1
ATOM 2279 O O . LEU A 1 282 ? 3.509 26.483 -42.853 1.00 40.41 282 LEU A O 1
ATOM 2283 N N . ASN A 1 283 ? 2.492 24.913 -41.617 1.00 43.56 283 ASN A N 1
ATOM 2284 C CA . ASN A 1 283 ? 1.594 24.434 -42.669 1.00 43.56 283 ASN A CA 1
ATOM 2285 C C . ASN A 1 283 ? 0.130 24.908 -42.551 1.00 43.56 283 ASN A C 1
ATOM 2287 O O . ASN A 1 283 ? -0.688 24.536 -43.395 1.00 43.56 283 ASN A O 1
ATOM 2291 N N . SER A 1 284 ? -0.223 25.782 -41.602 1.00 34.91 284 SER A N 1
ATOM 2292 C CA . SER A 1 284 ? -1.549 26.413 -41.572 1.00 34.91 284 SER A CA 1
ATOM 2293 C C . SER A 1 284 ? -1.549 27.825 -40.979 1.00 34.91 284 SER A C 1
ATOM 2295 O O . SER A 1 284 ? -1.618 28.015 -39.775 1.00 34.91 284 SER A O 1
ATOM 2297 N N . ASN A 1 285 ? -1.537 28.814 -41.880 1.00 32.09 285 ASN A N 1
ATOM 2298 C CA . ASN A 1 285 ? -2.011 30.200 -41.748 1.00 32.09 285 ASN A CA 1
ATOM 2299 C C . ASN A 1 285 ? -2.154 30.799 -40.329 1.00 32.09 285 ASN A C 1
ATOM 2301 O O . ASN A 1 285 ? -3.158 30.602 -39.647 1.00 32.09 285 ASN A O 1
ATOM 2305 N N . GLU A 1 286 ? -1.181 31.659 -40.004 1.00 32.34 286 GLU A N 1
ATOM 2306 C CA . GLU A 1 286 ? -1.229 32.842 -39.128 1.00 32.34 286 GLU A CA 1
ATOM 2307 C C . G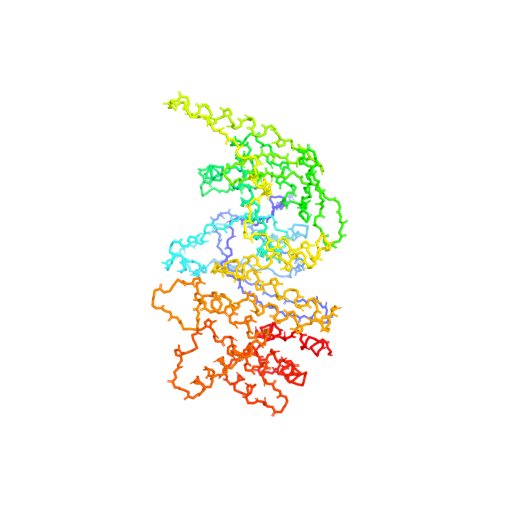LU A 1 286 ? -2.390 32.922 -38.116 1.00 32.34 286 GLU A C 1
ATOM 2309 O O . GLU A 1 286 ? -3.391 33.613 -38.324 1.00 32.34 286 GLU A O 1
ATOM 2314 N N . LYS A 1 287 ? -2.196 32.335 -36.932 1.00 28.75 287 LYS A N 1
ATOM 2315 C CA . LYS A 1 287 ? -2.842 32.821 -35.706 1.00 28.75 287 LYS A CA 1
ATOM 2316 C C . LYS A 1 287 ? -1.785 33.181 -34.669 1.00 28.75 287 LYS A C 1
ATOM 2318 O O . LYS A 1 287 ? -0.997 32.350 -34.238 1.00 28.75 287 LYS A O 1
ATOM 2323 N N . LYS A 1 288 ? -1.775 34.460 -34.280 1.00 28.20 288 LYS A N 1
ATOM 2324 C CA . LYS A 1 288 ? -0.996 34.977 -33.150 1.00 28.20 288 LYS A CA 1
ATOM 2325 C C . LYS A 1 288 ? -1.582 34.413 -31.857 1.00 28.20 288 LYS A C 1
ATOM 2327 O O . LYS A 1 288 ? -2.683 34.799 -31.474 1.00 28.20 288 LYS A O 1
ATOM 2332 N N . TYR A 1 289 ? -0.850 33.524 -31.198 1.00 30.84 289 TYR A N 1
ATOM 2333 C CA . TYR A 1 289 ? -1.165 33.084 -29.843 1.00 30.84 289 TYR A CA 1
ATOM 2334 C C . TYR A 1 289 ? -0.574 34.089 -28.844 1.00 30.84 289 TYR A C 1
ATOM 2336 O O . TYR A 1 289 ? 0.637 34.136 -28.637 1.00 30.84 289 TYR A O 1
ATOM 2344 N N . GLU A 1 290 ? -1.424 34.928 -28.248 1.00 26.09 290 GLU A N 1
ATOM 2345 C CA . GLU A 1 290 ? -1.074 35.668 -27.032 1.00 26.09 290 GLU A CA 1
ATOM 2346 C C . GLU A 1 290 ? -1.119 34.698 -25.846 1.00 26.09 290 GLU A C 1
ATOM 2348 O O . GLU A 1 290 ? -2.168 34.153 -25.503 1.00 26.09 290 GLU A O 1
ATOM 2353 N N . VAL A 1 291 ? 0.043 34.459 -25.234 1.00 33.53 291 VAL A N 1
ATOM 2354 C CA . VAL A 1 291 ? 0.174 33.688 -23.994 1.00 33.53 291 VAL A CA 1
ATOM 2355 C C . VAL A 1 291 ? -0.449 34.514 -22.870 1.00 33.53 291 VAL A C 1
ATOM 2357 O O . VAL A 1 291 ? 0.154 35.472 -22.386 1.00 33.53 291 VAL A O 1
ATOM 2360 N N . ASN A 1 292 ? -1.671 34.161 -22.470 1.00 32.34 292 ASN A N 1
ATOM 2361 C CA . ASN A 1 292 ? -2.324 34.719 -21.289 1.00 32.34 292 ASN A CA 1
ATOM 2362 C C . ASN A 1 292 ? -1.445 34.438 -20.058 1.00 32.34 292 ASN A C 1
ATOM 2364 O O . ASN A 1 292 ? -1.341 33.308 -19.587 1.00 32.34 292 ASN A O 1
ATOM 2368 N N . SER A 1 293 ? -0.795 35.474 -19.534 1.00 39.41 293 SER A N 1
ATOM 2369 C CA . SER A 1 293 ? 0.238 35.422 -18.490 1.00 39.41 293 SER A CA 1
ATOM 2370 C C . SER A 1 293 ? -0.284 35.150 -17.068 1.00 39.41 293 SER A C 1
ATOM 2372 O O . SER A 1 293 ? 0.343 35.546 -16.088 1.00 39.41 293 SER A O 1
ATOM 2374 N N . GLN A 1 294 ? -1.422 34.465 -16.929 1.00 35.75 294 GLN A N 1
ATOM 2375 C CA . GLN A 1 294 ? -2.039 34.130 -15.637 1.00 35.75 294 GLN A CA 1
ATOM 2376 C C . GLN A 1 294 ? -2.419 32.650 -15.496 1.00 35.75 294 GLN A C 1
ATOM 2378 O O . GLN A 1 294 ? -3.131 32.286 -14.561 1.00 35.75 294 GLN A O 1
ATOM 2383 N N . GLU A 1 295 ? -1.940 31.768 -16.376 1.00 45.19 295 GLU A N 1
ATOM 2384 C CA . GLU A 1 295 ? -1.949 30.340 -16.055 1.00 45.19 295 GLU A CA 1
ATOM 2385 C C . GLU A 1 295 ? -1.012 30.115 -14.863 1.00 45.19 295 GLU A C 1
ATOM 2387 O O . GLU A 1 295 ? 0.191 30.362 -14.952 1.00 45.19 295 GLU A O 1
ATOM 2392 N N . ASN A 1 296 ? -1.565 29.684 -13.725 1.00 52.25 296 ASN A N 1
ATOM 2393 C CA . ASN A 1 296 ? -0.778 29.249 -12.575 1.00 52.25 296 ASN A CA 1
ATOM 2394 C C . ASN A 1 296 ? 0.174 28.141 -13.043 1.00 52.25 296 ASN A C 1
ATOM 2396 O O . ASN A 1 296 ? -0.249 27.003 -13.252 1.00 52.25 296 ASN A O 1
ATOM 2400 N N . ILE A 1 297 ? 1.451 28.482 -13.235 1.00 60.41 297 ILE A N 1
ATOM 2401 C CA . ILE A 1 297 ? 2.490 27.531 -13.624 1.00 60.41 297 ILE A CA 1
ATOM 2402 C C . ILE A 1 297 ? 2.683 26.578 -12.447 1.00 60.41 297 ILE A C 1
ATOM 2404 O O . ILE A 1 297 ? 3.393 26.880 -11.490 1.00 60.41 297 ILE A O 1
ATOM 2408 N N . TRP A 1 298 ? 2.024 25.427 -12.500 1.00 67.81 298 TRP A N 1
ATOM 2409 C CA . TRP A 1 298 ? 2.305 24.329 -11.592 1.00 67.81 298 TRP A CA 1
ATOM 2410 C C . TRP A 1 298 ? 3.446 23.493 -12.162 1.00 67.81 298 TRP A C 1
ATOM 2412 O O . TRP A 1 298 ? 3.588 23.329 -13.375 1.00 67.81 298 TRP A O 1
ATOM 2422 N N . VAL A 1 299 ? 4.277 22.970 -11.269 1.00 68.12 299 VAL A N 1
ATOM 2423 C CA . VAL A 1 299 ? 5.406 2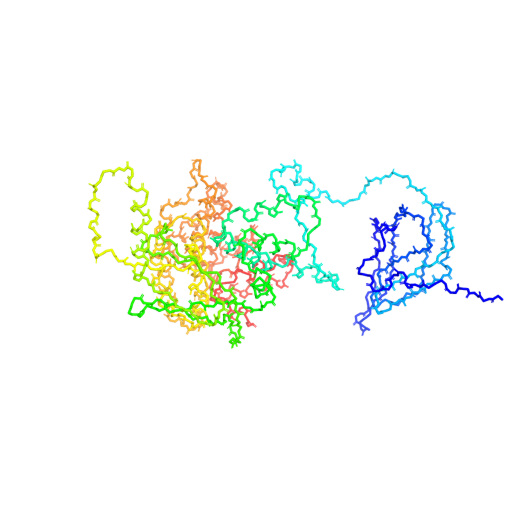2.112 -11.611 1.00 68.12 299 VAL A CA 1
ATOM 2424 C C . VAL A 1 299 ? 5.192 20.778 -10.921 1.00 68.12 299 VAL A C 1
ATOM 2426 O O . VAL A 1 299 ? 4.976 20.741 -9.711 1.00 68.12 299 VAL A O 1
ATOM 2429 N N . LYS A 1 300 ? 5.265 19.682 -11.678 1.00 71.75 300 LYS A N 1
ATOM 2430 C CA . LYS A 1 300 ? 5.212 18.330 -11.119 1.00 71.75 300 LYS A CA 1
ATOM 2431 C C . LYS A 1 300 ? 6.438 17.535 -11.524 1.00 71.75 300 LYS A C 1
ATOM 2433 O O . LYS A 1 300 ? 6.798 17.481 -12.698 1.00 71.75 300 LYS A O 1
ATOM 2438 N N . VAL A 1 301 ? 7.065 16.909 -10.540 1.00 74.88 301 VAL A N 1
ATOM 2439 C CA . VAL A 1 301 ? 8.235 16.051 -10.721 1.00 74.88 301 VAL A CA 1
ATOM 2440 C C . VAL A 1 301 ? 7.785 14.602 -10.657 1.00 74.88 301 VAL A C 1
ATOM 2442 O O . VAL A 1 301 ? 7.095 14.234 -9.715 1.00 74.88 301 VAL A O 1
ATOM 2445 N N . ASN A 1 302 ? 8.197 13.803 -11.642 1.00 70.88 302 ASN A N 1
ATOM 2446 C CA . ASN A 1 302 ? 7.964 12.360 -11.716 1.00 70.88 302 ASN A CA 1
ATOM 2447 C C . ASN A 1 302 ? 6.495 11.999 -11.475 1.00 70.88 302 ASN A C 1
ATOM 2449 O O . ASN A 1 302 ? 6.169 11.358 -10.484 1.00 70.88 302 ASN A O 1
ATOM 2453 N N . ASP A 1 303 ? 5.628 12.459 -12.387 1.00 65.50 303 ASP A N 1
ATOM 2454 C CA . ASP A 1 303 ? 4.175 12.319 -12.293 1.00 65.50 303 ASP A CA 1
ATOM 2455 C C . ASP A 1 303 ? 3.731 10.902 -11.905 1.00 65.50 303 ASP A C 1
ATOM 2457 O O . ASP A 1 303 ? 3.711 9.975 -12.714 1.00 65.50 303 ASP A O 1
ATOM 2461 N N . ASP A 1 304 ? 3.336 10.770 -10.644 1.00 67.88 304 ASP A N 1
ATOM 2462 C CA . ASP A 1 304 ? 2.612 9.628 -10.131 1.00 67.88 304 ASP A CA 1
ATOM 2463 C C . ASP A 1 304 ? 1.440 10.125 -9.290 1.00 67.88 304 ASP A C 1
ATOM 2465 O O . ASP A 1 304 ? 1.534 10.237 -8.072 1.00 67.88 304 ASP A O 1
ATOM 2469 N N . GLN A 1 305 ? 0.319 10.452 -9.940 1.00 62.34 305 GLN A N 1
ATOM 2470 C CA . GLN A 1 305 ? -0.900 10.890 -9.244 1.00 62.34 305 GLN A CA 1
ATOM 2471 C C . GLN A 1 305 ? -1.315 9.951 -8.099 1.00 62.34 305 GLN A C 1
ATOM 2473 O O . GLN A 1 305 ? -1.866 10.423 -7.111 1.00 62.34 305 GLN A O 1
ATOM 2478 N N . ARG A 1 306 ? -1.017 8.649 -8.203 1.00 66.69 306 ARG A N 1
ATOM 2479 C CA . ARG A 1 306 ? -1.373 7.646 -7.189 1.00 66.69 306 ARG A CA 1
ATOM 2480 C C . ARG A 1 306 ? -0.362 7.583 -6.037 1.00 66.69 306 ARG A C 1
ATOM 2482 O O . ARG A 1 306 ? -0.752 7.284 -4.915 1.00 66.69 306 ARG A O 1
ATOM 2489 N N . GLY A 1 307 ? 0.904 7.909 -6.299 1.00 75.88 307 GLY A N 1
ATOM 2490 C CA . GLY A 1 307 ? 1.996 7.870 -5.320 1.00 75.88 307 GLY A CA 1
ATOM 2491 C C . GLY A 1 307 ? 2.044 9.063 -4.362 1.00 75.88 307 GLY A C 1
ATOM 2492 O O . GLY A 1 307 ? 2.661 8.969 -3.310 1.00 75.88 307 GLY A O 1
ATOM 2493 N N . ILE A 1 308 ? 1.348 10.168 -4.660 1.00 81.06 308 ILE A N 1
ATOM 2494 C CA . ILE A 1 308 ? 1.414 11.399 -3.846 1.00 81.06 308 ILE A CA 1
ATOM 2495 C C . ILE A 1 308 ? 0.973 11.160 -2.389 1.00 81.06 308 ILE A C 1
ATOM 2497 O O . ILE A 1 308 ? 1.570 11.721 -1.471 1.00 81.06 308 ILE A O 1
ATOM 2501 N N . LEU A 1 309 ? -0.062 10.342 -2.161 1.00 83.44 309 LEU A N 1
ATOM 2502 C CA . LEU A 1 309 ? -0.521 10.009 -0.804 1.00 83.44 309 LEU A CA 1
ATOM 2503 C C . LEU A 1 309 ? 0.491 9.139 -0.048 1.00 83.44 309 LEU A C 1
ATOM 2505 O O . LEU A 1 309 ? 0.720 9.372 1.138 1.00 83.44 309 LEU A O 1
ATOM 2509 N N . ASP A 1 310 ? 1.096 8.167 -0.734 1.00 82.94 310 ASP A N 1
ATOM 2510 C CA . ASP A 1 310 ? 2.154 7.307 -0.192 1.00 82.94 310 ASP A CA 1
ATOM 2511 C C . ASP A 1 310 ? 3.380 8.126 0.209 1.00 82.94 310 ASP A C 1
ATOM 2513 O O . ASP A 1 310 ? 3.833 8.058 1.353 1.00 82.94 310 ASP A O 1
ATOM 2517 N N . ASP A 1 311 ? 3.876 8.940 -0.721 1.00 84.75 311 ASP A N 1
ATOM 2518 C CA . ASP A 1 311 ? 5.057 9.769 -0.524 1.00 84.75 311 ASP A CA 1
ATOM 2519 C C . ASP A 1 311 ? 4.808 10.814 0.564 1.00 84.75 311 ASP A C 1
ATOM 2521 O O . ASP A 1 311 ? 5.641 10.993 1.450 1.00 84.75 311 ASP A O 1
ATOM 2525 N N . GLY A 1 312 ? 3.638 11.462 0.561 1.00 86.25 312 GLY A N 1
ATOM 2526 C CA . GLY A 1 312 ? 3.253 12.416 1.600 1.00 86.25 312 GLY A CA 1
ATOM 2527 C C . GLY A 1 312 ? 3.195 11.774 2.989 1.00 86.25 312 GLY A C 1
ATOM 2528 O O . GLY A 1 312 ? 3.677 12.358 3.960 1.00 86.25 312 GLY A O 1
ATOM 2529 N N . ASN A 1 313 ? 2.654 10.556 3.099 1.00 88.56 313 ASN A N 1
ATOM 2530 C CA . ASN A 1 313 ? 2.636 9.811 4.358 1.00 88.56 313 ASN A CA 1
ATOM 2531 C C . ASN A 1 313 ? 4.050 9.424 4.809 1.00 88.56 313 ASN A C 1
ATOM 2533 O O . ASN A 1 313 ? 4.411 9.654 5.961 1.00 88.56 313 ASN A O 1
ATOM 2537 N N . ALA A 1 314 ? 4.876 8.902 3.901 1.00 87.25 314 ALA A N 1
ATOM 2538 C CA . ALA A 1 314 ? 6.253 8.514 4.196 1.00 87.25 314 ALA A CA 1
ATOM 2539 C C . ALA A 1 314 ? 7.118 9.715 4.620 1.00 87.25 314 ALA A C 1
ATOM 2541 O O . ALA A 1 314 ? 7.863 9.626 5.596 1.00 87.25 314 ALA A O 1
ATOM 2542 N N . LEU A 1 315 ? 6.992 10.854 3.932 1.00 87.75 315 LEU A N 1
ATOM 2543 C CA . LEU A 1 315 ? 7.677 12.100 4.285 1.00 87.75 315 LEU A CA 1
ATOM 2544 C C . LEU A 1 315 ? 7.183 12.660 5.622 1.00 87.75 315 LEU A C 1
ATOM 2546 O O . LEU A 1 315 ? 7.991 13.149 6.410 1.00 87.75 315 LEU A O 1
ATOM 2550 N N . CYS A 1 316 ? 5.884 12.551 5.912 1.00 89.12 316 CYS A N 1
ATOM 2551 C CA . CYS A 1 316 ? 5.333 12.927 7.211 1.00 89.12 316 CYS A CA 1
ATOM 2552 C C . CYS A 1 316 ? 5.902 12.057 8.343 1.00 89.12 316 CYS A C 1
ATOM 2554 O O . CYS A 1 316 ? 6.332 12.586 9.365 1.00 89.12 316 CYS A O 1
ATOM 2556 N N . GLN A 1 317 ? 5.947 10.733 8.162 1.00 86.62 317 GLN A N 1
ATOM 2557 C CA . GLN A 1 317 ? 6.512 9.800 9.146 1.00 86.62 317 GLN A CA 1
ATOM 2558 C C . GLN A 1 317 ? 8.020 10.001 9.353 1.00 86.62 317 GLN A C 1
ATOM 2560 O O . GLN A 1 317 ? 8.525 9.780 10.450 1.00 86.62 317 GLN A O 1
ATOM 2565 N N . ALA A 1 318 ? 8.738 10.448 8.320 1.00 84.81 318 ALA A N 1
ATOM 2566 C CA . ALA A 1 318 ? 10.156 10.789 8.396 1.00 84.81 318 ALA A CA 1
ATOM 2567 C C . ALA A 1 318 ? 10.433 12.209 8.931 1.00 84.81 318 ALA A C 1
ATOM 2569 O O . ALA A 1 318 ? 11.589 12.624 8.952 1.00 84.81 318 ALA A O 1
ATOM 2570 N N . CYS A 1 319 ? 9.404 12.955 9.356 1.00 85.50 319 CYS A N 1
ATOM 2571 C CA . CYS A 1 319 ? 9.501 14.351 9.803 1.00 85.50 319 CYS A CA 1
ATOM 2572 C C . CYS A 1 319 ? 10.021 15.338 8.735 1.00 85.50 319 CYS A C 1
ATOM 2574 O O . CYS A 1 319 ? 10.435 16.446 9.073 1.00 85.50 319 CYS A O 1
ATOM 2576 N N . GLU A 1 320 ? 9.970 14.967 7.454 1.00 84.88 320 GLU A N 1
ATOM 2577 C CA . GLU A 1 320 ? 10.323 15.833 6.317 1.00 84.88 320 GLU A CA 1
ATOM 2578 C C . GLU A 1 320 ? 9.128 16.702 5.877 1.00 84.88 320 GLU A C 1
ATOM 2580 O O . GLU A 1 320 ? 9.292 17.740 5.237 1.00 84.88 320 GLU A O 1
ATOM 2585 N N . GLN A 1 321 ? 7.905 16.300 6.240 1.00 86.62 321 GLN A N 1
ATOM 2586 C CA . GLN A 1 321 ? 6.680 17.084 6.072 1.00 86.62 321 GLN A CA 1
ATOM 2587 C C . GLN A 1 321 ? 5.849 17.097 7.358 1.00 86.62 321 GLN A C 1
ATOM 2589 O O . GLN A 1 321 ? 5.920 16.185 8.178 1.00 86.62 321 GLN A O 1
ATOM 2594 N N . SER A 1 322 ? 5.039 18.141 7.543 1.00 91.62 322 SER A N 1
ATOM 2595 C CA . SER A 1 322 ? 4.129 18.221 8.686 1.00 91.62 322 SER A CA 1
AT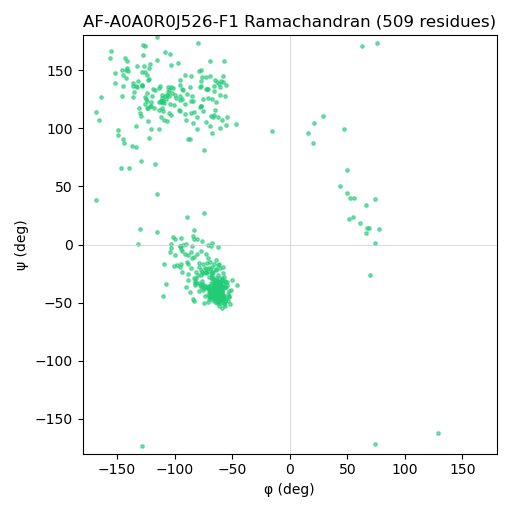OM 2596 C C . SER A 1 322 ? 2.876 17.369 8.470 1.00 91.62 322 SER A C 1
ATOM 2598 O O . SER A 1 322 ? 2.349 17.289 7.357 1.00 91.62 322 SER A O 1
ATOM 2600 N N . LEU A 1 323 ? 2.310 16.844 9.562 1.00 91.06 323 LEU A N 1
ATOM 2601 C CA . LEU A 1 323 ? 1.008 16.169 9.530 1.00 91.06 323 LEU A CA 1
ATOM 2602 C C . LEU A 1 323 ? -0.092 17.077 8.959 1.00 91.06 323 LEU A C 1
ATOM 2604 O O . LEU A 1 323 ? -0.935 16.616 8.199 1.00 91.06 323 LEU A O 1
ATOM 2608 N N . SER A 1 324 ? -0.054 18.380 9.251 1.00 91.00 324 SER A N 1
ATOM 2609 C CA . SER A 1 324 ? -0.998 19.346 8.677 1.00 91.00 324 SER A CA 1
ATOM 2610 C C . SER A 1 324 ? -0.948 19.392 7.146 1.00 91.00 324 SER A C 1
ATOM 2612 O O . SER A 1 324 ? -1.999 19.436 6.512 1.00 91.00 324 SER A O 1
ATOM 2614 N N . SER A 1 325 ? 0.246 19.315 6.549 1.00 88.25 325 SER A N 1
ATOM 2615 C CA . SER A 1 325 ? 0.414 19.295 5.089 1.00 88.25 325 SER A CA 1
ATOM 2616 C C . SER A 1 325 ? -0.187 18.026 4.483 1.00 88.25 325 SER A C 1
ATOM 2618 O O . SER A 1 325 ? -0.902 18.096 3.483 1.00 88.25 325 SER A O 1
ATOM 2620 N N . LEU A 1 326 ? 0.037 16.877 5.131 1.00 90.19 326 LEU A N 1
ATOM 2621 C CA . LEU A 1 326 ? -0.556 15.602 4.727 1.00 90.19 326 LEU A CA 1
ATOM 2622 C C . LEU A 1 326 ? -2.087 15.629 4.819 1.00 90.19 326 LEU A C 1
ATOM 2624 O O . LEU A 1 326 ? -2.759 15.158 3.906 1.00 90.19 326 LEU A O 1
ATOM 2628 N N . LEU A 1 327 ? -2.655 16.187 5.892 1.00 88.56 327 LEU A N 1
ATOM 2629 C CA . LEU A 1 327 ? -4.109 16.279 6.057 1.00 88.56 327 LEU A CA 1
ATOM 2630 C C . LEU A 1 327 ? -4.741 17.194 4.996 1.00 88.56 327 LEU A C 1
ATOM 2632 O O . LEU A 1 327 ? -5.729 16.803 4.387 1.00 88.56 327 LEU A O 1
ATOM 2636 N N . MET A 1 328 ? -4.136 18.346 4.682 1.00 85.12 328 MET A N 1
ATOM 2637 C CA . MET A 1 328 ? -4.639 19.236 3.621 1.00 85.12 328 MET A CA 1
ATOM 2638 C C . MET A 1 328 ? -4.663 18.568 2.241 1.00 85.12 328 MET A C 1
ATOM 2640 O O . MET A 1 328 ? -5.584 18.785 1.456 1.00 85.12 328 MET A O 1
ATOM 2644 N N . LEU A 1 329 ? -3.669 17.730 1.942 1.00 76.00 329 LEU A N 1
ATOM 2645 C CA . LEU A 1 329 ? -3.624 16.968 0.697 1.00 76.00 329 LEU A CA 1
ATOM 2646 C C . LEU A 1 329 ? -4.803 15.982 0.583 1.00 76.00 329 LEU A C 1
ATOM 2648 O O . LEU A 1 329 ? -5.290 15.736 -0.520 1.00 76.00 329 LEU A O 1
ATOM 2652 N N . LYS A 1 330 ? -5.301 15.445 1.704 1.00 73.50 330 LYS A N 1
ATOM 2653 C CA . LYS A 1 330 ? -6.419 14.489 1.711 1.00 73.50 330 LYS A CA 1
ATOM 2654 C C . LYS A 1 330 ? -7.750 15.112 1.284 1.00 73.50 330 LYS A C 1
ATOM 2656 O O . LYS A 1 330 ? -8.569 14.409 0.697 1.00 73.50 330 LYS A O 1
ATOM 2661 N N . ASP A 1 331 ? -7.953 16.417 1.488 1.00 76.81 331 ASP A N 1
ATOM 2662 C CA . ASP A 1 331 ? -9.183 17.105 1.062 1.00 76.81 331 ASP A CA 1
ATOM 2663 C C . ASP A 1 331 ? -9.385 17.074 -0.463 1.00 76.81 331 ASP A C 1
ATOM 2665 O O . ASP A 1 331 ? -10.525 17.088 -0.934 1.00 76.81 331 ASP A O 1
ATOM 2669 N N . VAL A 1 332 ? -8.295 16.955 -1.232 1.00 83.62 332 VAL A N 1
ATOM 2670 C CA . VAL A 1 332 ? -8.324 16.809 -2.698 1.00 83.62 332 VAL A CA 1
ATOM 2671 C C . VAL A 1 332 ? -9.039 15.520 -3.119 1.00 83.62 332 VAL A C 1
ATOM 2673 O O . VAL A 1 332 ? -9.729 15.502 -4.135 1.00 83.62 332 VAL A O 1
ATOM 2676 N N . TYR A 1 333 ? -8.940 14.463 -2.310 1.00 86.06 333 TYR A N 1
ATOM 2677 C CA . TYR A 1 333 ? -9.451 13.127 -2.629 1.00 86.06 333 TYR A CA 1
ATOM 2678 C C . TYR A 1 333 ? -10.859 12.859 -2.092 1.00 86.06 333 TYR A C 1
ATOM 2680 O O . TYR A 1 333 ? -11.372 11.754 -2.239 1.00 86.06 333 TYR A O 1
ATOM 2688 N N . ARG A 1 334 ? -11.529 13.858 -1.500 1.00 86.19 334 ARG A N 1
ATOM 2689 C CA . ARG A 1 334 ? -12.843 13.677 -0.856 1.00 86.19 334 ARG A CA 1
ATOM 2690 C C . ARG A 1 334 ? -13.909 13.089 -1.790 1.00 86.19 334 ARG A C 1
ATOM 2692 O O . ARG A 1 334 ? -14.812 12.411 -1.329 1.00 86.19 334 ARG A O 1
ATOM 2699 N N . LYS A 1 335 ? -13.847 13.367 -3.095 1.00 88.50 335 LYS A N 1
ATOM 2700 C CA . LYS A 1 335 ? -14.828 12.879 -4.087 1.00 88.50 335 LYS A CA 1
ATOM 2701 C C . LYS A 1 335 ? -14.332 11.687 -4.906 1.00 88.50 335 LYS A C 1
ATOM 2703 O O . LYS A 1 335 ? -15.002 11.308 -5.862 1.00 88.50 335 LYS A O 1
ATOM 2708 N N . GLU A 1 336 ? -13.172 11.137 -4.564 1.00 89.31 336 GLU A N 1
ATOM 2709 C CA . GLU A 1 336 ? -12.544 10.067 -5.328 1.00 89.31 336 GLU A CA 1
ATOM 2710 C C . GLU A 1 336 ? -13.286 8.734 -5.148 1.00 89.31 336 GLU A C 1
ATOM 2712 O O . GLU A 1 336 ? -13.805 8.426 -4.068 1.00 89.31 336 GLU A O 1
ATOM 2717 N N . ILE A 1 337 ? -13.338 7.951 -6.225 1.00 90.25 337 ILE A N 1
ATOM 2718 C CA . ILE A 1 337 ? -13.932 6.606 -6.258 1.00 90.25 337 ILE A CA 1
ATOM 2719 C C . ILE A 1 337 ? -13.008 5.575 -6.921 1.00 90.25 337 ILE A C 1
ATOM 2721 O O . ILE A 1 337 ? -13.373 4.405 -7.020 1.00 90.25 337 ILE A O 1
ATOM 2725 N N . ASP A 1 338 ? -11.814 5.971 -7.374 1.00 89.94 338 ASP A N 1
ATOM 2726 C CA . ASP A 1 338 ? -10.788 5.022 -7.799 1.00 89.94 338 ASP A CA 1
ATOM 2727 C C . ASP A 1 338 ? -10.342 4.162 -6.607 1.00 89.94 338 ASP A C 1
ATOM 2729 O O . ASP A 1 338 ? -9.866 4.667 -5.586 1.00 89.94 338 ASP A O 1
ATOM 2733 N N . TYR A 1 339 ? -10.482 2.842 -6.756 1.00 90.88 339 TYR A N 1
ATOM 2734 C CA . TYR A 1 339 ? -10.150 1.872 -5.715 1.00 90.88 339 TYR A CA 1
ATOM 2735 C C . TYR A 1 339 ? -8.729 2.052 -5.171 1.00 90.88 339 TYR A C 1
ATOM 2737 O O . TYR A 1 339 ? -8.534 2.051 -3.959 1.00 90.88 339 TYR A O 1
ATOM 2745 N N . VAL A 1 340 ? -7.738 2.248 -6.047 1.00 87.69 340 VAL A N 1
ATOM 2746 C CA . VAL A 1 340 ? -6.329 2.330 -5.641 1.00 87.69 340 VAL A CA 1
ATOM 2747 C C . VAL A 1 340 ? -6.084 3.591 -4.819 1.00 87.69 340 VAL A C 1
ATOM 2749 O O . VAL A 1 340 ? -5.394 3.535 -3.804 1.00 87.69 340 VAL A O 1
ATOM 2752 N N . ILE A 1 341 ? -6.667 4.718 -5.230 1.00 88.56 341 ILE A N 1
ATOM 2753 C CA . ILE A 1 341 ? -6.483 5.995 -4.535 1.00 88.56 341 ILE A CA 1
ATOM 2754 C C . ILE A 1 341 ? -7.188 5.986 -3.174 1.00 88.56 341 ILE A C 1
ATOM 2756 O O . ILE A 1 341 ? -6.588 6.370 -2.170 1.00 88.56 341 ILE A O 1
ATOM 2760 N N . VAL A 1 342 ? -8.441 5.527 -3.111 1.00 92.38 342 VAL A N 1
ATOM 2761 C CA . VAL A 1 342 ? -9.207 5.536 -1.856 1.00 92.38 342 VAL A CA 1
ATOM 2762 C C . VAL A 1 342 ? -8.692 4.482 -0.873 1.00 92.38 342 VAL A C 1
ATOM 2764 O O . VAL A 1 342 ? -8.588 4.776 0.315 1.00 92.38 342 VAL A O 1
ATOM 2767 N N . SER A 1 343 ? -8.288 3.298 -1.345 1.00 92.69 343 SER A N 1
ATOM 2768 C CA . SER A 1 343 ? -7.621 2.288 -0.507 1.00 92.69 343 SER A CA 1
ATOM 2769 C C . SER A 1 343 ? -6.355 2.868 0.133 1.00 92.69 343 SER A C 1
ATOM 2771 O O . SER A 1 343 ? -6.161 2.804 1.348 1.00 92.69 343 SER A O 1
ATOM 2773 N N . LYS A 1 344 ? -5.551 3.594 -0.656 1.00 89.50 344 LYS A N 1
ATOM 2774 C CA . LYS A 1 344 ? -4.368 4.290 -0.148 1.00 89.50 344 LYS A CA 1
ATOM 2775 C C . LYS A 1 344 ? -4.702 5.386 0.858 1.00 89.50 344 LYS A C 1
ATOM 2777 O O . LYS A 1 344 ? -4.016 5.521 1.868 1.00 89.50 344 LYS A O 1
ATOM 2782 N N . LEU A 1 345 ? -5.752 6.164 0.610 1.00 92.56 345 LEU A N 1
ATOM 2783 C CA . LEU A 1 345 ? -6.237 7.170 1.553 1.00 92.56 345 LEU A CA 1
ATOM 2784 C C . LEU A 1 345 ? -6.620 6.534 2.899 1.00 92.56 345 LEU A C 1
ATOM 2786 O O . LEU A 1 345 ? -6.260 7.075 3.947 1.00 92.56 345 LEU A O 1
ATOM 2790 N N . ILE A 1 346 ? -7.307 5.388 2.865 1.00 95.00 346 ILE A N 1
ATOM 2791 C CA . ILE A 1 346 ? -7.703 4.616 4.048 1.00 95.00 346 ILE A CA 1
ATOM 2792 C C . ILE A 1 346 ? -6.469 4.131 4.820 1.00 95.00 346 ILE A C 1
ATOM 2794 O O . ILE A 1 346 ? -6.399 4.371 6.026 1.00 95.00 346 ILE A O 1
ATOM 2798 N N . ASP A 1 347 ? -5.474 3.547 4.144 1.00 92.94 347 ASP A N 1
ATOM 2799 C CA . ASP A 1 347 ? -4.202 3.138 4.763 1.00 92.94 347 ASP A CA 1
ATOM 2800 C C . ASP A 1 347 ? -3.544 4.303 5.516 1.00 92.94 347 ASP A C 1
ATOM 2802 O O . ASP A 1 347 ? -3.183 4.179 6.685 1.00 92.94 347 ASP A O 1
ATOM 2806 N N . VAL A 1 348 ? -3.446 5.475 4.878 1.00 92.56 348 VAL A N 1
ATOM 2807 C CA . VAL A 1 348 ? -2.855 6.668 5.504 1.00 92.56 348 VAL A CA 1
ATOM 2808 C C . VAL A 1 348 ? -3.699 7.149 6.690 1.00 92.56 348 VAL A C 1
ATOM 2810 O O . VAL A 1 348 ? -3.168 7.705 7.648 1.00 92.56 348 VAL A O 1
ATOM 2813 N N . CYS A 1 349 ? -5.025 6.995 6.664 1.00 94.62 349 CYS A N 1
ATOM 2814 C CA . CYS A 1 349 ? -5.862 7.291 7.831 1.00 94.62 349 CYS A CA 1
ATOM 2815 C C . CYS A 1 349 ? -5.572 6.332 8.994 1.00 94.62 349 CYS A C 1
ATOM 2817 O O . CYS A 1 349 ? -5.440 6.791 10.129 1.00 94.62 349 CYS A O 1
ATOM 2819 N N . TYR A 1 350 ? -5.412 5.034 8.726 1.00 94.69 350 TYR A N 1
ATOM 2820 C CA . TYR A 1 350 ? -5.037 4.062 9.753 1.00 94.69 350 TYR A CA 1
ATOM 2821 C C . TYR A 1 350 ? -3.647 4.331 10.336 1.00 94.69 350 TYR A C 1
ATOM 2823 O O . TYR A 1 350 ? -3.508 4.354 11.559 1.00 94.69 350 TYR A O 1
ATOM 2831 N N . ASP A 1 351 ? -2.649 4.600 9.492 1.00 92.38 351 ASP A N 1
ATOM 2832 C CA . ASP A 1 351 ? -1.283 4.919 9.924 1.00 92.38 351 ASP A CA 1
ATOM 2833 C C . ASP A 1 351 ? -1.248 6.148 10.835 1.00 92.38 351 ASP A C 1
ATOM 2835 O O . ASP A 1 351 ? -0.636 6.124 11.905 1.00 92.38 351 ASP A O 1
ATOM 2839 N N . VAL A 1 352 ? -1.943 7.218 10.433 1.00 93.25 352 VAL A N 1
ATOM 2840 C CA . VAL A 1 352 ? -2.016 8.441 11.233 1.00 93.25 352 VAL A CA 1
ATOM 2841 C C . VAL A 1 352 ? -2.697 8.156 12.570 1.00 93.25 352 VAL A C 1
ATOM 2843 O O . VAL A 1 352 ? -2.134 8.512 13.599 1.00 93.25 352 VAL A O 1
ATOM 2846 N N . LEU A 1 353 ? -3.852 7.474 12.585 1.00 93.06 353 LEU A N 1
ATOM 2847 C CA . LEU A 1 353 ? -4.547 7.148 13.837 1.00 93.06 353 LEU A CA 1
ATOM 2848 C C . LEU A 1 353 ? -3.697 6.291 14.768 1.00 93.06 353 LEU A C 1
ATOM 2850 O O . LEU A 1 353 ? -3.709 6.523 15.975 1.00 93.06 353 LEU A O 1
ATOM 2854 N N . LYS A 1 354 ? -2.960 5.319 14.225 1.00 91.44 354 LYS A N 1
ATOM 2855 C CA . LYS A 1 354 ? -2.066 4.464 15.007 1.00 91.44 354 LYS A CA 1
ATOM 2856 C C . LYS A 1 354 ? -1.024 5.294 15.757 1.00 91.44 354 LYS A C 1
ATOM 2858 O O . LYS A 1 354 ? -0.829 5.081 16.943 1.00 91.44 354 LYS A O 1
ATOM 2863 N N . ILE A 1 355 ? -0.403 6.267 15.091 1.00 89.75 355 ILE A N 1
ATOM 2864 C CA . ILE A 1 355 ? 0.615 7.133 15.704 1.00 89.75 355 ILE A CA 1
ATOM 2865 C C . ILE A 1 355 ? -0.022 8.147 16.665 1.00 89.75 355 ILE A C 1
ATOM 2867 O O . ILE A 1 355 ? 0.479 8.365 17.767 1.00 89.75 355 ILE A O 1
ATOM 2871 N N . THR A 1 356 ? -1.127 8.786 16.270 1.00 90.31 356 THR A N 1
ATOM 2872 C CA . THR A 1 356 ? -1.742 9.854 17.072 1.00 90.31 356 THR A CA 1
ATOM 2873 C C . THR A 1 356 ? -2.452 9.336 18.313 1.00 90.31 356 THR A C 1
ATOM 2875 O O . THR A 1 356 ? -2.585 10.102 19.258 1.00 90.31 356 THR A O 1
ATOM 2878 N N . THR A 1 357 ? -2.894 8.073 18.331 1.00 90.56 357 THR A N 1
ATOM 2879 C CA . THR A 1 357 ? -3.509 7.470 19.528 1.00 90.56 357 THR A CA 1
ATOM 2880 C C . THR A 1 357 ? -2.553 7.507 20.716 1.00 90.56 357 THR A C 1
ATOM 2882 O O . THR A 1 357 ? -2.968 7.884 21.807 1.00 90.56 357 THR A O 1
ATOM 2885 N N . ASP A 1 358 ? -1.269 7.236 20.479 1.00 87.69 358 ASP A N 1
ATOM 2886 C CA . ASP A 1 358 ? -0.248 7.271 21.528 1.00 87.69 358 ASP A CA 1
ATOM 2887 C C . ASP A 1 358 ? 0.325 8.681 21.724 1.00 87.69 358 ASP A C 1
ATOM 2889 O O . ASP A 1 358 ? 0.558 9.123 22.847 1.00 87.69 358 ASP A O 1
ATOM 2893 N N . ALA A 1 359 ? 0.568 9.407 20.627 1.00 90.12 359 ALA A N 1
ATOM 2894 C CA . ALA A 1 359 ? 1.254 10.696 20.683 1.00 90.12 359 ALA A CA 1
ATOM 2895 C C . ALA A 1 359 ? 0.359 11.855 21.158 1.00 90.12 359 ALA A C 1
ATOM 2897 O O . ALA A 1 359 ? 0.856 12.787 21.792 1.00 90.12 359 ALA A O 1
ATOM 2898 N N . ILE A 1 360 ? -0.932 11.845 20.800 1.00 90.44 360 ILE A N 1
ATOM 2899 C CA . ILE A 1 360 ? -1.893 12.933 21.053 1.00 90.44 360 ILE A CA 1
ATOM 2900 C C . ILE A 1 360 ? -3.305 12.343 21.296 1.00 90.44 360 ILE A C 1
ATOM 2902 O O . ILE A 1 360 ? -4.219 12.565 20.492 1.00 90.44 360 ILE A O 1
ATOM 2906 N N . PRO A 1 361 ? -3.514 11.588 22.392 1.00 89.19 361 PRO A N 1
ATOM 2907 C CA . PRO A 1 361 ? -4.761 10.854 22.644 1.00 89.19 361 PRO A CA 1
ATOM 2908 C C . PRO A 1 361 ? -6.007 11.755 22.665 1.00 89.19 361 PRO A C 1
ATOM 2910 O O . PRO A 1 361 ? -7.064 11.364 22.169 1.00 89.19 361 PRO A O 1
ATOM 2913 N N . ASP A 1 362 ? -5.870 12.992 23.149 1.00 93.44 362 ASP A N 1
ATOM 2914 C CA . ASP A 1 362 ? -6.975 13.954 23.262 1.00 93.44 362 ASP A CA 1
ATOM 2915 C C . ASP A 1 362 ? -7.555 14.401 21.909 1.00 93.44 362 ASP A C 1
ATOM 2917 O O . ASP A 1 362 ? -8.641 14.963 21.884 1.00 93.44 362 ASP A O 1
ATOM 2921 N N . SER A 1 363 ? -6.848 14.184 20.791 1.00 91.50 363 SER A N 1
ATOM 2922 C CA . SER A 1 363 ? -7.291 14.579 19.439 1.00 91.50 363 SER A CA 1
ATOM 2923 C C . SER A 1 363 ? -7.819 13.415 18.593 1.00 91.50 363 SER A C 1
ATOM 2925 O O . SER A 1 363 ? -8.162 13.596 17.422 1.00 91.50 363 SER A O 1
ATOM 2927 N N . VAL A 1 364 ? -7.846 12.194 19.139 1.00 92.25 364 VAL A N 1
ATOM 2928 C CA . VAL A 1 364 ? -8.197 10.980 18.382 1.00 92.25 364 VAL A CA 1
ATOM 2929 C C . VAL A 1 364 ? -9.636 11.026 17.881 1.00 92.25 364 VAL A C 1
ATOM 2931 O O . VAL A 1 364 ? -9.905 10.632 16.745 1.00 92.25 364 VAL A O 1
ATOM 2934 N N . ASN A 1 365 ? -10.566 11.524 18.696 1.00 93.75 365 ASN A N 1
ATOM 2935 C CA . ASN A 1 365 ? -11.980 11.573 18.334 1.00 93.75 365 ASN A CA 1
ATOM 2936 C C . ASN A 1 365 ? -12.234 12.587 17.217 1.00 93.75 365 ASN A C 1
ATOM 2938 O O . ASN A 1 365 ? -12.914 12.271 16.242 1.00 93.75 365 ASN A O 1
ATOM 2942 N N . GLU A 1 366 ? -11.641 13.774 17.309 1.00 94.75 366 GLU A N 1
ATOM 2943 C CA . GLU A 1 366 ? -11.689 14.816 16.285 1.00 94.75 366 GLU A CA 1
ATOM 2944 C C . GLU A 1 366 ? -11.092 14.306 14.972 1.00 94.75 366 GLU A C 1
ATOM 2946 O O . GLU A 1 366 ? -11.649 14.538 13.897 1.00 94.75 366 GLU A O 1
ATOM 2951 N N . LEU A 1 367 ? -9.995 13.550 15.054 1.00 93.44 367 LEU A N 1
ATOM 2952 C CA . LEU A 1 367 ? -9.343 12.973 13.887 1.00 93.44 367 LEU A CA 1
ATOM 2953 C C . LEU A 1 367 ? -10.183 11.868 13.235 1.00 93.44 367 LEU A C 1
ATOM 2955 O O . LEU A 1 367 ? -10.316 11.849 12.010 1.00 93.44 367 LEU A O 1
ATOM 2959 N N . LYS A 1 368 ? -10.817 10.997 14.032 1.00 95.50 368 LYS A N 1
ATOM 2960 C CA . LYS A 1 368 ? -11.806 10.028 13.535 1.00 95.50 368 LYS A CA 1
ATOM 2961 C C . LYS A 1 368 ? -12.957 10.743 12.823 1.00 95.50 368 LYS A C 1
ATOM 2963 O O . LYS A 1 368 ? -13.288 10.365 11.702 1.00 95.50 368 LYS A O 1
ATOM 2968 N N . GLN A 1 369 ? -13.518 11.807 13.406 1.00 96.38 369 GLN A N 1
ATOM 2969 C CA . GLN A 1 369 ? -14.580 12.594 12.758 1.00 96.38 369 GLN A CA 1
ATOM 2970 C C . GLN A 1 369 ? -14.118 13.219 11.437 1.00 96.38 369 GLN A C 1
ATOM 2972 O O . GLN A 1 369 ? -14.850 13.191 10.445 1.00 96.38 369 GLN A O 1
ATOM 2977 N N . TYR A 1 370 ? -12.884 13.724 11.385 1.00 94.50 370 TYR A N 1
ATOM 2978 C CA . TYR A 1 370 ? -12.296 14.221 10.146 1.00 94.50 370 TYR A CA 1
ATOM 2979 C C . TYR A 1 370 ? -12.182 13.113 9.084 1.00 94.50 370 TYR A C 1
ATOM 2981 O O . TYR A 1 370 ? -12.629 13.302 7.952 1.00 94.50 370 TYR A O 1
ATOM 2989 N N . PHE A 1 371 ? -11.677 11.927 9.436 1.00 95.62 371 PHE A N 1
ATOM 2990 C CA . PHE A 1 371 ? -11.550 10.799 8.503 1.00 95.62 371 PHE A CA 1
ATOM 2991 C C . PHE A 1 371 ? -12.893 10.235 8.042 1.00 95.62 371 PHE A C 1
ATOM 2993 O O . PHE A 1 371 ? -13.035 9.900 6.867 1.00 95.62 371 PHE A O 1
ATOM 3000 N N . ILE A 1 372 ? -13.899 10.210 8.917 1.00 96.88 372 ILE A N 1
ATOM 3001 C CA . ILE A 1 372 ? -15.281 9.927 8.522 1.00 96.88 372 ILE A CA 1
ATOM 3002 C C . ILE A 1 372 ? -15.706 10.923 7.441 1.00 96.88 372 ILE A C 1
ATOM 3004 O O . ILE A 1 372 ? -16.113 10.507 6.359 1.00 96.88 372 ILE A O 1
ATOM 3008 N N . SER A 1 373 ? -15.545 12.229 7.681 1.00 94.62 373 SER A N 1
ATOM 3009 C CA . SER A 1 373 ? -15.969 13.264 6.728 1.00 94.62 373 SER A CA 1
ATOM 3010 C C . SER A 1 373 ? -15.298 13.154 5.352 1.00 94.62 373 SER A C 1
ATOM 3012 O O . SER A 1 373 ? -15.920 13.489 4.343 1.00 94.62 373 SER A O 1
ATOM 3014 N N . LEU A 1 374 ? -14.061 12.645 5.296 1.00 92.81 374 LEU A N 1
ATOM 3015 C CA . LEU A 1 374 ? -13.342 12.392 4.046 1.00 92.81 374 LEU A CA 1
ATOM 3016 C C . LEU A 1 374 ? -13.943 11.226 3.252 1.00 92.81 374 LEU A C 1
ATOM 3018 O O . LEU A 1 374 ? -14.049 11.321 2.034 1.00 92.81 374 LEU A O 1
ATOM 3022 N N . LEU A 1 375 ? -14.339 10.145 3.929 1.00 96.06 375 LEU A N 1
ATOM 3023 C CA . LEU A 1 375 ? -14.808 8.910 3.290 1.00 96.06 375 LEU A CA 1
ATOM 3024 C C . LEU A 1 375 ? -16.316 8.895 3.007 1.00 96.06 375 LEU A C 1
ATOM 3026 O O . LEU A 1 375 ? -16.781 8.088 2.201 1.00 96.06 375 LEU A O 1
ATOM 3030 N N . MET A 1 376 ? -17.090 9.782 3.639 1.00 95.31 376 MET A N 1
ATOM 3031 C CA . MET A 1 376 ? -18.550 9.816 3.489 1.00 95.31 376 MET A CA 1
ATOM 3032 C C . MET A 1 376 ? -19.000 10.035 2.042 1.00 95.31 376 MET A C 1
ATOM 3034 O O . MET A 1 376 ? -19.917 9.358 1.586 1.00 95.31 376 MET A O 1
ATOM 3038 N N . CYS A 1 377 ? -18.336 10.918 1.293 1.00 92.50 377 CYS A N 1
ATOM 3039 C CA . CYS A 1 377 ? -18.685 11.161 -0.108 1.00 92.50 377 CYS A CA 1
ATOM 3040 C C . CYS A 1 377 ? -18.480 9.918 -0.991 1.00 92.50 377 CYS A C 1
ATOM 3042 O O . CYS A 1 377 ? -19.274 9.685 -1.902 1.00 92.50 377 CYS A O 1
ATOM 3044 N N . SER A 1 378 ? -17.447 9.109 -0.737 1.00 93.25 378 SER A N 1
ATOM 3045 C CA . SER A 1 378 ? -17.257 7.831 -1.432 1.00 93.25 378 SER A CA 1
ATOM 3046 C C . SER A 1 378 ? -18.309 6.814 -0.975 1.00 93.25 378 SER A C 1
ATOM 3048 O O . SER A 1 378 ? -18.929 6.160 -1.807 1.00 93.25 378 SER A O 1
ATOM 3050 N N . ALA A 1 379 ? -18.595 6.726 0.328 1.00 95.50 379 ALA A N 1
ATOM 3051 C CA . ALA A 1 379 ? -19.598 5.805 0.870 1.00 95.50 379 ALA A CA 1
ATOM 3052 C C . ALA A 1 379 ? -21.012 6.049 0.309 1.00 95.50 379 ALA A C 1
ATOM 3054 O O . ALA A 1 379 ? -21.719 5.097 -0.026 1.00 95.50 379 ALA A O 1
ATOM 3055 N N . GLU A 1 380 ? -21.413 7.315 0.167 1.00 94.69 380 GLU A N 1
ATOM 3056 C CA . GLU A 1 380 ? -22.705 7.707 -0.410 1.00 94.69 380 GLU A CA 1
ATOM 3057 C C . GLU A 1 380 ? -22.827 7.330 -1.891 1.00 94.69 380 GLU A C 1
ATOM 3059 O O . GLU A 1 380 ? -23.896 6.904 -2.323 1.00 94.69 380 GLU A O 1
ATOM 3064 N N . GLN A 1 381 ? -21.738 7.441 -2.657 1.00 92.38 381 GLN A N 1
ATOM 3065 C CA . GLN A 1 381 ? -21.712 7.055 -4.071 1.00 92.38 381 GLN A CA 1
ATOM 3066 C C . GLN A 1 381 ? -21.737 5.533 -4.265 1.00 92.38 381 GLN A C 1
ATOM 3068 O O . GLN A 1 381 ? -22.363 5.047 -5.204 1.00 92.38 381 GLN A O 1
ATOM 3073 N N . LEU A 1 382 ? -21.067 4.783 -3.386 1.00 93.44 382 LEU A N 1
ATOM 3074 C CA . LEU A 1 382 ? -20.947 3.325 -3.484 1.00 93.44 382 LEU A CA 1
ATOM 3075 C C . LEU A 1 382 ? -22.222 2.594 -3.046 1.00 93.44 382 LEU A C 1
ATOM 3077 O O . LEU A 1 382 ? -22.552 1.539 -3.598 1.00 93.44 382 LEU A O 1
ATOM 3081 N N . GLY A 1 383 ? -22.905 3.125 -2.025 1.00 92.44 383 GLY A N 1
ATOM 3082 C CA . GLY A 1 383 ? -24.046 2.475 -1.382 1.00 92.44 383 GLY A CA 1
ATOM 3083 C C . GLY A 1 383 ? -23.685 1.147 -0.703 1.00 92.44 383 GLY A C 1
ATOM 3084 O O . GLY A 1 383 ? -22.588 0.615 -0.855 1.00 92.44 383 GLY A O 1
ATOM 3085 N N . TRP A 1 384 ? -24.616 0.587 0.070 1.00 90.94 384 TRP A N 1
ATOM 3086 C CA . TRP A 1 384 ? -24.400 -0.688 0.771 1.00 90.94 384 TRP A CA 1
ATOM 3087 C C . TRP A 1 384 ? -24.631 -1.926 -0.099 1.00 90.94 384 TRP A C 1
ATOM 3089 O O . TRP A 1 384 ? -24.019 -2.968 0.135 1.00 90.94 384 TRP A O 1
ATOM 3099 N N . ASP A 1 385 ? -25.546 -1.831 -1.059 1.00 89.31 385 ASP A N 1
ATOM 3100 C CA . ASP A 1 385 ? -26.021 -2.973 -1.829 1.00 89.31 385 ASP A CA 1
ATOM 3101 C C . ASP A 1 385 ? -25.385 -2.975 -3.219 1.00 89.31 385 ASP A C 1
ATOM 3103 O O . ASP A 1 385 ? -25.308 -1.944 -3.885 1.00 89.31 385 ASP A O 1
ATOM 3107 N N . SER A 1 386 ? -24.930 -4.148 -3.660 1.00 87.69 386 SER A N 1
ATOM 3108 C CA . SER A 1 386 ? -24.383 -4.334 -5.003 1.00 87.69 386 SER A CA 1
ATOM 3109 C C . SER A 1 386 ? -25.463 -4.137 -6.064 1.00 87.69 386 SER A C 1
ATOM 3111 O O . SER A 1 386 ? -26.555 -4.701 -5.948 1.00 87.69 386 SER A O 1
ATOM 3113 N N . ILE A 1 387 ? -25.130 -3.426 -7.138 1.00 87.88 387 ILE A N 1
ATOM 3114 C CA . ILE A 1 387 ? -25.992 -3.270 -8.314 1.00 87.88 387 ILE A CA 1
ATOM 3115 C C . ILE A 1 387 ? -25.605 -4.260 -9.424 1.00 87.88 387 ILE A C 1
ATOM 3117 O O . ILE A 1 387 ? -24.479 -4.752 -9.489 1.00 87.88 387 ILE A O 1
ATOM 3121 N N . SER A 1 388 ? -26.548 -4.588 -10.310 1.00 87.12 388 SER A N 1
ATOM 3122 C CA . SER A 1 388 ? -26.273 -5.493 -11.434 1.00 87.12 388 SER A CA 1
ATOM 3123 C C . SER A 1 388 ? -25.283 -4.858 -12.416 1.00 87.12 388 SER A C 1
ATOM 3125 O O . SER A 1 388 ? -25.462 -3.706 -12.805 1.00 87.12 388 SER A O 1
ATOM 3127 N N . GLY A 1 389 ? -24.256 -5.610 -12.821 1.00 88.19 389 GLY A N 1
ATOM 3128 C CA . GLY A 1 389 ? -23.203 -5.118 -13.719 1.00 88.19 389 GLY A CA 1
ATOM 3129 C C . GLY A 1 389 ? -22.164 -4.218 -13.045 1.00 88.19 389 GLY A C 1
ATOM 3130 O O . GLY A 1 389 ? -21.403 -3.555 -13.742 1.00 88.19 389 GLY A O 1
ATOM 3131 N N . GLU A 1 390 ? -22.135 -4.180 -11.712 1.00 89.06 390 GLU A N 1
ATOM 3132 C CA . GLU A 1 390 ? -21.126 -3.445 -10.957 1.00 89.06 390 GLU A CA 1
ATOM 3133 C C . GLU A 1 390 ? -19.706 -3.946 -11.237 1.00 89.06 390 GLU A C 1
ATOM 3135 O O . GLU A 1 390 ? -19.440 -5.151 -11.234 1.00 89.06 390 GLU A O 1
ATOM 3140 N N . ASP A 1 391 ? -18.788 -3.000 -11.431 1.00 89.19 391 ASP A N 1
ATOM 3141 C CA . ASP A 1 391 ? -17.375 -3.308 -11.577 1.00 89.19 391 ASP A CA 1
ATOM 3142 C C . ASP A 1 391 ? -16.793 -3.906 -10.286 1.00 89.19 391 ASP A C 1
ATOM 3144 O O . ASP A 1 391 ? -17.095 -3.477 -9.169 1.00 89.19 391 ASP A O 1
ATOM 3148 N N . HIS A 1 392 ? -15.911 -4.893 -10.433 1.00 89.75 392 HIS A N 1
ATOM 3149 C CA . HIS A 1 392 ? -15.336 -5.593 -9.288 1.00 89.75 392 HIS A CA 1
ATOM 3150 C C . HIS A 1 392 ? -14.582 -4.649 -8.336 1.00 89.75 392 HIS A C 1
ATOM 3152 O O . HIS A 1 392 ? -14.669 -4.823 -7.118 1.00 89.75 392 HIS A O 1
ATOM 3158 N N . SER A 1 393 ? -13.897 -3.626 -8.863 1.00 89.94 393 SER A N 1
ATOM 3159 C CA . SER A 1 393 ? -13.152 -2.665 -8.041 1.00 89.94 393 SER A CA 1
ATOM 3160 C C . SER A 1 393 ? -14.069 -1.821 -7.153 1.00 89.94 393 SER A C 1
ATOM 3162 O O . SER A 1 393 ? -13.716 -1.542 -6.010 1.00 89.94 393 SER A O 1
ATOM 3164 N N . ILE A 1 394 ? -15.284 -1.510 -7.615 1.00 92.00 394 ILE A N 1
ATOM 3165 C CA . ILE A 1 394 ? -16.310 -0.799 -6.838 1.00 92.00 394 ILE A CA 1
ATOM 3166 C C . ILE A 1 394 ? -16.815 -1.666 -5.681 1.00 92.00 394 ILE A C 1
ATOM 3168 O O . ILE A 1 394 ? -16.969 -1.187 -4.557 1.00 92.00 394 ILE A O 1
ATOM 3172 N N . SER A 1 395 ? -17.015 -2.962 -5.923 1.00 91.25 395 SER A N 1
ATOM 3173 C CA . SER A 1 395 ? -17.430 -3.909 -4.884 1.00 91.25 395 SER A CA 1
ATOM 3174 C C . SER A 1 395 ? -16.361 -4.092 -3.797 1.00 91.25 395 SER A C 1
ATOM 3176 O O . SER A 1 395 ? -16.692 -4.141 -2.607 1.00 91.25 395 SER A O 1
ATOM 3178 N N . LEU A 1 396 ? -15.078 -4.148 -4.180 1.00 91.88 396 LEU A N 1
ATOM 3179 C CA . LEU A 1 396 ? -13.960 -4.159 -3.229 1.00 91.88 396 LEU A CA 1
ATOM 3180 C C . LEU A 1 396 ? -13.877 -2.842 -2.453 1.00 91.88 396 LEU A C 1
ATOM 3182 O O . LEU A 1 396 ? -13.821 -2.858 -1.223 1.00 91.88 396 LEU A O 1
ATOM 3186 N N . LEU A 1 397 ? -13.954 -1.714 -3.165 1.00 94.38 397 LEU A N 1
ATOM 3187 C CA . LEU A 1 397 ? -13.885 -0.387 -2.569 1.00 94.38 397 LEU A CA 1
ATOM 3188 C C . LEU A 1 397 ? -14.988 -0.170 -1.530 1.00 94.38 397 LEU A C 1
ATOM 3190 O O . LEU A 1 397 ? -14.719 0.342 -0.445 1.00 94.38 397 LEU A O 1
ATOM 3194 N N . ARG A 1 398 ? -16.219 -0.608 -1.824 1.00 95.12 398 ARG A N 1
ATOM 3195 C CA . ARG A 1 398 ? -17.329 -0.591 -0.863 1.00 95.12 398 ARG A CA 1
ATOM 3196 C C . ARG A 1 398 ? -16.930 -1.263 0.449 1.00 95.12 398 ARG A C 1
ATOM 3198 O O . ARG A 1 398 ? -17.118 -0.677 1.511 1.00 95.12 398 ARG A O 1
ATOM 3205 N N . GLY A 1 399 ? -16.384 -2.477 0.380 1.00 94.31 399 GLY A N 1
ATOM 3206 C CA . GLY A 1 399 ? -15.956 -3.222 1.564 1.00 94.31 399 GLY A CA 1
ATOM 3207 C C . GLY A 1 399 ? -14.948 -2.441 2.407 1.00 94.31 399 GLY A C 1
ATOM 3208 O O . GLY A 1 399 ? -15.146 -2.293 3.612 1.00 94.31 399 GLY A O 1
ATOM 3209 N N . GLU A 1 400 ? -13.917 -1.883 1.771 1.00 95.56 400 GLU A N 1
ATOM 3210 C CA . GLU A 1 400 ? -12.863 -1.123 2.456 1.00 95.56 400 GLU A CA 1
ATOM 3211 C C . GLU A 1 400 ? -13.372 0.190 3.066 1.00 95.56 400 GLU A C 1
ATOM 3213 O O . GLU A 1 400 ? -13.095 0.469 4.234 1.00 95.56 400 GLU A O 1
ATOM 3218 N N . VAL A 1 401 ? -14.171 0.967 2.329 1.00 97.00 401 VAL A N 1
ATOM 3219 C CA . VAL A 1 401 ? -14.724 2.244 2.810 1.00 97.00 401 VAL A CA 1
ATOM 3220 C C . VAL A 1 401 ? -15.634 2.028 4.016 1.00 97.00 401 VAL A C 1
ATOM 3222 O O . VAL A 1 401 ? -15.477 2.693 5.041 1.00 97.00 401 VAL A O 1
ATOM 3225 N N . PHE A 1 402 ? -16.573 1.082 3.935 1.00 97.00 402 PHE A N 1
ATOM 3226 C CA . PHE A 1 402 ? -17.472 0.810 5.055 1.00 97.00 402 PHE A CA 1
ATOM 3227 C C . PHE A 1 402 ? -16.737 0.183 6.243 1.00 97.00 402 PHE A C 1
ATOM 3229 O O . PHE A 1 402 ? -17.074 0.496 7.385 1.00 97.00 402 PHE A O 1
ATOM 3236 N N . GLN A 1 403 ? -15.708 -0.636 5.999 1.00 94.94 403 GLN A N 1
ATOM 3237 C CA . GLN A 1 403 ? -14.846 -1.155 7.059 1.00 94.94 403 GLN A CA 1
ATOM 3238 C C . GLN A 1 403 ? -14.146 -0.012 7.796 1.00 94.94 403 GLN A C 1
ATOM 3240 O O . GLN A 1 403 ? -14.218 0.039 9.022 1.00 94.94 403 GLN A O 1
ATOM 3245 N N . ALA A 1 404 ? -13.537 0.923 7.065 1.00 96.62 404 ALA A N 1
ATOM 3246 C CA . ALA A 1 404 ? -12.894 2.096 7.643 1.00 96.62 404 ALA A CA 1
ATOM 3247 C C . ALA A 1 404 ? -13.881 2.938 8.461 1.00 96.62 404 ALA A C 1
ATOM 3249 O O . ALA A 1 404 ? -13.608 3.250 9.617 1.00 96.62 404 ALA A O 1
ATOM 3250 N N . LEU A 1 405 ? -15.072 3.218 7.922 1.00 97.88 405 LEU A N 1
ATOM 3251 C CA . LEU A 1 405 ? -16.124 3.947 8.639 1.00 97.88 405 LEU A CA 1
ATOM 3252 C C . LEU A 1 405 ? -16.577 3.238 9.924 1.00 97.88 405 LEU A C 1
ATOM 3254 O O . LEU A 1 405 ? -16.810 3.903 10.933 1.00 97.88 405 LEU A O 1
ATOM 3258 N N . ALA A 1 406 ? -16.690 1.906 9.915 1.00 95.75 406 ALA A N 1
ATOM 3259 C CA . ALA A 1 406 ? -16.992 1.141 11.121 1.00 95.75 406 ALA A CA 1
ATOM 3260 C C . ALA A 1 406 ? -15.845 1.234 12.140 1.00 95.75 406 ALA A C 1
ATOM 3262 O O . ALA A 1 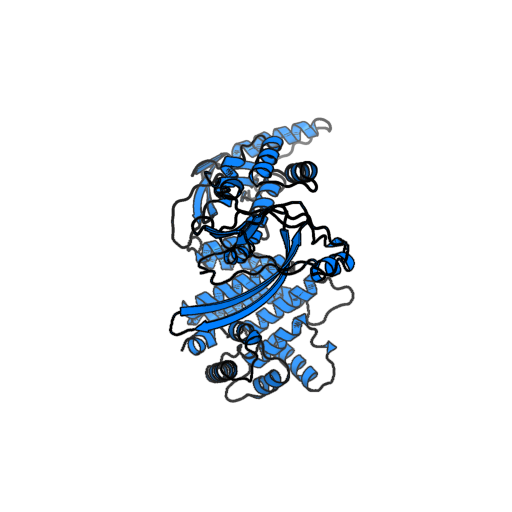406 ? -16.100 1.499 13.313 1.00 95.75 406 ALA A O 1
ATOM 3263 N N . THR A 1 407 ? -14.587 1.091 11.708 1.00 94.06 407 THR A N 1
ATOM 3264 C CA . THR A 1 407 ? -13.419 1.227 12.595 1.00 94.06 407 THR A CA 1
ATOM 3265 C C . THR A 1 407 ? -13.278 2.636 13.178 1.00 94.06 407 THR A C 1
ATOM 3267 O O . THR A 1 407 ? -12.837 2.782 14.314 1.00 94.06 407 THR A O 1
ATOM 3270 N N . PHE A 1 408 ? -13.669 3.672 12.434 1.00 95.38 408 PHE A N 1
ATOM 3271 C CA . PHE A 1 408 ? -13.650 5.064 12.896 1.00 95.38 408 PHE A CA 1
ATOM 3272 C C . PHE A 1 408 ? -14.892 5.460 13.709 1.00 95.38 408 PHE A C 1
ATOM 3274 O O . PHE A 1 408 ? -15.033 6.629 14.051 1.00 95.38 408 PHE A O 1
ATOM 3281 N N . ASP A 1 409 ? -15.767 4.507 14.050 1.00 94.50 409 ASP A N 1
ATOM 3282 C CA . ASP A 1 409 ? -16.960 4.706 14.886 1.00 94.50 409 ASP A CA 1
ATOM 3283 C C . ASP A 1 409 ? -18.046 5.600 14.261 1.00 94.50 409 ASP A C 1
ATOM 3285 O O . ASP A 1 409 ? -18.771 6.317 14.954 1.00 94.50 409 ASP A O 1
ATOM 3289 N N . HIS A 1 410 ? -18.220 5.547 12.936 1.00 97.06 410 HIS A N 1
ATOM 3290 C CA . HIS A 1 410 ? -19.321 6.258 12.286 1.00 97.06 410 HIS A CA 1
ATOM 3291 C C . HIS A 1 410 ? -20.681 5.659 12.684 1.00 97.06 410 HIS A C 1
ATOM 3293 O O . HIS A 1 410 ? -21.049 4.568 12.242 1.00 97.06 410 HIS A O 1
ATOM 3299 N N . ALA A 1 411 ? -21.456 6.403 13.478 1.00 96.12 411 ALA A N 1
ATOM 3300 C CA . ALA A 1 411 ? -22.691 5.933 14.112 1.00 96.12 411 ALA A CA 1
ATOM 3301 C C . ALA A 1 411 ? -23.709 5.310 13.139 1.00 96.12 411 ALA A C 1
ATOM 3303 O O . ALA A 1 411 ? -24.255 4.243 13.414 1.00 96.12 411 ALA A O 1
ATOM 3304 N N . LYS A 1 412 ? -23.946 5.933 11.976 1.00 96.25 412 LYS A N 1
ATOM 3305 C CA . LYS A 1 412 ? -24.898 5.398 10.989 1.00 96.25 412 LYS A CA 1
ATOM 3306 C C . LYS A 1 412 ? -24.386 4.106 10.349 1.00 96.25 412 LYS A C 1
ATOM 3308 O O . LYS A 1 412 ? -25.147 3.155 10.212 1.00 96.25 412 LYS A O 1
ATOM 3313 N N . THR A 1 413 ? -23.094 4.043 10.016 1.00 96.75 413 THR A N 1
ATOM 3314 C CA . THR A 1 413 ? -22.481 2.813 9.489 1.00 96.75 413 THR A CA 1
ATOM 3315 C C . THR A 1 413 ? -22.554 1.684 10.511 1.00 96.75 413 THR A C 1
ATOM 3317 O O . THR A 1 413 ? -22.904 0.567 10.149 1.00 96.75 413 THR A O 1
ATOM 3320 N N . GLN A 1 414 ? -22.269 1.979 11.782 1.00 94.88 414 GLN A N 1
ATOM 3321 C CA . GLN A 1 414 ? -22.386 1.038 12.897 1.00 94.88 414 GLN A CA 1
ATOM 3322 C C . GLN A 1 414 ? -23.817 0.487 13.003 1.00 94.88 414 GLN A C 1
ATOM 3324 O O . GLN A 1 414 ? -24.016 -0.726 12.997 1.00 94.88 414 GLN A O 1
ATOM 3329 N N . GLN A 1 415 ? -24.823 1.364 13.009 1.00 95.50 415 GLN A N 1
ATOM 3330 C CA . GLN A 1 415 ? -26.231 0.972 13.083 1.00 95.50 415 GLN A CA 1
ATOM 3331 C C . GLN A 1 415 ? -26.667 0.093 11.899 1.00 95.50 415 GLN A C 1
ATOM 3333 O O . GLN A 1 415 ? -27.285 -0.955 12.106 1.00 95.50 415 GLN A O 1
ATOM 3338 N N . ASP A 1 416 ? -26.327 0.486 10.669 1.00 93.88 416 ASP A N 1
ATOM 3339 C CA . ASP A 1 416 ? -26.667 -0.271 9.458 1.00 93.88 416 ASP A CA 1
ATOM 3340 C C . ASP A 1 416 ? -25.985 -1.651 9.452 1.00 93.88 416 ASP A C 1
ATOM 3342 O O . ASP A 1 416 ? -26.609 -2.665 9.124 1.00 93.88 416 ASP A O 1
ATOM 3346 N N . ALA A 1 417 ? -24.717 -1.707 9.866 1.00 93.50 417 ALA A N 1
ATOM 3347 C CA . ALA A 1 417 ? -23.934 -2.933 9.955 1.00 93.50 417 ALA A CA 1
ATOM 3348 C C . ALA A 1 417 ? -24.505 -3.913 10.997 1.00 93.50 417 ALA A C 1
ATOM 3350 O O . ALA A 1 417 ? -24.655 -5.102 10.705 1.00 93.50 417 ALA A O 1
ATOM 3351 N N . LEU A 1 418 ? -24.882 -3.414 12.180 1.00 91.81 418 LEU A N 1
ATOM 3352 C CA . LEU A 1 418 ? -25.530 -4.201 13.235 1.00 91.81 418 LEU A CA 1
ATOM 3353 C C . LEU A 1 418 ? -26.901 -4.728 12.793 1.00 91.81 418 LEU A C 1
ATOM 3355 O O . LEU A 1 418 ? -27.211 -5.898 13.007 1.00 91.81 418 LEU A O 1
ATOM 3359 N N . CYS A 1 419 ? -27.706 -3.896 12.124 1.00 91.25 419 CYS A N 1
ATOM 3360 C CA . CYS A 1 419 ? -29.002 -4.307 11.581 1.00 91.25 419 CYS A CA 1
ATOM 3361 C C . CYS A 1 419 ? -28.846 -5.460 10.577 1.00 91.25 419 CYS A C 1
ATOM 3363 O O . CYS A 1 419 ? -29.522 -6.486 10.678 1.00 91.25 419 CYS A O 1
ATOM 3365 N N . ARG A 1 420 ? -27.889 -5.341 9.648 1.00 90.12 420 ARG A N 1
ATOM 3366 C CA . ARG A 1 420 ? -27.573 -6.397 8.674 1.00 90.12 420 ARG A CA 1
ATOM 3367 C C . ARG A 1 420 ? -27.064 -7.676 9.345 1.00 90.12 420 ARG A C 1
ATOM 33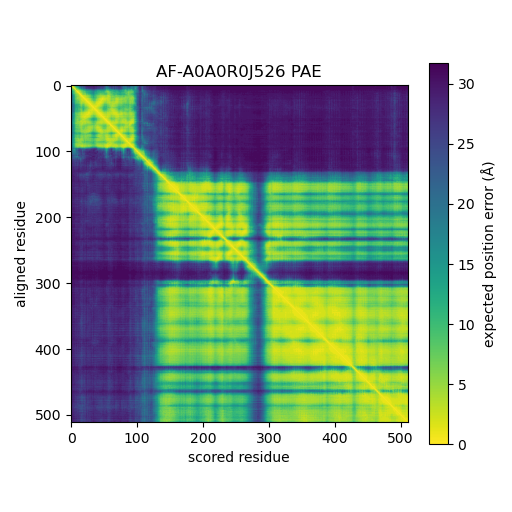69 O O . ARG A 1 420 ? -27.428 -8.766 8.907 1.00 90.12 420 ARG A O 1
ATOM 3376 N N . PHE A 1 421 ? -26.272 -7.560 10.412 1.00 88.25 421 PHE A N 1
ATOM 3377 C CA . PHE A 1 421 ? -25.823 -8.712 11.198 1.00 88.25 421 PHE A CA 1
ATOM 3378 C C . PHE A 1 421 ? -26.985 -9.431 11.887 1.00 88.25 421 PHE A C 1
ATOM 3380 O O . PHE A 1 421 ? -27.077 -10.653 11.810 1.00 88.25 421 PHE A O 1
ATOM 3387 N N . GLN A 1 422 ? -27.922 -8.691 12.483 1.00 86.94 422 GLN A N 1
ATOM 3388 C CA . GLN A 1 422 ? -29.095 -9.295 13.115 1.00 86.94 422 GLN A CA 1
ATOM 3389 C C . GLN A 1 422 ? -29.960 -10.059 12.102 1.00 86.94 422 GLN A C 1
ATOM 3391 O O . GLN A 1 422 ? -30.424 -11.161 12.383 1.00 86.94 422 GLN A O 1
ATOM 3396 N N . ILE A 1 423 ? -30.132 -9.524 10.889 1.00 84.75 423 ILE A N 1
ATOM 3397 C CA . ILE A 1 423 ? -30.881 -10.212 9.823 1.00 84.75 423 ILE A CA 1
ATOM 3398 C C . ILE A 1 423 ? -30.194 -11.525 9.400 1.00 84.75 423 ILE A C 1
ATOM 3400 O O . ILE A 1 423 ? -30.879 -12.495 9.058 1.00 84.75 423 ILE A O 1
ATOM 3404 N N . LEU A 1 424 ? -28.857 -11.568 9.438 1.00 82.88 424 LEU A N 1
ATOM 3405 C CA . LEU A 1 424 ? -28.080 -12.786 9.201 1.00 82.88 424 LEU A CA 1
ATOM 3406 C C . LEU A 1 424 ? -28.298 -13.819 10.317 1.00 82.88 424 LEU A C 1
ATOM 3408 O O . LEU A 1 424 ? -28.537 -14.984 10.003 1.00 82.88 424 LEU A O 1
ATOM 3412 N N . LEU A 1 425 ? -28.256 -13.400 11.587 1.00 81.44 425 LEU A N 1
ATOM 3413 C CA . LEU A 1 425 ? -28.498 -14.281 12.739 1.00 81.44 425 LEU A CA 1
ATOM 3414 C C . LEU A 1 425 ? -29.905 -14.882 12.730 1.00 81.44 425 LEU A C 1
ATOM 3416 O O . LEU A 1 425 ? -30.074 -16.065 13.015 1.00 81.44 425 LEU A O 1
ATOM 3420 N N . ASP A 1 426 ? -30.906 -14.100 12.329 1.00 83.00 426 ASP A N 1
ATOM 3421 C CA . ASP A 1 426 ? -32.290 -14.563 12.218 1.00 83.00 426 ASP A CA 1
ATOM 3422 C C . ASP A 1 426 ? -32.501 -15.591 11.077 1.00 83.00 426 ASP A C 1
ATOM 3424 O O . ASP A 1 426 ? -33.626 -16.042 10.849 1.00 83.00 426 ASP A O 1
ATOM 3428 N N . GLY A 1 427 ? -31.456 -15.935 10.311 1.00 71.88 427 GLY A N 1
ATOM 3429 C CA . GLY A 1 427 ? -31.510 -16.911 9.218 1.00 71.88 427 GLY A CA 1
ATOM 3430 C C . GLY A 1 427 ? -32.351 -16.461 8.020 1.00 71.88 427 GLY A C 1
ATOM 3431 O O . GLY A 1 427 ? -32.703 -17.280 7.172 1.00 71.88 427 GLY A O 1
ATOM 3432 N N . ARG A 1 428 ? -32.705 -15.169 7.943 1.00 60.25 428 ARG A N 1
ATOM 3433 C CA . ARG A 1 428 ? -33.705 -14.674 6.984 1.00 60.25 428 ARG A CA 1
ATOM 3434 C C . ARG A 1 428 ? -33.136 -14.420 5.595 1.00 60.25 428 ARG A C 1
ATOM 3436 O O . ARG A 1 428 ? -33.867 -14.614 4.628 1.00 60.25 428 ARG A O 1
ATOM 3443 N N . ASN A 1 429 ? -31.882 -13.966 5.472 1.00 64.19 429 ASN A N 1
ATOM 3444 C CA . ASN A 1 429 ? -31.267 -13.726 4.163 1.00 64.19 429 ASN A CA 1
ATOM 3445 C C . ASN A 1 429 ? -29.743 -13.474 4.222 1.00 64.19 429 ASN A C 1
ATOM 3447 O O . ASN A 1 429 ? -29.302 -12.422 4.683 1.00 64.19 429 ASN A O 1
ATOM 3451 N N . THR A 1 430 ? -28.928 -14.373 3.661 1.00 66.31 430 THR A N 1
ATOM 3452 C CA . THR A 1 430 ? -27.472 -14.164 3.521 1.00 66.31 430 THR A CA 1
ATOM 3453 C C . THR A 1 430 ? -27.105 -13.123 2.459 1.00 66.31 430 THR A C 1
ATOM 3455 O O . THR A 1 430 ? -25.973 -12.642 2.452 1.00 66.31 430 THR A O 1
ATOM 3458 N N . SER A 1 431 ? -28.028 -12.744 1.564 1.00 68.38 431 SER A N 1
ATOM 3459 C CA . SER A 1 431 ? -27.744 -11.798 0.475 1.00 68.38 431 SER A CA 1
ATOM 3460 C C . SER A 1 431 ? -27.510 -10.362 0.954 1.00 68.38 431 SER A C 1
ATOM 3462 O O . SER A 1 431 ? -26.997 -9.555 0.189 1.00 68.38 431 SER A O 1
ATOM 3464 N N . LEU A 1 432 ? -27.878 -10.031 2.198 1.00 69.19 432 LEU A N 1
ATOM 3465 C CA . LEU A 1 432 ? -27.698 -8.692 2.775 1.00 69.19 432 LEU A CA 1
ATOM 3466 C C . LEU A 1 432 ? -26.301 -8.465 3.376 1.00 69.19 432 LEU A C 1
ATOM 3468 O O . LEU A 1 432 ? -25.953 -7.321 3.669 1.00 69.19 432 LEU A O 1
ATOM 3472 N N . LEU A 1 433 ? -25.499 -9.526 3.533 1.00 76.56 433 LEU A N 1
ATOM 3473 C CA . LEU A 1 433 ? -24.087 -9.464 3.927 1.00 76.56 433 LEU A CA 1
ATOM 3474 C C . LEU A 1 433 ? -23.217 -10.283 2.958 1.00 76.56 433 LEU A C 1
ATOM 3476 O O . LEU A 1 433 ? -22.709 -11.357 3.323 1.00 76.56 433 LEU A O 1
ATOM 3480 N N . PRO A 1 434 ? -23.024 -9.795 1.715 1.00 78.50 434 PRO A N 1
ATOM 3481 C CA . PRO A 1 434 ? -22.044 -10.369 0.808 1.00 78.50 434 PRO A CA 1
ATOM 3482 C C . PRO A 1 434 ? -20.642 -10.364 1.432 1.00 78.50 434 PRO A C 1
ATOM 3484 O O . PRO A 1 434 ? -20.341 -9.629 2.377 1.00 78.50 434 PRO A O 1
ATOM 3487 N N . ALA A 1 435 ? -19.780 -11.248 0.927 1.00 80.19 435 ALA A N 1
ATOM 3488 C CA . ALA A 1 435 ? -18.495 -11.564 1.551 1.00 80.19 435 ALA A CA 1
ATOM 3489 C C . ALA A 1 435 ? -17.602 -10.329 1.783 1.00 80.19 435 ALA A C 1
ATOM 3491 O O . ALA A 1 435 ? -16.949 -10.239 2.819 1.00 80.19 435 ALA A O 1
ATOM 3492 N N . ASN A 1 436 ? -17.632 -9.362 0.864 1.00 82.12 436 ASN A N 1
ATOM 3493 C CA . ASN A 1 436 ? -16.862 -8.118 0.911 1.00 82.12 436 ASN A CA 1
ATOM 3494 C C . ASN A 1 436 ? -17.282 -7.153 2.033 1.00 82.12 436 ASN A C 1
ATOM 3496 O O . ASN A 1 436 ? -16.434 -6.416 2.523 1.00 82.12 436 ASN A O 1
ATOM 3500 N N . ILE A 1 437 ? -18.546 -7.159 2.475 1.00 86.88 437 ILE A N 1
ATOM 3501 C CA . ILE A 1 437 ? -19.014 -6.269 3.559 1.00 86.88 437 ILE A CA 1
ATOM 3502 C C . ILE A 1 437 ? -19.191 -6.989 4.898 1.00 86.88 437 ILE A C 1
ATOM 3504 O O . ILE A 1 437 ? -19.447 -6.361 5.922 1.00 86.88 437 ILE A O 1
ATOM 3508 N N . ARG A 1 438 ? -19.043 -8.316 4.929 1.00 87.19 438 ARG A N 1
ATOM 3509 C CA . ARG A 1 438 ? -19.254 -9.113 6.143 1.00 87.19 438 ARG A CA 1
ATOM 3510 C C . ARG A 1 438 ? -18.329 -8.696 7.288 1.00 87.19 438 ARG A C 1
ATOM 3512 O O . ARG A 1 438 ? -18.763 -8.610 8.433 1.00 87.19 438 ARG A O 1
ATOM 3519 N N . ARG A 1 439 ? -17.074 -8.368 6.967 1.00 87.25 439 ARG A N 1
ATOM 3520 C CA . ARG A 1 439 ? -16.093 -7.873 7.942 1.00 87.25 439 ARG A CA 1
ATOM 3521 C C . ARG A 1 439 ? -16.530 -6.560 8.600 1.00 87.25 439 ARG A C 1
ATOM 3523 O O . ARG A 1 439 ? -16.264 -6.372 9.782 1.00 87.25 439 ARG A O 1
ATOM 3530 N N . VAL A 1 440 ? -17.260 -5.705 7.880 1.00 91.88 440 VAL A N 1
ATOM 3531 C CA . VAL A 1 440 ? -17.825 -4.453 8.413 1.00 91.88 440 VAL A CA 1
ATOM 3532 C C . VAL A 1 440 ? -18.797 -4.742 9.553 1.00 91.88 440 VAL A C 1
ATOM 3534 O O . VAL A 1 440 ? -18.690 -4.144 10.620 1.00 91.88 440 VAL A O 1
ATOM 3537 N N . ALA A 1 441 ? -19.710 -5.696 9.347 1.00 90.19 441 ALA A N 1
ATOM 3538 C CA . ALA A 1 441 ? -20.664 -6.127 10.364 1.00 90.19 441 ALA A CA 1
ATOM 3539 C C . ALA A 1 441 ? -19.961 -6.673 11.608 1.00 90.19 441 ALA A C 1
ATOM 3541 O O . ALA A 1 441 ? -20.309 -6.301 12.723 1.00 90.19 441 ALA A O 1
ATOM 3542 N N . TYR A 1 442 ? -18.932 -7.499 11.425 1.00 89.12 442 TYR A N 1
ATOM 3543 C CA . TYR A 1 442 ? -18.194 -8.086 12.543 1.00 89.12 442 TYR A CA 1
ATOM 3544 C C . TYR A 1 442 ? -17.448 -7.036 13.363 1.00 89.12 442 TYR A C 1
ATOM 3546 O O . TYR A 1 442 ? -17.505 -7.058 14.591 1.00 89.12 442 TYR A O 1
ATOM 3554 N N . ILE A 1 443 ? -16.796 -6.086 12.689 1.00 90.44 443 ILE A N 1
ATOM 3555 C CA . ILE A 1 443 ? -16.140 -4.960 13.354 1.00 90.44 443 ILE A CA 1
ATOM 3556 C C . ILE A 1 443 ? -17.178 -4.132 14.109 1.00 90.44 443 ILE A C 1
ATOM 3558 O O . ILE A 1 443 ? -16.964 -3.848 15.280 1.00 90.44 443 ILE A O 1
ATOM 3562 N N . ALA A 1 444 ? -18.319 -3.799 13.499 1.00 92.69 444 ALA A N 1
ATOM 3563 C CA . ALA A 1 444 ? -19.367 -3.030 14.168 1.00 92.69 444 ALA A CA 1
ATOM 3564 C C . ALA A 1 444 ? -19.903 -3.735 15.428 1.00 92.69 444 ALA A C 1
ATOM 3566 O O . ALA A 1 444 ? -20.023 -3.117 16.486 1.00 92.69 444 ALA A O 1
ATOM 3567 N N . VAL A 1 445 ? -20.149 -5.046 15.352 1.00 91.38 445 VAL A N 1
ATOM 3568 C CA . VAL A 1 445 ? -20.553 -5.869 16.504 1.00 91.38 445 VAL A CA 1
ATOM 3569 C C . VAL A 1 445 ? -19.523 -5.784 17.626 1.00 91.38 445 VAL A C 1
ATOM 3571 O O . VAL A 1 445 ? -19.883 -5.465 18.759 1.00 91.38 445 VAL A O 1
ATOM 3574 N N . MET A 1 446 ? -18.243 -6.009 17.327 1.00 91.38 446 MET A N 1
ATOM 3575 C CA . MET A 1 446 ? -17.201 -5.990 18.355 1.00 91.38 446 MET A CA 1
ATOM 3576 C C . MET A 1 446 ? -16.930 -4.595 18.912 1.00 91.38 446 MET A C 1
ATOM 3578 O O . MET A 1 446 ? -16.719 -4.465 20.113 1.00 91.38 446 MET A O 1
ATOM 3582 N N . ARG A 1 447 ? -17.007 -3.546 18.085 1.00 91.19 447 ARG A N 1
ATOM 3583 C CA . ARG A 1 447 ? -16.902 -2.147 18.533 1.00 91.19 447 ARG A CA 1
ATOM 3584 C C . ARG A 1 447 ? -18.005 -1.759 19.521 1.00 91.19 447 ARG A C 1
ATOM 3586 O O . ARG A 1 447 ? -17.760 -0.920 20.378 1.00 91.19 447 ARG A O 1
ATOM 3593 N N . ASN A 1 448 ? -19.184 -2.381 19.433 1.00 90.94 448 ASN A N 1
ATOM 3594 C CA . ASN A 1 448 ? -20.294 -2.185 20.380 1.00 90.94 448 ASN A CA 1
ATOM 3595 C C . ASN A 1 448 ? -20.345 -3.240 21.496 1.00 90.94 448 ASN A C 1
ATOM 3597 O O . ASN A 1 448 ? -21.233 -3.187 22.347 1.00 90.94 448 ASN A O 1
ATOM 3601 N N . THR A 1 449 ? -19.434 -4.215 21.491 1.00 90.62 449 THR A N 1
ATOM 3602 C CA . THR A 1 449 ? -19.383 -5.252 22.520 1.00 90.62 449 THR A CA 1
ATOM 3603 C C . THR A 1 449 ? -18.606 -4.732 23.716 1.00 90.62 449 THR A C 1
ATOM 3605 O O . THR A 1 449 ? -17.436 -4.363 23.597 1.00 90.62 449 THR A O 1
ATOM 3608 N N . THR A 1 450 ? -19.258 -4.756 24.870 1.00 90.25 450 THR A N 1
ATOM 3609 C CA . THR A 1 450 ? -18.692 -4.355 26.158 1.00 90.25 450 THR A CA 1
ATOM 3610 C C . THR A 1 450 ? -18.858 -5.481 27.170 1.00 90.25 450 THR A C 1
ATOM 3612 O O . THR A 1 450 ? -19.592 -6.446 26.950 1.00 90.25 450 THR A O 1
ATOM 3615 N N . THR A 1 451 ? -18.219 -5.339 28.325 1.00 88.31 451 THR A N 1
ATOM 3616 C CA . THR A 1 451 ? -18.345 -6.262 29.458 1.00 88.31 451 THR A CA 1
ATOM 3617 C C . THR A 1 451 ? -19.811 -6.461 29.871 1.00 88.31 451 THR A C 1
ATOM 3619 O O . THR A 1 451 ? -20.178 -7.558 30.301 1.00 88.31 451 THR A O 1
ATOM 3622 N N . GLU A 1 452 ? -20.636 -5.419 29.716 1.00 86.94 452 GLU A N 1
ATOM 3623 C CA . GLU A 1 452 ? -22.071 -5.400 30.029 1.00 86.94 452 GLU A CA 1
ATOM 3624 C C . GLU A 1 452 ? -22.938 -6.009 28.914 1.00 86.94 452 GLU A C 1
ATOM 3626 O O . GLU A 1 452 ? -23.960 -6.629 29.206 1.00 86.94 452 GLU A O 1
ATOM 3631 N N . ASN A 1 453 ? -22.535 -5.870 27.645 1.00 88.19 453 ASN A N 1
ATOM 3632 C CA . ASN A 1 453 ? -23.246 -6.424 26.492 1.00 88.19 453 ASN A CA 1
ATOM 3633 C C . ASN A 1 453 ? -22.348 -7.363 25.673 1.00 88.19 453 ASN A C 1
ATOM 3635 O O . ASN A 1 453 ? -21.680 -6.946 24.725 1.00 88.19 453 ASN A O 1
ATOM 3639 N N . ARG A 1 454 ? -22.393 -8.655 26.020 1.00 83.12 454 ARG A N 1
ATOM 3640 C CA . ARG A 1 454 ? -21.545 -9.715 25.440 1.00 83.12 454 ARG A CA 1
ATOM 3641 C C . ARG A 1 454 ? -22.159 -10.459 24.260 1.00 83.12 454 ARG A C 1
ATOM 3643 O O . ARG A 1 454 ? -21.489 -11.275 23.632 1.00 83.12 454 ARG A O 1
ATOM 3650 N N . THR A 1 455 ? -23.417 -10.167 23.939 1.00 83.81 455 THR A N 1
ATOM 3651 C CA . THR A 1 455 ? -24.185 -10.883 22.907 1.00 83.81 455 THR A CA 1
ATOM 3652 C C . THR A 1 455 ? -23.466 -10.917 21.553 1.00 83.81 455 THR A C 1
ATOM 3654 O O . THR A 1 455 ? -23.523 -11.921 20.839 1.00 83.81 455 THR A O 1
ATOM 3657 N N . GLY A 1 456 ? -22.735 -9.847 21.224 1.00 81.56 456 GLY A N 1
ATOM 3658 C CA . GLY A 1 456 ? -21.921 -9.740 20.017 1.00 81.56 456 GLY A CA 1
ATOM 3659 C C . GLY A 1 456 ? -20.750 -10.723 19.964 1.00 81.56 456 GLY A C 1
ATOM 3660 O O . GLY A 1 456 ? -20.601 -11.434 18.968 1.00 81.56 456 GLY A O 1
ATOM 3661 N N . LEU A 1 457 ? -19.958 -10.806 21.041 1.00 83.38 457 LEU A N 1
ATOM 3662 C CA . LEU A 1 457 ? -18.831 -11.740 21.146 1.00 83.38 457 LEU A CA 1
ATOM 3663 C C . LEU A 1 457 ? -19.310 -13.192 21.071 1.00 83.38 457 LEU A C 1
ATOM 3665 O O . LEU A 1 457 ? -18.775 -13.970 20.284 1.00 83.38 457 LEU A O 1
ATOM 3669 N N . GLU A 1 458 ? -20.348 -13.545 21.830 1.00 84.31 458 GLU A N 1
ATOM 3670 C CA . GLU A 1 458 ? -20.917 -14.900 21.837 1.00 84.31 458 GLU A CA 1
ATOM 3671 C C . GLU A 1 458 ? -21.417 -15.311 20.445 1.00 84.31 458 GLU A C 1
ATOM 3673 O O . GLU A 1 458 ? -21.112 -16.403 19.958 1.00 84.31 458 GLU A O 1
ATOM 3678 N N . SER A 1 459 ? -22.124 -14.401 19.765 1.00 81.44 459 SER A N 1
ATOM 3679 C CA . SER A 1 459 ? -22.600 -14.627 18.400 1.00 81.44 459 SER A CA 1
ATOM 3680 C C . SER A 1 459 ? -21.430 -14.849 17.442 1.00 81.44 459 SER A C 1
ATOM 3682 O O . SER A 1 459 ? -21.433 -15.815 16.682 1.00 81.44 459 SER A O 1
ATOM 3684 N N . LEU A 1 460 ? -20.393 -14.009 17.486 1.00 81.88 460 LEU A N 1
ATOM 3685 C CA . LEU A 1 460 ? -19.252 -14.138 16.579 1.00 81.88 460 LEU A CA 1
ATOM 3686 C C . LEU A 1 460 ? -18.413 -15.388 16.847 1.00 81.88 460 LEU A C 1
ATOM 3688 O O . LEU A 1 460 ? -18.013 -16.040 15.887 1.00 81.88 460 LEU A O 1
ATOM 3692 N N . LEU A 1 461 ? -18.219 -15.796 18.102 1.00 78.50 461 LEU A N 1
ATOM 3693 C CA . LEU A 1 461 ? -17.497 -17.032 18.429 1.00 78.50 461 LEU A CA 1
ATOM 3694 C C . LEU A 1 461 ? -18.139 -18.282 17.811 1.00 78.50 461 LEU A C 1
ATOM 3696 O O . LEU A 1 461 ? -17.423 -19.233 17.487 1.00 78.50 461 LEU A O 1
ATOM 3700 N N . SER A 1 462 ? -19.460 -18.265 17.601 1.00 70.75 462 SER A N 1
ATOM 3701 C CA . SER A 1 462 ? -20.184 -19.353 16.936 1.00 70.75 462 SER A CA 1
ATOM 3702 C C . SER A 1 462 ? -20.017 -19.376 15.407 1.00 70.75 462 SER A C 1
ATOM 3704 O O . SER A 1 462 ? -20.105 -20.445 14.806 1.00 70.75 462 SER A O 1
ATOM 3706 N N . PHE A 1 463 ? -19.742 -18.225 14.776 1.00 66.38 463 PHE A N 1
ATOM 3707 C CA . PHE A 1 463 ? -19.712 -18.077 13.314 1.00 66.38 463 PHE A CA 1
ATOM 3708 C C . PHE A 1 463 ? -18.311 -17.865 12.725 1.00 66.38 463 PHE A C 1
ATOM 3710 O O . PHE A 1 463 ? -18.010 -18.414 11.664 1.00 66.38 463 PHE A O 1
ATOM 3717 N N . TYR A 1 464 ? -17.479 -17.005 13.327 1.00 65.06 464 TYR A N 1
ATOM 3718 C CA . TYR A 1 464 ? -16.241 -16.515 12.716 1.00 65.06 464 TYR A CA 1
ATOM 3719 C C . TYR A 1 464 ? -15.284 -15.861 13.728 1.00 65.06 464 TYR A C 1
ATOM 3721 O O . TYR A 1 464 ? -15.653 -14.922 14.428 1.00 65.06 464 TYR A O 1
ATOM 3729 N N . ARG A 1 465 ? -14.020 -16.305 13.765 1.00 64.56 465 ARG A N 1
ATOM 3730 C CA . ARG A 1 465 ? -13.081 -15.957 14.852 1.00 64.56 465 ARG A CA 1
ATOM 3731 C C . ARG A 1 465 ? -12.115 -14.809 14.552 1.00 64.56 465 ARG A C 1
ATOM 3733 O O . ARG A 1 465 ? -11.594 -14.229 15.488 1.00 64.56 465 ARG A O 1
ATOM 3740 N N . SER A 1 466 ? -11.892 -14.411 13.297 1.00 65.12 466 SER A N 1
ATOM 3741 C CA . SER A 1 466 ? -10.780 -13.494 12.964 1.00 65.12 466 SER A CA 1
ATOM 3742 C C . SER A 1 466 ? -10.938 -12.042 13.445 1.00 65.12 466 SER A C 1
ATOM 3744 O O . SER A 1 466 ? -9.955 -11.316 13.481 1.00 65.12 466 SER A O 1
ATOM 3746 N N . CYS A 1 467 ? -12.154 -11.568 13.742 1.00 68.25 467 CYS A N 1
ATOM 3747 C CA . CYS A 1 467 ? -12.418 -10.146 14.040 1.00 68.25 467 CYS A CA 1
ATOM 3748 C C . CYS A 1 467 ? -12.887 -9.887 15.477 1.00 68.25 467 CYS A C 1
ATOM 3750 O O . CYS A 1 467 ? -13.321 -8.781 15.780 1.00 68.25 467 CYS A O 1
ATOM 3752 N N . ILE A 1 468 ? -12.799 -10.884 16.360 1.00 80.25 468 ILE A N 1
ATOM 3753 C CA . ILE A 1 468 ? -13.301 -10.788 17.739 1.00 80.25 468 ILE A CA 1
ATOM 3754 C C . ILE A 1 468 ? -12.467 -9.857 18.635 1.00 80.25 468 ILE A C 1
ATOM 3756 O O . ILE A 1 468 ? -12.912 -9.505 19.714 1.00 80.25 468 ILE A O 1
ATOM 3760 N N . ALA A 1 469 ? -11.285 -9.416 18.195 1.00 82.69 469 ALA A N 1
ATOM 3761 C CA . ALA A 1 469 ? -10.398 -8.556 18.984 1.00 82.69 469 ALA A CA 1
ATOM 3762 C C . ALA A 1 469 ? -10.625 -7.043 18.788 1.00 82.69 469 ALA A C 1
ATOM 3764 O O . ALA A 1 469 ? -9.935 -6.233 19.399 1.00 82.69 469 ALA A O 1
ATOM 3765 N N . SER A 1 470 ? -11.581 -6.630 17.951 1.00 88.19 470 SER A N 1
ATOM 3766 C CA . SER A 1 470 ? -11.751 -5.213 17.585 1.00 88.19 470 SER A CA 1
ATOM 3767 C C . SER A 1 470 ? -12.507 -4.358 18.615 1.00 88.19 470 SER A C 1
ATOM 3769 O O . SER A 1 470 ? -12.785 -3.192 18.332 1.00 88.19 470 SER A O 1
ATOM 3771 N N . SER A 1 471 ? -12.863 -4.905 19.784 1.00 89.56 471 SER A N 1
ATOM 3772 C CA . SER A 1 471 ? -13.514 -4.146 20.864 1.00 89.56 471 SER A CA 1
ATOM 3773 C C . SER A 1 471 ? -12.550 -3.137 21.498 1.00 89.56 471 SER A C 1
ATOM 3775 O O . SER A 1 471 ? -11.361 -3.412 21.628 1.00 89.56 471 SER A O 1
ATOM 3777 N N . ALA A 1 472 ? -13.077 -1.980 21.908 1.00 88.38 472 ALA A N 1
ATOM 3778 C CA . ALA A 1 472 ? -12.346 -1.010 22.727 1.00 88.38 472 ALA A CA 1
ATOM 3779 C C . ALA A 1 472 ? -12.382 -1.336 24.232 1.00 88.38 472 ALA A C 1
ATOM 3781 O O . ALA A 1 472 ? -11.683 -0.683 25.003 1.00 88.38 472 ALA A O 1
ATOM 3782 N N . ASP A 1 473 ? -13.218 -2.284 24.676 1.00 92.06 473 ASP A N 1
ATOM 3783 C CA . ASP A 1 473 ? -13.331 -2.635 26.093 1.00 92.06 473 ASP A CA 1
ATOM 3784 C C . ASP A 1 473 ? -12.149 -3.533 26.507 1.00 92.06 473 ASP A C 1
ATOM 3786 O O . ASP A 1 473 ? -12.026 -4.654 25.998 1.00 92.06 473 ASP A O 1
ATOM 3790 N N . PRO A 1 474 ? -11.292 -3.096 27.449 1.00 91.94 474 PRO A N 1
ATOM 3791 C CA . PRO A 1 474 ? -10.103 -3.846 27.843 1.00 91.94 474 PRO A CA 1
ATOM 3792 C C . PRO A 1 474 ? -10.430 -5.233 28.412 1.00 91.94 474 PRO A C 1
ATOM 3794 O O . PRO A 1 474 ? -9.678 -6.177 28.186 1.00 91.94 474 PRO A O 1
ATOM 3797 N N . ASN A 1 475 ? -11.562 -5.416 29.098 1.00 93.19 475 ASN A N 1
ATOM 3798 C CA . ASN A 1 475 ? -11.915 -6.731 29.640 1.00 93.19 475 ASN A CA 1
ATOM 3799 C C . ASN A 1 475 ? -12.306 -7.708 28.527 1.00 93.19 475 ASN A C 1
ATOM 3801 O O . ASN A 1 475 ? -11.961 -8.886 28.598 1.00 93.19 475 ASN A O 1
ATOM 3805 N N . VAL A 1 476 ? -12.987 -7.215 27.487 1.00 91.69 476 VAL A N 1
ATOM 3806 C CA . VAL A 1 476 ? -13.321 -8.013 26.297 1.00 91.69 476 VAL A CA 1
ATOM 3807 C C . VAL A 1 476 ? -12.043 -8.382 25.544 1.00 91.69 476 VAL A C 1
ATOM 3809 O O . VAL A 1 476 ? -11.892 -9.524 25.117 1.00 91.69 476 VAL A O 1
ATOM 3812 N N . VAL A 1 477 ? -11.089 -7.452 25.430 1.00 91.62 477 VAL A N 1
ATOM 3813 C CA . VAL A 1 477 ? -9.775 -7.725 24.826 1.00 91.62 477 VAL A CA 1
ATOM 3814 C C . VAL A 1 477 ? -9.018 -8.801 25.616 1.00 91.62 477 VAL A C 1
ATOM 3816 O O . VAL A 1 477 ? -8.538 -9.755 25.009 1.00 91.62 477 VAL A O 1
ATOM 3819 N N . ILE A 1 478 ? -8.972 -8.722 26.952 1.00 92.44 478 ILE A N 1
ATOM 3820 C CA . ILE A 1 478 ? -8.358 -9.756 27.812 1.00 92.44 478 ILE A CA 1
ATOM 3821 C C . ILE A 1 478 ? -9.032 -11.116 27.615 1.00 92.44 478 ILE A C 1
ATOM 3823 O O . ILE A 1 478 ? -8.356 -12.138 27.521 1.00 92.44 478 ILE A O 1
ATOM 3827 N N . GLU A 1 479 ? -10.362 -11.152 27.549 1.00 90.88 479 GLU A N 1
ATOM 3828 C CA . GLU A 1 479 ? -11.110 -12.385 27.307 1.00 90.88 479 GLU A CA 1
ATOM 3829 C C . GLU A 1 479 ? -10.723 -13.014 25.963 1.00 90.88 479 GLU A C 1
ATOM 3831 O O . GLU A 1 479 ? -10.406 -14.201 25.900 1.00 90.88 479 GLU A O 1
ATOM 3836 N N . VAL A 1 480 ? -10.649 -12.206 24.905 1.00 89.69 480 VAL A N 1
ATOM 3837 C CA . VAL A 1 480 ? -10.219 -12.651 23.574 1.00 89.69 480 VAL A CA 1
ATOM 3838 C C . VAL A 1 480 ? -8.771 -13.144 23.577 1.00 89.69 480 VAL A C 1
ATOM 3840 O O . VAL A 1 480 ? -8.483 -14.176 22.975 1.00 89.69 480 VAL A O 1
ATOM 3843 N N . LEU A 1 481 ? -7.862 -12.462 24.276 1.00 90.81 481 LEU A N 1
ATOM 3844 C CA . LEU A 1 481 ? -6.470 -12.898 24.414 1.00 90.81 481 LEU A CA 1
ATOM 3845 C C . LEU A 1 481 ? -6.370 -14.241 25.147 1.00 90.81 481 LEU A C 1
ATOM 3847 O O . LEU A 1 481 ? -5.638 -15.125 24.709 1.00 90.81 481 LEU A O 1
ATOM 3851 N N . ASN A 1 482 ? -7.162 -14.447 26.199 1.00 91.12 482 ASN A N 1
ATOM 3852 C CA . ASN A 1 482 ? -7.232 -15.736 26.888 1.00 91.12 482 ASN A CA 1
ATOM 3853 C C . ASN A 1 482 ? -7.793 -16.847 25.987 1.00 91.12 482 ASN A C 1
ATOM 3855 O O . ASN A 1 482 ? -7.333 -17.985 26.069 1.00 91.12 482 ASN A O 1
ATOM 3859 N N . LEU A 1 483 ? -8.740 -16.533 25.093 1.00 87.88 483 LEU A N 1
ATOM 3860 C CA . LEU A 1 483 ? -9.224 -17.489 24.092 1.00 87.88 483 LEU A CA 1
ATOM 3861 C C . LEU A 1 483 ? -8.126 -17.890 23.099 1.00 87.88 483 LEU A C 1
ATOM 3863 O O . LEU A 1 483 ? -8.082 -19.056 22.712 1.00 87.88 483 LEU A O 1
ATOM 3867 N N . LEU A 1 484 ? -7.231 -16.969 22.724 1.00 87.62 484 LEU A N 1
ATOM 3868 C CA . LEU A 1 484 ? -6.086 -17.263 21.849 1.00 87.62 484 LEU A CA 1
ATOM 3869 C C . LEU A 1 484 ? -5.045 -18.176 22.500 1.00 87.62 484 LEU A C 1
ATOM 3871 O O . LEU A 1 484 ? -4.334 -18.878 21.792 1.00 87.62 484 LEU A O 1
ATOM 3875 N N . LEU A 1 485 ? -4.957 -18.174 23.831 1.00 87.19 485 LEU A N 1
ATOM 3876 C CA . LEU A 1 485 ? -4.085 -19.070 24.597 1.00 87.19 485 LEU A CA 1
ATOM 3877 C C . LEU A 1 485 ? -4.728 -20.437 24.880 1.00 87.19 485 LEU A C 1
ATOM 3879 O O . LEU A 1 485 ? -4.112 -21.288 25.519 1.00 87.19 485 LEU A O 1
ATOM 3883 N N . SER A 1 486 ? -5.970 -20.640 24.443 1.00 87.81 486 SER A N 1
ATOM 3884 C CA . SER A 1 486 ? -6.715 -21.886 24.612 1.00 87.81 486 SER A CA 1
ATOM 3885 C C . SER A 1 486 ? -6.869 -22.626 23.282 1.00 87.81 486 SER A C 1
ATOM 3887 O O . SER A 1 486 ? -6.776 -22.024 22.216 1.00 87.81 486 SER A O 1
ATOM 3889 N N . ASP A 1 487 ? -7.269 -23.898 23.333 1.00 84.06 487 ASP A N 1
ATOM 3890 C CA . ASP A 1 487 ? -7.600 -24.692 22.135 1.00 84.06 487 ASP A CA 1
ATOM 3891 C C . ASP A 1 487 ? -8.866 -24.195 21.401 1.00 84.06 487 ASP A C 1
ATOM 3893 O O . ASP A 1 487 ? -9.307 -24.780 20.406 1.00 84.06 487 ASP A O 1
ATOM 3897 N N . ALA A 1 488 ? -9.501 -23.124 21.892 1.00 82.12 488 ALA A N 1
ATOM 3898 C CA . ALA A 1 488 ? -10.676 -22.548 21.267 1.00 82.12 488 ALA A CA 1
ATOM 3899 C C . ALA A 1 488 ? -10.364 -21.926 19.906 1.00 82.12 488 ALA A C 1
ATOM 3901 O O . ALA A 1 488 ? -11.292 -21.820 19.116 1.00 82.12 488 ALA A O 1
ATOM 3902 N N . ILE A 1 489 ? -9.128 -21.519 19.599 1.00 81.94 489 ILE A N 1
ATOM 3903 C CA . ILE A 1 489 ? -8.751 -20.921 18.308 1.00 81.94 489 ILE A CA 1
ATOM 3904 C C . ILE A 1 489 ? -7.589 -21.733 17.721 1.00 81.94 489 ILE A C 1
ATOM 3906 O O . ILE A 1 489 ? -6.581 -21.885 18.398 1.00 81.94 489 ILE A O 1
ATOM 3910 N N . PRO A 1 490 ? -7.694 -22.259 16.483 1.00 83.12 490 PRO A N 1
ATOM 3911 C CA . PRO A 1 490 ? -6.584 -22.971 15.857 1.00 83.12 490 PRO A CA 1
ATOM 3912 C C . PRO A 1 490 ? -5.339 -22.085 15.757 1.00 83.12 490 PRO A C 1
ATOM 3914 O O . PRO A 1 490 ? -5.455 -20.926 15.363 1.00 83.12 490 PRO A O 1
ATOM 3917 N N . ASP A 1 491 ? -4.154 -22.644 16.010 1.00 84.19 491 ASP A N 1
ATOM 3918 C CA . ASP A 1 491 ? -2.885 -21.895 16.018 1.00 84.19 491 ASP A CA 1
ATOM 3919 C C . ASP A 1 491 ? -2.662 -21.048 14.755 1.00 84.19 491 ASP A C 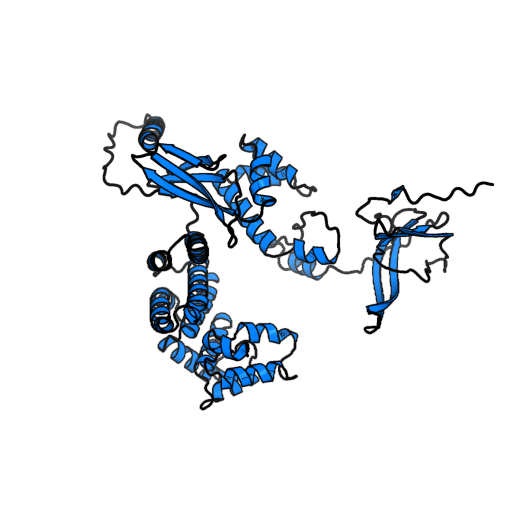1
ATOM 3921 O O . ASP A 1 491 ? -2.202 -19.908 14.818 1.00 84.19 491 ASP A O 1
ATOM 3925 N N . GLN A 1 492 ? -3.045 -21.581 13.591 1.00 82.00 492 GLN A N 1
ATOM 3926 C CA . GLN A 1 492 ? -2.932 -20.893 12.301 1.00 82.00 492 GLN A CA 1
ATOM 3927 C C . GLN A 1 492 ? -3.803 -19.628 12.190 1.00 82.00 492 GLN A C 1
ATOM 3929 O O . GLN A 1 492 ? -3.512 -18.758 11.369 1.00 82.00 492 GLN A O 1
ATOM 3934 N N . ASP A 1 493 ? -4.862 -19.522 12.999 1.00 82.25 493 ASP A N 1
ATOM 3935 C CA . ASP A 1 493 ? -5.815 -18.415 12.959 1.00 82.25 493 ASP A CA 1
ATOM 3936 C C . ASP A 1 493 ? -5.473 -17.299 13.957 1.00 82.25 493 ASP A C 1
ATOM 3938 O O . ASP A 1 493 ? -5.950 -16.170 13.801 1.00 82.25 493 ASP A O 1
ATOM 3942 N N . ILE A 1 494 ? -4.616 -17.582 14.948 1.00 84.81 494 ILE A N 1
ATOM 3943 C CA . ILE A 1 494 ? -4.232 -16.646 16.018 1.00 84.81 494 ILE A CA 1
ATOM 3944 C C . ILE A 1 494 ? -3.730 -15.319 15.438 1.00 84.81 494 ILE A C 1
ATOM 3946 O O . ILE A 1 494 ? -4.132 -14.247 15.894 1.00 84.81 494 ILE A O 1
ATOM 3950 N N . ILE A 1 495 ? -2.906 -15.373 14.386 1.00 84.06 495 ILE A N 1
ATOM 3951 C CA . ILE A 1 495 ? -2.334 -14.176 13.757 1.00 84.06 495 ILE A CA 1
ATOM 3952 C C . ILE A 1 495 ? -3.408 -13.230 13.200 1.00 84.06 495 ILE A C 1
ATOM 3954 O O . ILE A 1 495 ? -3.244 -12.012 13.266 1.00 84.06 495 ILE A O 1
ATOM 3958 N N . TYR A 1 496 ? -4.529 -13.761 12.700 1.00 82.75 496 TYR A N 1
ATOM 3959 C CA . TYR A 1 496 ? -5.611 -12.934 12.166 1.00 82.75 496 TYR A CA 1
ATOM 3960 C C . TYR A 1 496 ? -6.403 -12.248 13.278 1.00 82.75 496 TYR A C 1
ATOM 3962 O O . TYR A 1 496 ? -6.826 -11.109 13.093 1.00 82.75 496 TYR A O 1
ATOM 3970 N N . VAL A 1 497 ? -6.571 -12.911 14.428 1.00 84.75 497 VAL A N 1
ATOM 3971 C CA . VAL A 1 497 ? -7.231 -12.318 15.600 1.00 84.75 497 VAL A CA 1
ATOM 3972 C C . VAL A 1 497 ? -6.361 -11.225 16.210 1.00 84.75 497 VAL A C 1
ATOM 3974 O O . VAL A 1 497 ? -6.859 -10.132 16.466 1.00 84.75 497 VAL A O 1
ATOM 3977 N N . LEU A 1 498 ? -5.056 -11.477 16.363 1.00 87.44 498 LEU A N 1
ATOM 3978 C CA . LEU A 1 498 ? -4.100 -10.479 16.855 1.00 87.44 498 LEU A CA 1
ATOM 3979 C C . LEU A 1 498 ? -4.040 -9.248 15.943 1.00 87.44 498 LEU A C 1
ATOM 3981 O O . LEU A 1 498 ? -4.043 -8.119 16.426 1.00 87.44 498 LEU A O 1
ATOM 3985 N N . ALA A 1 499 ? -4.068 -9.447 14.622 1.00 85.44 499 ALA A N 1
ATOM 3986 C CA . ALA A 1 499 ? -4.134 -8.350 13.656 1.00 85.44 499 ALA A CA 1
ATOM 3987 C C . ALA A 1 499 ? -5.439 -7.528 13.739 1.00 85.44 499 ALA A C 1
ATOM 3989 O O . ALA A 1 499 ? -5.525 -6.459 13.135 1.00 85.44 499 ALA A O 1
ATOM 3990 N N . GLY A 1 500 ? -6.461 -8.025 14.443 1.00 86.12 500 GLY A N 1
ATOM 3991 C CA . GLY A 1 500 ? -7.746 -7.361 14.646 1.00 86.12 500 GLY A CA 1
ATOM 3992 C C . GLY A 1 500 ? -7.871 -6.566 15.947 1.00 86.12 500 GLY A C 1
ATOM 3993 O O . GLY A 1 500 ? -8.939 -5.984 16.155 1.00 86.12 500 GLY A O 1
ATOM 3994 N N . ILE A 1 501 ? -6.842 -6.551 16.807 1.00 89.75 501 ILE A N 1
ATOM 3995 C CA . ILE A 1 501 ? -6.833 -5.774 18.056 1.00 89.75 501 ILE A CA 1
ATOM 3996 C C . ILE A 1 501 ? -6.991 -4.289 17.722 1.00 89.75 501 ILE A C 1
ATOM 3998 O O . ILE A 1 501 ? -6.289 -3.757 16.860 1.00 89.75 501 ILE A O 1
ATOM 4002 N N . SER A 1 502 ? -7.943 -3.623 18.377 1.00 89.50 502 SER A N 1
ATOM 4003 C CA . SER A 1 502 ? -8.156 -2.192 18.164 1.00 89.50 502 SER A CA 1
ATOM 4004 C C . SER A 1 502 ? -6.986 -1.370 18.719 1.00 89.50 502 SER A C 1
ATOM 4006 O O . SER A 1 502 ? -6.270 -1.816 19.616 1.00 89.50 502 SER A O 1
ATOM 4008 N N . ASN A 1 503 ? -6.802 -0.140 18.230 1.00 87.00 503 ASN A N 1
ATOM 4009 C CA . ASN A 1 503 ? -5.759 0.741 18.768 1.00 87.00 503 ASN A CA 1
ATOM 4010 C C . ASN A 1 503 ? -5.954 0.986 20.274 1.00 87.00 503 ASN A C 1
ATOM 4012 O O . ASN A 1 503 ? -4.980 1.008 21.018 1.00 87.00 503 ASN A O 1
ATOM 4016 N N . GLU A 1 504 ? -7.204 1.094 20.735 1.00 87.56 504 GLU A N 1
ATOM 4017 C CA . GLU A 1 504 ? -7.531 1.253 22.158 1.00 87.56 504 GLU A CA 1
ATOM 4018 C C . GLU A 1 504 ? -7.204 -0.008 22.984 1.00 87.56 504 GLU A C 1
ATOM 4020 O O . GLU A 1 504 ? -6.845 0.085 24.154 1.00 87.56 504 GLU A O 1
ATOM 4025 N N . GLY A 1 505 ? -7.280 -1.191 22.367 1.00 88.38 505 GLY A N 1
ATOM 4026 C CA . GLY A 1 505 ? -6.919 -2.469 22.984 1.00 88.38 505 GLY A CA 1
ATOM 4027 C C . GLY A 1 505 ? -5.415 -2.762 23.006 1.00 88.38 505 GLY A C 1
ATOM 4028 O O . GLY A 1 505 ? -5.003 -3.733 23.639 1.00 88.38 505 GLY A O 1
ATOM 4029 N N . SER A 1 506 ? -4.589 -1.948 22.341 1.00 87.56 506 SER A N 1
ATOM 4030 C CA . SER A 1 506 ? -3.155 -2.219 22.158 1.00 87.56 506 SER A CA 1
ATOM 4031 C C . SER A 1 506 ? -2.382 -2.293 23.478 1.00 87.56 506 SER A C 1
ATOM 4033 O O . SER A 1 506 ? -1.632 -3.244 23.690 1.00 87.56 506 SER A O 1
ATOM 4035 N N . GLU A 1 507 ? -2.614 -1.356 24.403 1.00 87.12 507 GLU A N 1
ATOM 4036 C CA . GLU A 1 507 ? -1.975 -1.364 25.724 1.00 87.12 507 GLU A CA 1
ATOM 4037 C C . GLU A 1 507 ? -2.401 -2.590 26.540 1.00 87.12 507 GLU A C 1
ATOM 4039 O O . GLU A 1 507 ? -1.586 -3.210 27.220 1.00 87.12 507 GLU A O 1
ATOM 4044 N N . THR A 1 508 ? -3.676 -2.970 26.438 1.00 90.81 508 THR A N 1
ATOM 4045 C CA . THR A 1 508 ? -4.211 -4.156 27.116 1.00 90.81 508 THR A CA 1
ATOM 4046 C C . THR A 1 508 ? -3.579 -5.436 26.586 1.00 90.81 508 THR A C 1
ATOM 4048 O O . THR A 1 508 ? -3.297 -6.329 27.371 1.00 90.81 508 THR A O 1
ATOM 4051 N N . ALA A 1 509 ? -3.338 -5.519 25.277 1.00 88.62 509 ALA A N 1
ATOM 4052 C CA . ALA A 1 509 ? -2.688 -6.668 24.659 1.00 88.62 509 ALA A CA 1
ATOM 4053 C C . ALA A 1 509 ? -1.174 -6.722 24.879 1.00 88.62 509 ALA A C 1
ATOM 4055 O O . ALA A 1 509 ? -0.580 -7.792 24.765 1.00 88.62 509 ALA A O 1
ATOM 4056 N N . TRP A 1 510 ? -0.544 -5.576 25.141 1.00 88.44 510 TRP A N 1
ATOM 4057 C CA . TRP A 1 510 ? 0.879 -5.503 25.457 1.00 88.44 510 TRP A CA 1
ATOM 4058 C C . TRP A 1 510 ? 1.199 -5.957 26.887 1.00 88.44 510 TRP A C 1
ATOM 4060 O O . TRP A 1 510 ? 2.279 -6.500 27.127 1.00 88.44 510 TRP A O 1
ATOM 4070 N N . ARG A 1 511 ? 0.291 -5.684 27.828 1.00 84.69 511 ARG A N 1
ATOM 4071 C CA . ARG A 1 511 ? 0.383 -6.117 29.229 1.00 84.69 511 ARG A CA 1
ATOM 4072 C C . ARG A 1 511 ? 0.163 -7.619 29.357 1.00 84.69 511 ARG A C 1
ATOM 4074 O O . ARG A 1 511 ? 0.871 -8.208 30.205 1.00 84.69 511 ARG A O 1
#

=== Feature glossary ===
Annotated list of the representations used here:

Nearest PDB structures. The Foldseek neighbor list gives the closest experimentally determined structures in the PDB, ranked by structural alignment. TM-score near 1 means near-identical fold; near 0.3 means only rough topology match. This is how one finds what a novel AlphaFold prediction most resembles in the solved-structure universe.

Foldseek 3Di. Foldseek's 3Di representation compresses backbone geometry into a per-residue letter drawn from a learned twenty-state alphabet. It captures the tertiary interaction pattern around each residue — which residues are packed against it in space, regardless of where they are in sequence.

Radius of gyration, Cα contacts, bounding box. Radius of gyration (Rg) is the root-mean-square distance of Cα atoms from their centroid — a single number for overall size and compactness. A globular domain of N residues has Rg ≈ 2.2·N^0.38 Å; an extended or disordered chain has a much larger Rg. The Cα contact count is the number of residue pairs whose Cα atoms are within 8 Å and are more than four positions apart in sequence — a standard proxy for tertiary packing density. The bounding box is the smallest axis-aligned box enclosing all Cα atoms.

InterPro / GO / CATH / organism. The annotation block draws on four external resources. InterPro: which protein families and domains the sequence belongs to. GO: standardized terms for what the protein does, what process it participates in, and where in the cell it acts. CATH: which structural fold it has in the CATH hierarchy. Organism: the species of origin.

mmCIF coordinates. The mmCIF block holds the 3D Cartesian coordinates of each backbone atom (N, Cα, C, O) in ångströms. mmCIF is the PDB's canonical archive format — a tagged-loop text representation of the atomic model.

pLDDT. pLDDT is the predicted lDDT-Cα score: AlphaFold's confidence that the local environment of each residue (all inter-atomic distances within 15 Å) is correctly placed. It is a per-residue number between 0 and 100, with higher meaning more reliable.

Backbone torsions (φ/ψ). φ (phi) and ψ (psi) are the two rotatable backbone dihedrals per residue: φ is the C(i-1)–N–Cα–C torsion, ψ is the N–Cα–C–N(i+1) torsion, both in degrees on (−180°, 180°]. α-helical residues cluster near (−60°, −45°); β-strand residues near (−120°, +130°). A Ramachandran plot is simply a scatter of (φ, ψ) for every residue.

B-factor. For experimental (PDB) structures, the B-factor (temperature factor) quantifies the positional spread of each atom in the crystal — a combination of thermal vibration and static disorder — in units of Å². High B-factors mark flexible loops or poorly resolved regions; low B-factors mark the rigid, well-ordered core.

Secondary structure (3-state, P-SEA). SS3 is a coarse helix/strand/coil call (letters a/b/c) made by the P-SEA algorithm from inter-Cα distances and dihedrals. It is less detailed than DSSP but needs only Cα positions.

Predicted aligned error. Predicted aligned error is AlphaFold's pairwise confidence. Unlike pLDDT (per-residue), PAE is per-residue-pair and captures whether two parts of the structure are correctly placed relative to each other. Units are ångströms of expected positional error.

Solvent-accessible surface area. Solvent-accessible surface area (SASA) is the area in Å² traced out by the centre of a 1.4 Å probe sphere (a water molecule) rolled over the protein's van der Waals surface (Shrake–Rupley / Lee–Richards construction). Buried residues have near-zero SASA; fully exposed residues can exceed 200 Å². The total SASA scales roughly with the number of surface residues.

Secondary structure (8-state, DSSP). The SS8 string is DSSP's per-residue secondary-structure call. α-helix (H) means an i→i+4 H-bond ladder; β-strand (E) means the residue participates in a β-sheet; 3₁₀ (G) and π (I) are tighter and wider helices; T/S are turns/bends; '-' is loop.

Rendered structure images. Structure images are PyMOL renders from six orthogonal camera directions. Cartoon representation draws helices as coils and strands as arrows; sticks shows the backbone as bonds; surface shows the solvent-excluded envelope. Rainbow coloring maps sequence position to hue (blue→red, N→C); chain coloring assigns a distinct color per polypeptide.

Sequence. The amino-acid sequence is the protein's primary structure: the linear order of residues from the N-terminus to the C-terminus, written in one-letter code. Everything else here — the 3D coordinates, the secondary structure, the domain annotations — is ultimately a consequence of this string.

Contact-map, Ramachandran, and PAE plots. Three diagnostic plots accompany the record. The Cα contact map visualizes the tertiary structure as a 2D adjacency matrix (8 Å cutoff, sequence-local contacts suppressed). The Ramachandran plot shows the distribution of backbone (φ, ψ) torsions, with points in the α and β basins reflecting secondary structure content. The PAE plot shows AlphaFold's inter-residue confidence as a color matrix.